Protein 6V82 (pdb70)

Sequence (635 aa):
SKLTQVFKQTKLCIGYLTAGDGGTSYTIEAAKALIQGGVDILELGFPFSDPVADNPEIQVSHDRALAENLTSETLLEIVEGIRAFNQEVPLILYSYYNPLLQRDLDYLRRLKDAGINGVCVIDLPAPLSHGEKSPFFEDLLAVGLDPILLISAGTTPERMSLIQEYARGFLYYIPCVGIKEEFRKVREHFDLPIVDRRDICDKKEAAHVLNYSDGFIVKTAFVHQTTMDSSVETLTALAQTVIPGFKHKHPFGGAFLPEELLAPIQNLKAEWEILKTQQSFLSELDCCILKNYAGRQTPLTEVKNFARAIDGPRVFLKREDLLHTGAHLNNALGQCLLAKYLGKTRVVAETGAGQHGVATATACAYLGLDCVVYMGAKDVERQKPNVEKMRFLGAEVVSVTKGSCGLKDAVNQALQDWATTHSFTHYCLGSALGPLPYPDIVRFFQSVISAEVKEQIHAVAGRDPDILIACIGGGSNAIGFFHHFIPNPKVQLIGVEGGGLGISSGKHAARFATGRPGVFHGFYSYLLQDDDGQVLQTHSISAGLDYPSVGPDHAEMHESGRAFYTLATDEEALRAFFLLTRNEGIIPALESSHALAHLVSIAPSLPKEQIVIVNLSGRGDKDLPQIIRRNRGIYE

Foldseek 3Di:
DLLVVLLVDFAAEEEEDECQQVHLVLLLLLLVLLVLLRHQAYEYEDQDQCPVVDDVLVNVSSVRRVVSPDDLVSSLVNLLSNCVPPQRRAYEYEYAVVSVVPPDLVSLLSCVVSRHAAYEHPPDAFDQALPDHDVVLVSCVVNRHAYEEEDEPPRDVSSLNRVLVRGDSAYEYAYPPVCLVVLVVVCVSNVHFYAHADAFQAQVVSVVRSVRHRYYYHHRNSSVVCVVPVPSNVSSVSSNGNHYD/DDDPDAFFAFQDDPLCPVLQVVCQVLVVVQLPDVVLVVVLVVCQVPPFPPPFAKAFQVLLLVVLQFATEIERQCCSTVVFFLLLQLLLQVSSLVVLQAQEEEEEDALQSQLLSNLQNCLVVVGAYEYEAFQVSCVVRVVSVVNSVVSVHHYHQDPPDPRHSVRSVVVRVVVCSVRVSRYHYRDDALAAHPPSVVSLLSSLLVSCVVVVVNCCVVPVDDAQEEFEEFQQCRNQSSNCPVVLVPLSYAREYAAFQAPHVVVVATQQQVVPFDWDADNGTIARFCADPVRHGDFYHGLAPSNRHRHYHSVVRVCVVVVSHHYYYDYNVLLLLLQLSCCVRPVFRAASRLSTRSSVCSVCRNVDDNNGYYYYYRRGGHPVVVVVSVVVVDDHHD

Organism: Chlamydia trachomatis serovar D (strain ATCC VR-885 / DSM 19411 / UW-3/Cx) (NCBI:txid272561)

InterPro domains:
  IPR002028 Tryptophan synthase, alpha chain [PF00290] (10-235)
  IPR002028 Tryptophan synthase, alpha chain [PTHR43406] (9-245)
  IPR002028 Tryptophan synthase, alpha chain [TIGR00262] (10-236)
  IPR002028 Tryptophan synthase, alpha chain [cd04724] (13-248)
  IPR011060 Ribulose-phosphate binding barrel [SSF51366] (1-234)
  IPR013785 Aldolase-type TIM barrel [G3DSA:3.20.20.70] (2-251)
  IPR018204 Tryptophan synthase, alpha chain, active site [PS00167] (43-56)

Structure (mmCIF, N/CA/C/O backbone):
data_6V82
#
_entry.id   6V82
#
_cell.length_a   114.923
_cell.length_b   133.901
_cell.length_c   128.428
_cell.angle_alpha   90.00
_cell.angle_beta   90.00
_cell.angle_gamma   90.00
#
_symmetry.space_group_name_H-M   'C 2 2 21'
#
loop_
_entity.id
_entity.type
_entity.pdbx_description
1 polymer 'Tryptophan synthase alpha chain'
2 polymer 'Tryptophan synthase beta chain'
3 branched beta-D-fructofuranose-(2-1)-alpha-D-glucopyranose
4 non-polymer 'SULFATE ION'
5 water water
#
loop_
_atom_site.group_PDB
_atom_site.id
_atom_site.type_symbol
_atom_site.label_atom_id
_atom_site.label_alt_id
_atom_site.label_comp_id
_atom_site.label_asym_id
_atom_site.label_entity_id
_atom_site.label_seq_id
_atom_site.pdbx_PDB_ins_code
_atom_site.Cartn_x
_atom_site.Cartn_y
_atom_site.Cartn_z
_atom_site.occupancy
_atom_site.B_iso_or_equiv
_atom_site.auth_seq_id
_atom_site.auth_comp_id
_atom_site.auth_asym_id
_atom_site.auth_atom_id
_atom_site.pdbx_PDB_model_num
ATOM 1 N N . SER A 1 2 ? 9.810 24.105 73.426 1.00 87.83 2 SER A N 1
ATOM 2 C CA . SER A 1 2 ? 9.006 24.692 74.497 1.00 96.56 2 SER A CA 1
ATOM 3 C C . SER A 1 2 ? 8.788 26.177 74.238 1.00 90.37 2 SER A C 1
ATOM 4 O O . SER A 1 2 ? 7.734 26.725 74.564 1.00 100.12 2 SER A O 1
ATOM 7 N N . LYS A 1 3 ? 9.803 26.828 73.675 1.00 73.26 3 LYS A N 1
ATOM 8 C CA . LYS A 1 3 ? 9.690 28.203 73.206 1.00 60.55 3 LYS A CA 1
ATOM 9 C C . LYS A 1 3 ? 9.500 28.268 71.704 1.00 59.13 3 LYS A C 1
ATOM 10 O O . LYS A 1 3 ? 8.768 29.131 71.207 1.00 56.14 3 LYS A O 1
ATOM 16 N N . LEU A 1 4 ? 10.149 27.359 70.973 1.00 56.84 4 LEU A N 1
ATOM 17 C CA . LEU A 1 4 ? 9.825 27.171 69.566 1.00 51.19 4 LEU A CA 1
ATOM 18 C C . LEU A 1 4 ? 8.419 26.618 69.399 1.00 56.37 4 LEU A C 1
ATOM 19 O O . LEU A 1 4 ? 7.659 27.089 68.546 1.00 57.72 4 LEU A O 1
ATOM 24 N N . THR A 1 5 ? 8.055 25.617 70.204 1.00 61.68 5 THR A N 1
ATOM 25 C CA . THR A 1 5 ? 6.717 25.045 70.097 1.00 68.05 5 THR A CA 1
ATOM 26 C C . THR A 1 5 ? 5.649 26.098 70.369 1.00 65.88 5 THR A C 1
ATOM 27 O O . THR A 1 5 ? 4.597 26.106 69.719 1.00 65.52 5 THR A O 1
ATOM 31 N N . GLN A 1 6 ? 5.910 27.008 71.312 1.00 64.79 6 GLN A N 1
ATOM 32 C CA . GLN A 1 6 ? 4.967 28.091 71.573 1.00 67.42 6 GLN A CA 1
ATOM 33 C C . GLN A 1 6 ? 4.782 28.965 70.339 1.00 62.31 6 GLN A C 1
ATOM 34 O O . GLN A 1 6 ? 3.651 29.262 69.942 1.00 67.57 6 GLN A O 1
ATOM 40 N N . VAL A 1 7 ? 5.885 29.370 69.701 1.00 53.32 7 VAL A N 1
ATOM 41 C CA . VAL A 1 7 ? 5.780 30.362 68.636 1.00 42.07 7 VAL A CA 1
ATOM 42 C C . VAL A 1 7 ? 5.041 29.802 67.427 1.00 44.91 7 VAL A C 1
ATOM 43 O O . VAL A 1 7 ? 4.405 30.557 66.681 1.00 50.63 7 VAL A O 1
ATOM 47 N N . PHE A 1 8 ? 5.087 28.486 67.215 1.00 45.85 8 PHE A N 1
ATOM 48 C CA . PHE A 1 8 ? 4.393 27.895 66.077 1.00 45.71 8 PHE A CA 1
ATOM 49 C C . PHE A 1 8 ? 2.914 27.658 66.344 1.00 52.45 8 PHE A C 1
ATOM 50 O O . PHE A 1 8 ? 2.212 27.170 65.454 1.00 57.95 8 PHE A O 1
ATOM 58 N N . LYS A 1 9 ? 2.421 27.990 67.539 1.00 56.59 9 LYS A N 1
ATOM 59 C CA . LYS A 1 9 ? 0.975 28.063 67.740 1.00 63.47 9 LYS A CA 1
ATOM 60 C C . LYS A 1 9 ? 0.368 29.174 66.885 1.00 70.26 9 LYS A C 1
ATOM 61 O O . LYS A 1 9 ? -0.747 29.031 66.371 1.00 57.77 9 LYS A O 1
ATOM 67 N N . GLN A 1 10 ? 1.082 30.291 66.734 1.00 69.83 10 GLN A N 1
ATOM 68 C CA . GLN A 1 10 ? 0.792 31.197 65.637 1.00 75.92 10 GLN A CA 1
ATOM 69 C C . GLN A 1 10 ? 1.225 30.543 64.343 1.00 75.64 10 GLN A C 1
ATOM 70 O O . GLN A 1 10 ? 2.137 29.716 64.312 1.00 79.80 10 GLN A O 1
ATOM 76 N N . THR A 1 11 ? 0.581 30.931 63.261 1.00 74.27 11 THR A N 1
ATOM 77 C CA . THR A 1 11 ? 0.852 30.285 61.994 1.00 72.51 11 THR A CA 1
ATOM 78 C C . THR A 1 11 ? 1.645 31.213 61.082 1.00 69.23 11 THR A C 1
ATOM 79 O O . THR A 1 11 ? 1.638 32.437 61.242 1.00 67.57 11 THR A O 1
ATOM 83 N N . LYS A 1 12 ? 2.363 30.596 60.141 1.00 65.68 12 LYS A N 1
ATOM 84 C CA . LYS A 1 12 ? 3.064 31.297 59.065 1.00 67.43 12 LYS A CA 1
ATOM 85 C C . LYS A 1 12 ? 4.064 32.314 59.630 1.00 62.44 12 LYS A C 1
ATOM 86 O O . LYS A 1 12 ? 3.856 33.530 59.615 1.00 64.36 12 LYS A O 1
ATOM 92 N N . LEU A 1 13 ? 5.173 31.766 60.113 1.00 54.91 13 LEU A N 1
ATOM 93 C CA . LEU A 1 13 ? 6.235 32.525 60.754 1.00 48.72 13 LEU A CA 1
ATOM 94 C C . LEU A 1 13 ? 7.325 32.900 59.751 1.00 48.18 13 LEU A C 1
ATOM 95 O O . LEU A 1 13 ? 7.530 32.234 58.735 1.00 55.50 13 LEU A O 1
ATOM 100 N N . CYS A 1 14 ? 8.035 33.979 60.048 1.00 40.35 14 CYS A N 1
ATOM 101 C CA . CYS A 1 14 ? 9.171 34.398 59.241 1.00 38.05 14 CYS A CA 1
ATOM 102 C C . CYS A 1 14 ? 10.448 34.178 60.034 1.00 37.45 14 CYS A C 1
ATOM 103 O O . CYS A 1 14 ? 10.601 34.735 61.126 1.00 42.41 14 CYS A O 1
ATOM 106 N N . ILE A 1 15 ? 11.364 33.386 59.481 1.00 36.64 15 ILE A N 1
ATOM 107 C CA . ILE A 1 15 ? 12.693 33.185 60.057 1.00 33.02 15 ILE A CA 1
ATOM 108 C C . ILE A 1 15 ? 13.674 34.103 59.340 1.00 33.68 15 ILE A C 1
ATOM 109 O O . ILE A 1 15 ? 13.702 34.154 58.101 1.00 37.73 15 ILE A O 1
ATOM 114 N N . GLY A 1 16 ? 14.471 34.835 60.114 1.00 31.22 16 GLY A N 1
ATOM 115 C CA . GLY A 1 16 ? 15.462 35.731 59.553 1.00 31.09 16 GLY A CA 1
ATOM 116 C C . GLY A 1 16 ? 16.872 35.333 59.936 1.00 31.75 16 GLY A C 1
ATOM 117 O O . GLY A 1 16 ? 17.158 35.106 61.118 1.00 27.95 16 GLY A O 1
ATOM 118 N N . TYR A 1 17 ? 17.756 35.232 58.944 1.00 33.51 17 TYR A N 1
ATOM 119 C CA . TYR A 1 17 ? 19.142 34.848 59.173 1.00 30.34 17 TYR A CA 1
ATOM 120 C C . TYR A 1 17 ? 20.028 36.071 59.359 1.00 27.71 17 TYR A C 1
ATOM 121 O O . TYR A 1 17 ? 19.911 37.052 58.620 1.00 32.32 17 TYR A O 1
ATOM 130 N N . LEU A 1 18 ? 20.934 35.984 60.330 1.00 21.08 18 LEU A N 1
ATOM 131 C CA . LEU A 1 18 ? 22.040 36.921 60.482 1.00 30.11 18 LEU A CA 1
ATOM 132 C C . LEU A 1 18 ? 23.301 36.156 60.856 1.00 32.55 18 LEU A C 1
ATOM 133 O O . LEU A 1 18 ? 23.250 35.176 61.607 1.00 33.97 18 LEU A O 1
ATOM 138 N N . THR A 1 19 ? 24.442 36.634 60.368 1.00 30.84 19 THR A N 1
ATOM 139 C CA . THR A 1 19 ? 25.733 36.089 60.775 1.00 26.96 19 THR A CA 1
ATOM 140 C C . THR A 1 19 ? 26.187 36.777 62.060 1.00 27.80 19 THR A C 1
ATOM 141 O O . THR A 1 19 ? 26.474 37.979 62.062 1.00 25.17 19 THR A O 1
ATOM 145 N N . ALA A 1 20 ? 26.262 36.013 63.149 1.00 18.02 20 ALA A N 1
ATOM 146 C CA . ALA A 1 20 ? 26.810 36.539 64.391 1.00 29.80 20 ALA A CA 1
ATOM 147 C C . ALA A 1 20 ? 28.201 37.119 64.162 1.00 29.94 20 ALA A C 1
ATOM 148 O O . ALA A 1 20 ? 29.082 36.451 63.614 1.00 36.18 20 ALA A O 1
ATOM 150 N N . GLY A 1 21 ? 28.398 38.367 64.583 1.00 30.23 21 GLY A N 1
ATOM 151 C CA . GLY A 1 21 ? 29.703 38.984 64.541 1.00 30.90 21 GLY A CA 1
ATOM 152 C C . GLY A 1 21 ? 30.043 39.693 63.246 1.00 31.55 21 GLY A C 1
ATOM 153 O O . GLY A 1 21 ? 31.082 40.365 63.181 1.00 26.97 21 GLY A O 1
ATOM 154 N N . ASP A 1 22 ? 29.220 39.557 62.212 1.00 33.41 22 ASP A N 1
ATOM 155 C CA . ASP A 1 22 ? 29.416 40.330 60.991 1.00 38.44 22 ASP A CA 1
ATOM 156 C C . ASP A 1 22 ? 29.145 41.795 61.315 1.00 41.77 22 ASP A C 1
ATOM 157 O O . ASP A 1 22 ? 28.026 42.160 61.686 1.00 42.85 22 ASP A O 1
ATOM 162 N N . GLY A 1 23 ? 30.168 42.636 61.213 1.00 38.33 23 GLY A N 1
ATOM 163 C CA . GLY A 1 23 ? 30.054 43.999 61.686 1.00 35.77 23 GLY A CA 1
ATOM 164 C C . GLY A 1 23 ? 30.376 44.206 63.157 1.00 36.39 23 GLY A C 1
ATOM 165 O O . GLY A 1 23 ? 30.357 45.357 63.621 1.00 36.78 23 GLY A O 1
ATOM 166 N N . GLY A 1 24 ? 30.666 43.141 63.905 1.00 32.48 24 GLY A N 1
ATOM 167 C CA . GLY A 1 24 ? 30.999 43.251 65.311 1.00 35.13 24 GLY A CA 1
ATOM 168 C C . GLY A 1 24 ? 29.841 42.870 66.223 1.00 36.54 24 GLY A C 1
ATOM 169 O O . GLY A 1 24 ? 28.700 42.673 65.796 1.00 38.98 24 GLY A O 1
ATOM 170 N N . THR A 1 25 ? 30.162 42.783 67.520 1.00 40.52 25 THR A N 1
ATOM 171 C CA . THR A 1 25 ? 29.180 42.382 68.531 1.00 35.28 25 THR A CA 1
ATOM 172 C C . THR A 1 25 ? 28.012 43.362 68.600 1.00 27.36 25 THR A C 1
ATOM 173 O O . THR A 1 25 ? 26.849 42.966 68.487 1.00 34.96 25 THR A O 1
ATOM 177 N N . SER A 1 26 ? 28.306 44.649 68.806 1.00 28.27 26 SER A N 1
ATOM 178 C CA . SER A 1 26 ? 27.250 45.654 68.907 1.00 31.55 26 SER A CA 1
ATOM 179 C C . SER A 1 26 ? 26.357 45.642 67.678 1.00 34.53 26 SER A C 1
ATOM 180 O O . SER A 1 26 ? 25.125 45.634 67.791 1.00 32.96 26 SER A O 1
ATOM 183 N N . TYR A 1 27 ? 26.965 45.648 66.489 1.00 35.22 27 TYR A N 1
ATOM 184 C CA . TYR A 1 27 ? 26.174 45.709 65.270 1.00 34.91 27 TYR A CA 1
ATOM 185 C C . TYR A 1 27 ? 25.253 44.503 65.158 1.00 34.03 27 TYR A C 1
ATOM 186 O O . TYR A 1 27 ? 24.079 44.642 64.786 1.00 38.14 27 TYR A O 1
ATOM 195 N N . THR A 1 28 ? 25.767 43.310 65.473 1.00 28.23 28 THR A N 1
ATOM 196 C CA . THR A 1 28 ? 24.932 42.118 65.375 1.00 31.84 28 THR A CA 1
ATOM 197 C C . THR A 1 28 ? 23.711 42.251 66.270 1.00 30.23 28 THR A C 1
ATOM 198 O O . THR A 1 28 ? 22.601 41.866 65.884 1.00 26.11 28 THR A O 1
ATOM 202 N N . ILE A 1 29 ? 23.900 42.811 67.468 1.00 32.05 29 ILE A N 1
ATOM 203 C CA . ILE A 1 29 ? 22.788 42.996 68.388 1.00 32.47 29 ILE A CA 1
ATOM 204 C C . ILE A 1 29 ? 21.817 44.023 67.835 1.00 30.02 29 ILE A C 1
ATOM 205 O O . ILE A 1 29 ? 20.597 43.835 67.892 1.00 32.29 29 ILE A O 1
ATOM 210 N N . GLU A 1 30 ? 22.345 45.122 67.286 1.00 32.26 30 GLU A N 1
ATOM 211 C CA . GLU A 1 30 ? 21.491 46.131 66.662 1.00 38.88 30 GLU A CA 1
ATOM 212 C C . GLU A 1 30 ? 20.700 45.546 65.500 1.00 33.97 30 GLU A C 1
ATOM 213 O O . GLU A 1 30 ? 19.497 45.790 65.383 1.00 37.92 30 GLU A O 1
ATOM 219 N N . ALA A 1 31 ? 21.356 44.762 64.632 1.00 27.47 31 ALA A N 1
ATOM 220 C CA . ALA A 1 31 ? 20.644 44.203 63.486 1.00 34.32 31 ALA A CA 1
ATOM 221 C C . ALA A 1 31 ? 19.525 43.270 63.945 1.00 40.20 31 ALA A C 1
ATOM 222 O O . ALA A 1 31 ? 18.404 43.323 63.416 1.00 36.74 31 ALA A O 1
ATOM 224 N N . ALA A 1 32 ? 19.799 42.446 64.965 1.00 36.52 32 ALA A N 1
ATOM 225 C CA . ALA A 1 32 ? 18.778 41.555 65.504 1.00 27.27 32 ALA A CA 1
ATOM 226 C C . ALA A 1 32 ? 17.583 42.336 66.042 1.00 29.06 32 ALA A C 1
ATOM 227 O O . ALA A 1 32 ? 16.430 41.974 65.772 1.00 31.36 32 ALA A O 1
ATOM 229 N N . LYS A 1 33 ? 17.831 43.416 66.797 1.00 25.51 33 LYS A N 1
ATOM 230 C CA . LYS A 1 33 ? 16.726 44.270 67.227 1.00 36.30 33 LYS A CA 1
ATOM 231 C C . LYS A 1 33 ? 15.923 44.764 66.032 1.00 41.47 33 LYS A C 1
ATOM 232 O O . LYS A 1 33 ? 14.688 44.759 66.057 1.00 41.66 33 LYS A O 1
ATOM 238 N N . ALA A 1 34 ? 16.617 45.195 64.974 1.00 43.77 34 ALA A N 1
ATOM 239 C CA . ALA A 1 34 ? 15.942 45.766 63.814 1.00 40.81 34 ALA A CA 1
ATOM 240 C C . ALA A 1 34 ? 15.045 44.738 63.137 1.00 37.26 34 ALA A C 1
ATOM 241 O O . ALA A 1 34 ? 13.949 45.075 62.662 1.00 40.84 34 ALA A O 1
ATOM 243 N N . LEU A 1 35 ? 15.485 43.476 63.093 1.00 29.85 35 LEU A N 1
ATOM 244 C CA . LEU A 1 35 ? 14.677 42.443 62.447 1.00 39.64 35 LEU A CA 1
ATOM 245 C C . LEU A 1 35 ? 13.457 42.103 63.289 1.00 39.79 35 LEU A C 1
ATOM 246 O O . LEU A 1 35 ? 12.366 41.866 62.755 1.00 41.47 35 LEU A O 1
ATOM 251 N N . ILE A 1 36 ? 13.630 42.069 64.609 1.00 34.53 36 ILE A N 1
ATOM 252 C CA . ILE A 1 36 ? 12.512 41.795 65.500 1.00 31.81 36 ILE A CA 1
ATOM 253 C C . ILE A 1 36 ? 11.466 42.893 65.376 1.00 32.43 36 ILE A C 1
ATOM 254 O O . ILE A 1 36 ? 10.274 42.616 65.202 1.00 35.80 36 ILE A O 1
ATOM 259 N N . GLN A 1 37 ? 11.900 44.157 65.414 1.00 31.59 37 GLN A N 1
ATOM 260 C CA . GLN A 1 37 ? 10.958 45.259 65.234 1.00 40.26 37 GLN A CA 1
ATOM 261 C C . GLN A 1 37 ? 10.322 45.228 63.857 1.00 43.16 37 GLN A C 1
ATOM 262 O O . GLN A 1 37 ? 9.208 45.734 63.678 1.00 42.27 37 GLN A O 1
ATOM 268 N N . GLY A 1 38 ? 11.015 44.653 62.874 1.00 40.79 38 GLY A N 1
ATOM 269 C CA . GLY A 1 38 ? 10.483 44.518 61.537 1.00 40.19 38 GLY A CA 1
ATOM 270 C C . GLY A 1 38 ? 9.522 43.374 61.339 1.00 41.75 38 GLY A C 1
ATOM 271 O O . GLY A 1 38 ? 8.998 43.212 60.232 1.00 44.25 38 GLY A O 1
ATOM 272 N N . GLY A 1 39 ? 9.285 42.565 62.377 1.00 41.21 39 GLY A N 1
ATOM 273 C CA . GLY A 1 39 ? 8.290 41.510 62.343 1.00 35.76 39 GLY A CA 1
ATOM 274 C C . GLY A 1 39 ? 8.825 40.098 62.271 1.00 41.92 39 GLY A C 1
ATOM 275 O O . GLY A 1 39 ? 8.019 39.163 62.229 1.00 40.34 39 GLY A O 1
ATOM 276 N N . VAL A 1 40 ? 10.150 39.903 62.254 1.00 38.04 40 VAL A N 1
ATOM 277 C CA . VAL A 1 40 ? 10.713 38.558 62.174 1.00 38.62 40 VAL A CA 1
ATOM 278 C C . VAL A 1 40 ? 10.355 37.785 63.437 1.00 38.47 40 VAL A C 1
ATOM 279 O O . VAL A 1 40 ? 10.485 38.299 64.553 1.00 38.95 40 VAL A O 1
ATOM 283 N N . ASP A 1 41 ? 9.891 36.543 63.272 1.00 39.09 41 ASP A N 1
ATOM 284 C CA . ASP A 1 41 ? 9.389 35.771 64.408 1.00 29.88 41 ASP A CA 1
ATOM 285 C C . ASP A 1 41 ? 10.443 34.876 65.038 1.00 35.03 41 ASP A C 1
ATOM 286 O O . ASP A 1 41 ? 10.340 34.534 66.224 1.00 34.75 41 ASP A O 1
ATOM 291 N N . ILE A 1 42 ? 11.446 34.479 64.272 1.00 29.28 42 ILE A N 1
ATOM 292 C CA . ILE A 1 42 ? 12.484 33.580 64.740 1.00 24.63 42 ILE A CA 1
ATOM 293 C C . ILE A 1 42 ? 13.795 34.066 64.156 1.00 28.88 42 ILE A C 1
ATOM 294 O O . ILE A 1 42 ? 13.901 34.246 62.940 1.00 36.42 42 ILE A O 1
ATOM 299 N N . LEU A 1 43 ? 14.786 34.2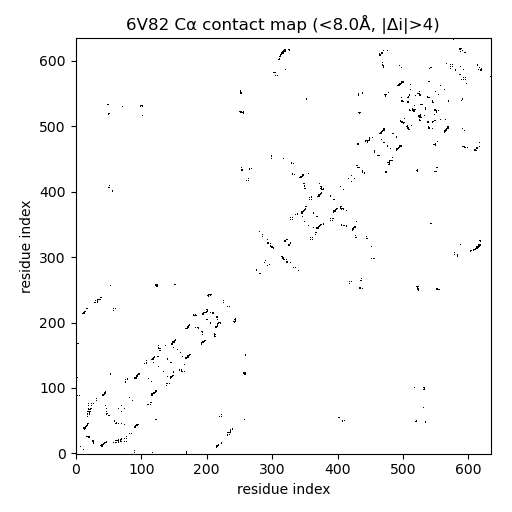85 65.004 1.00 21.41 43 LEU A N 1
ATOM 300 C CA . LEU A 1 43 ? 16.116 34.639 64.532 1.00 27.70 43 LEU A CA 1
ATOM 301 C C . LEU A 1 43 ? 16.941 33.378 64.319 1.00 26.81 43 LEU A C 1
ATOM 302 O O . LEU A 1 43 ? 16.998 32.513 65.196 1.00 19.88 43 LEU A O 1
ATOM 307 N N . GLU A 1 44 ? 17.562 33.266 63.147 1.00 33.98 44 GLU A N 1
ATOM 308 C CA . GLU A 1 44 ? 18.529 32.210 62.884 1.00 26.43 44 GLU A CA 1
ATOM 309 C C . GLU A 1 44 ? 19.891 32.868 62.882 1.00 24.58 44 GLU A C 1
ATOM 310 O O . GLU A 1 44 ? 20.226 33.612 61.954 1.00 30.57 44 GLU A O 1
ATOM 316 N N . LEU A 1 45 ? 20.662 32.596 63.926 1.00 23.94 45 LEU A N 1
ATOM 317 C CA . LEU A 1 45 ? 21.927 33.262 64.181 1.00 24.08 45 LEU A CA 1
ATOM 318 C C . LEU A 1 45 ? 23.069 32.352 63.726 1.00 28.90 45 LEU A C 1
ATOM 319 O O . LEU A 1 45 ? 23.243 31.243 64.252 1.00 27.60 45 LEU A O 1
ATOM 324 N N . GLY A 1 46 ? 23.828 32.805 62.728 1.00 28.61 46 GLY A N 1
ATOM 325 C CA . GLY A 1 46 ? 24.894 31.987 62.185 1.00 26.14 46 GLY A CA 1
ATOM 326 C C . GLY A 1 46 ? 26.178 32.077 62.986 1.00 25.80 46 GLY A C 1
ATOM 327 O O . GLY A 1 46 ? 26.706 33.178 63.198 1.00 24.44 46 GLY A O 1
ATOM 328 N N . PHE A 1 47 ? 26.652 30.935 63.477 1.00 19.60 47 PHE A N 1
ATOM 329 C CA . PHE A 1 47 ? 28.018 30.797 63.971 1.00 22.60 47 PHE A CA 1
ATOM 330 C C . PHE A 1 47 ? 28.928 30.755 62.744 1.00 28.60 47 PHE A C 1
ATOM 331 O O . PHE A 1 47 ? 28.883 29.775 61.980 1.00 27.53 47 PHE A O 1
ATOM 339 N N . PRO A 1 48 ? 29.704 31.800 62.474 1.00 26.01 48 PRO A N 1
ATOM 340 C CA . PRO A 1 48 ? 30.498 31.816 61.245 1.00 24.86 48 PRO A CA 1
ATOM 341 C C . PRO A 1 48 ? 31.601 30.774 61.300 1.00 31.14 48 PRO A C 1
ATOM 342 O O . PRO A 1 48 ? 32.270 30.601 62.323 1.00 29.14 48 PRO A O 1
ATOM 346 N N . PHE A 1 49 ? 31.779 30.072 60.185 1.00 26.92 49 PHE A N 1
ATOM 347 C CA . PHE A 1 49 ? 32.774 29.021 60.080 1.00 26.22 49 PHE A CA 1
ATOM 348 C C . PHE A 1 49 ? 33.748 29.386 58.972 1.00 31.67 49 PHE A C 1
ATOM 349 O O . PHE A 1 49 ? 33.376 30.027 57.986 1.00 34.72 49 PHE A O 1
ATOM 357 N N . SER A 1 50 ? 35.007 28.989 59.146 1.00 28.24 50 SER A N 1
ATOM 358 C CA . SER A 1 50 ? 36.015 29.352 58.167 1.00 28.97 50 SER A CA 1
ATOM 359 C C . SER A 1 50 ? 35.800 28.661 56.823 1.00 36.38 50 SER A C 1
ATOM 360 O O . SER A 1 50 ? 36.360 29.109 55.814 1.00 33.57 50 SER A O 1
ATOM 363 N N . ASP A 1 51 ? 35.027 27.575 56.780 1.00 33.57 51 ASP A N 1
ATOM 364 C CA . ASP A 1 51 ? 34.903 26.764 55.567 1.00 36.25 51 ASP A CA 1
ATOM 365 C C . ASP A 1 51 ? 33.464 26.313 55.374 1.00 33.74 51 ASP A C 1
ATOM 366 O O . ASP A 1 51 ? 33.172 25.115 55.310 1.00 34.84 51 ASP A O 1
ATOM 371 N N . PRO A 1 52 ? 32.535 27.269 55.218 1.00 34.13 52 PRO A N 1
ATOM 372 C CA . PRO A 1 52 ? 31.107 26.916 55.114 1.00 35.87 52 PRO A CA 1
ATOM 373 C C . PRO A 1 52 ? 30.716 26.476 53.705 1.00 35.40 52 PRO A C 1
ATOM 374 O O . PRO A 1 52 ? 29.977 27.157 52.991 1.00 36.92 52 PRO A O 1
ATOM 378 N N . VAL A 1 53 ? 31.191 25.288 53.306 1.00 30.29 53 VAL A N 1
ATOM 379 C CA . VAL A 1 53 ? 30.989 24.794 51.945 1.00 36.76 53 VAL A CA 1
ATOM 380 C C . VAL A 1 53 ? 29.521 24.576 51.601 1.00 40.42 53 VAL A C 1
ATOM 381 O O . VAL A 1 53 ? 29.183 24.460 50.420 1.00 43.10 53 VAL A O 1
ATOM 385 N N . ALA A 1 54 ? 28.633 24.505 52.593 1.00 37.64 54 ALA A N 1
ATOM 386 C CA . ALA A 1 54 ? 27.215 24.271 52.333 1.00 39.64 54 ALA A CA 1
ATOM 387 C C . ALA A 1 54 ? 26.399 25.552 52.232 1.00 42.87 54 ALA A C 1
ATOM 388 O O . ALA A 1 54 ? 25.172 25.476 52.145 1.00 45.59 54 ALA A O 1
ATOM 390 N N . ASP A 1 55 ? 27.036 26.717 52.260 1.00 38.65 55 ASP A N 1
ATOM 391 C CA . ASP A 1 55 ? 26.336 27.984 52.160 1.00 33.29 55 ASP A CA 1
ATOM 392 C C . ASP A 1 55 ? 26.695 28.688 50.857 1.00 38.81 55 ASP A C 1
ATOM 393 O O . ASP A 1 55 ? 27.752 28.446 50.270 1.00 52.55 55 ASP A O 1
ATOM 398 N N . ASN A 1 56 ? 25.791 29.540 50.388 1.00 39.42 56 ASN A N 1
ATOM 399 C CA . ASN A 1 56 ? 26.029 30.225 49.132 1.00 49.32 56 ASN A CA 1
ATOM 400 C C . ASN A 1 56 ? 27.087 31.315 49.331 1.00 43.83 56 ASN A C 1
ATOM 401 O O . ASN A 1 56 ? 27.377 31.712 50.462 1.00 34.22 56 ASN A O 1
ATOM 406 N N . PRO A 1 57 ? 27.711 31.782 48.244 1.00 48.98 57 PRO A N 1
ATOM 407 C CA . PRO A 1 57 ? 28.865 32.692 48.393 1.00 48.76 57 PRO A CA 1
ATOM 408 C C . PRO A 1 57 ? 28.596 33.934 49.238 1.00 49.09 57 PRO A C 1
ATOM 409 O O . PRO A 1 57 ? 29.489 34.389 49.966 1.00 45.87 57 PRO A O 1
ATOM 413 N N . GLU A 1 58 ? 27.394 34.505 49.145 1.00 50.90 58 GLU A N 1
ATOM 414 C CA . GLU A 1 58 ? 27.046 35.669 49.949 1.00 51.00 58 GLU A CA 1
ATOM 415 C C . GLU A 1 58 ? 27.281 35.395 51.422 1.00 47.28 58 GLU A C 1
ATOM 416 O O . GLU A 1 58 ? 27.860 36.215 52.142 1.00 45.90 58 GLU A O 1
ATOM 422 N N . ILE A 1 59 ? 26.828 34.232 51.885 1.00 45.44 59 ILE A N 1
ATOM 423 C CA . ILE A 1 59 ? 26.970 33.880 53.287 1.00 43.09 59 ILE A CA 1
ATOM 424 C C . ILE A 1 59 ? 28.409 33.493 53.598 1.00 42.34 59 ILE A C 1
ATOM 425 O O . ILE A 1 59 ? 28.900 33.733 54.711 1.00 41.22 59 ILE A O 1
ATOM 430 N N . GLN A 1 60 ? 29.112 32.904 52.625 1.00 37.48 60 GLN A N 1
ATOM 431 C CA . GLN A 1 60 ? 30.528 32.604 52.807 1.00 40.75 60 GLN A CA 1
ATOM 432 C C . GLN A 1 60 ? 31.312 33.877 53.120 1.00 39.19 60 GLN A C 1
ATOM 433 O O . GLN A 1 60 ? 32.041 33.936 54.116 1.00 35.66 60 GLN A O 1
ATOM 439 N N . VAL A 1 61 ? 31.134 34.924 52.301 1.00 36.74 61 VAL A N 1
ATOM 440 C CA . VAL A 1 61 ? 31.830 36.193 52.525 1.00 35.65 61 VAL A CA 1
ATOM 441 C C . VAL A 1 61 ? 31.392 36.847 53.838 1.00 40.35 61 VAL A C 1
ATOM 442 O O . VAL A 1 61 ? 32.199 37.501 54.517 1.00 40.93 61 VAL A O 1
ATOM 446 N N . SER A 1 62 ? 30.121 36.680 54.219 1.00 31.44 62 SER A N 1
ATOM 447 C CA . SER A 1 62 ? 29.655 37.153 55.519 1.00 35.14 62 SER A CA 1
ATOM 448 C C . SER A 1 62 ? 30.414 36.476 56.659 1.00 34.18 62 SER A C 1
ATOM 449 O O . SER A 1 62 ? 30.880 37.135 57.596 1.00 27.95 62 SER A O 1
ATOM 452 N N . HIS A 1 63 ? 30.536 35.152 56.600 1.00 31.96 63 HIS A N 1
ATOM 453 C CA . HIS A 1 63 ? 31.330 34.441 57.597 1.00 32.17 63 HIS A CA 1
ATOM 454 C C . HIS A 1 63 ? 32.772 34.955 57.632 1.00 32.49 63 HIS A C 1
ATOM 455 O O . HIS A 1 63 ? 33.338 35.162 58.714 1.00 31.57 63 HIS A O 1
ATOM 462 N N . ASP A 1 64 ? 33.380 35.179 56.459 1.00 28.80 64 ASP A N 1
ATOM 463 C CA . ASP A 1 64 ? 34.733 35.733 56.419 1.00 33.67 64 ASP A CA 1
ATOM 464 C C . ASP A 1 64 ? 34.807 37.051 57.186 1.00 38.35 64 ASP A C 1
ATOM 465 O O . ASP A 1 64 ? 35.736 37.266 57.973 1.00 35.81 64 ASP A O 1
ATOM 470 N N . ARG A 1 65 ? 33.823 37.944 56.976 1.00 37.68 65 ARG A N 1
ATOM 471 C CA . ARG A 1 65 ? 33.842 39.241 57.652 1.00 37.21 65 ARG A CA 1
ATOM 472 C C . ARG A 1 65 ? 33.735 39.079 59.166 1.00 37.57 65 ARG A C 1
ATOM 473 O O . ARG A 1 65 ? 34.460 39.732 59.922 1.00 29.12 65 ARG A O 1
ATOM 481 N N . ALA A 1 66 ? 32.837 38.207 59.622 1.00 30.68 66 ALA A N 1
ATOM 482 C CA . ALA A 1 66 ? 32.616 38.048 61.051 1.00 30.40 66 ALA A CA 1
ATOM 483 C C . ALA A 1 66 ? 33.873 37.532 61.749 1.00 32.27 66 ALA A C 1
ATOM 484 O O . ALA A 1 66 ? 34.221 38.000 62.841 1.00 35.53 66 ALA A O 1
ATOM 486 N N . LEU A 1 67 ? 34.585 36.590 61.121 1.00 31.48 67 LEU A N 1
ATOM 487 C CA . LEU A 1 67 ? 35.790 36.032 61.730 1.00 32.76 67 LEU A CA 1
ATOM 488 C C . LEU A 1 67 ? 36.974 36.993 61.657 1.00 33.73 67 LEU A C 1
ATOM 489 O O . LEU A 1 67 ? 37.828 36.990 62.549 1.00 37.06 67 LEU A O 1
ATOM 494 N N . ALA A 1 68 ? 37.051 37.820 60.615 1.00 32.72 68 ALA A N 1
ATOM 495 C CA . ALA A 1 68 ? 38.069 38.858 60.593 1.00 32.99 68 ALA A CA 1
ATOM 496 C C . ALA A 1 68 ? 37.785 39.955 61.609 1.00 40.59 68 ALA A C 1
ATOM 497 O O . ALA A 1 68 ? 38.705 40.686 61.984 1.00 41.49 68 ALA A O 1
ATOM 499 N N . GLU A 1 69 ? 36.540 40.090 62.059 1.00 37.90 69 GLU A N 1
ATOM 500 C CA . GLU A 1 69 ? 36.201 40.976 63.160 1.00 45.52 69 GLU A CA 1
ATOM 501 C C . GLU A 1 69 ? 36.169 40.239 64.493 1.00 45.30 69 GLU A C 1
ATOM 502 O O . GLU A 1 69 ? 35.554 40.723 65.454 1.00 40.05 69 GLU A O 1
ATOM 508 N N . ASN A 1 70 ? 36.790 39.056 64.547 1.00 41.87 70 ASN A N 1
ATOM 509 C CA . ASN A 1 70 ? 37.130 38.382 65.796 1.00 36.35 70 ASN A CA 1
ATOM 510 C C . ASN A 1 70 ? 35.898 37.853 66.522 1.00 33.27 70 ASN A C 1
ATOM 511 O O . ASN A 1 70 ? 35.820 37.931 67.746 1.00 34.04 70 ASN A O 1
ATOM 516 N N . LEU A 1 71 ? 34.928 37.316 65.788 1.00 32.76 71 LEU A N 1
ATOM 517 C CA . LEU A 1 71 ? 33.892 36.549 66.465 1.00 32.11 71 LEU A CA 1
ATOM 518 C C . LEU A 1 71 ? 34.518 35.290 67.063 1.00 32.23 71 LEU A C 1
ATOM 519 O O . LEU A 1 71 ? 35.264 34.567 66.391 1.00 36.29 71 LEU A O 1
ATOM 524 N N . THR A 1 72 ? 34.224 35.040 68.332 1.00 29.81 72 THR A N 1
ATOM 525 C CA . THR A 1 72 ? 34.700 33.876 69.055 1.00 26.14 72 THR A CA 1
ATOM 526 C C . THR A 1 72 ? 33.513 33.184 69.694 1.00 28.46 72 THR A C 1
ATOM 527 O O . THR A 1 72 ? 32.400 33.719 69.723 1.00 28.62 72 THR A O 1
ATOM 531 N N . SER A 1 73 ? 33.755 31.981 70.226 1.00 30.32 73 SER A N 1
ATOM 532 C CA . SER A 1 73 ? 32.682 31.297 70.938 1.00 32.28 73 SER A CA 1
ATOM 533 C C . SER A 1 73 ? 32.225 32.089 72.161 1.00 31.73 73 SER A C 1
ATOM 534 O O . SER A 1 73 ? 31.098 31.895 72.627 1.00 35.94 73 SER A O 1
ATOM 537 N N . GLU A 1 74 ? 33.063 32.997 72.667 1.00 27.72 74 GLU A N 1
ATOM 538 C CA . GLU A 1 74 ? 32.725 33.848 73.800 1.00 35.20 74 GLU A CA 1
ATOM 539 C C . GLU A 1 74 ? 31.922 35.085 73.398 1.00 35.30 74 GLU A C 1
ATOM 540 O O . GLU A 1 74 ? 30.950 35.426 74.084 1.00 33.22 74 GLU A O 1
ATOM 546 N N . THR A 1 75 ? 32.297 35.789 72.313 1.00 29.62 75 THR A N 1
ATOM 547 C CA . THR A 1 75 ? 31.509 36.964 71.947 1.00 29.74 75 THR A CA 1
ATOM 548 C C . THR A 1 75 ? 30.165 36.574 71.352 1.00 27.10 75 THR A C 1
ATOM 549 O O . THR A 1 75 ? 29.238 37.389 71.357 1.00 28.38 75 THR A O 1
ATOM 553 N N . LEU A 1 76 ? 30.044 35.347 70.843 1.00 29.03 76 LEU A N 1
ATOM 554 C CA . LEU A 1 76 ? 28.737 34.836 70.443 1.00 27.96 76 LEU A CA 1
ATOM 555 C C . LEU A 1 76 ? 27.780 34.804 71.634 1.00 30.04 76 LEU A C 1
ATOM 556 O O . LEU A 1 76 ? 26.609 35.182 71.507 1.00 27.77 76 LEU A O 1
ATOM 561 N N . LEU A 1 77 ? 28.275 34.390 72.809 1.00 29.31 77 LEU A N 1
ATOM 562 C CA . LEU A 1 77 ? 27.475 34.470 74.026 1.00 26.48 77 LEU A CA 1
ATOM 563 C C . LEU A 1 77 ? 27.102 35.910 74.347 1.00 27.60 77 LEU A C 1
ATOM 564 O O . LEU A 1 77 ? 25.958 36.183 74.730 1.00 31.18 77 LEU A O 1
ATOM 569 N N . GLU A 1 78 ? 28.052 36.846 74.210 1.00 30.20 78 GLU A N 1
ATOM 570 C CA . GLU A 1 78 ? 27.729 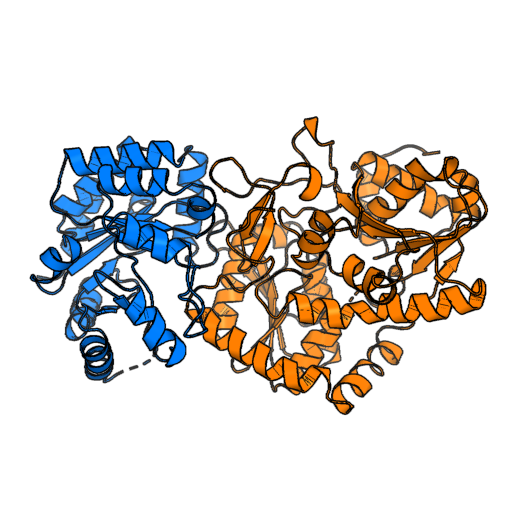38.263 74.392 1.00 33.63 78 GLU A CA 1
ATOM 571 C C . GLU A 1 78 ? 26.612 38.699 73.460 1.00 34.29 78 GLU A C 1
ATOM 572 O O . GLU A 1 78 ? 25.726 39.466 73.857 1.00 30.01 78 GLU A O 1
ATOM 578 N N . ILE A 1 79 ? 26.680 38.266 72.195 1.00 28.18 79 ILE A N 1
ATOM 579 C CA . ILE A 1 79 ? 25.678 38.655 71.211 1.00 27.92 79 ILE A CA 1
ATOM 580 C C . ILE A 1 79 ? 24.307 38.140 71.622 1.00 28.17 79 ILE A C 1
ATOM 581 O O . ILE A 1 79 ? 23.320 38.886 71.628 1.00 25.75 79 ILE A O 1
ATOM 586 N N . VAL A 1 80 ? 24.228 36.849 71.960 1.00 23.85 80 VAL A N 1
ATOM 587 C CA . VAL A 1 80 ? 22.953 36.267 72.362 1.00 23.34 80 VAL A CA 1
ATOM 588 C C . VAL A 1 80 ? 22.429 36.949 73.614 1.00 28.89 80 VAL A C 1
ATOM 589 O O . VAL A 1 80 ? 21.229 37.217 73.732 1.00 32.77 80 VAL A O 1
ATOM 593 N N . GLU A 1 81 ? 23.314 37.254 74.565 1.00 25.66 81 GLU A N 1
ATOM 594 C CA . GLU A 1 81 ? 22.862 37.959 75.761 1.00 33.16 81 GLU A CA 1
ATOM 595 C C . GLU A 1 81 ? 22.413 39.382 75.445 1.00 33.01 81 GLU A C 1
ATOM 596 O O . GLU A 1 81 ? 21.480 39.883 76.076 1.00 32.29 81 GLU A O 1
ATOM 602 N N . GLY A 1 82 ? 23.042 40.036 74.464 1.00 32.35 82 GLY A N 1
ATOM 603 C CA . GLY A 1 82 ? 22.592 41.360 74.066 1.00 27.20 82 GLY A CA 1
ATOM 604 C C . GLY A 1 82 ? 21.222 41.344 73.413 1.00 33.62 82 GLY A C 1
ATOM 605 O O . GLY A 1 82 ? 20.424 42.267 73.606 1.00 35.22 82 GLY A O 1
ATOM 606 N N . ILE A 1 83 ? 20.930 40.296 72.633 1.00 32.84 83 ILE A N 1
ATOM 607 C CA . ILE A 1 83 ? 19.596 40.132 72.055 1.00 31.22 83 ILE A CA 1
ATOM 608 C C . ILE A 1 83 ? 18.567 39.872 73.148 1.00 31.07 83 ILE A C 1
ATOM 609 O O . ILE A 1 83 ? 17.469 40.446 73.136 1.00 34.11 83 ILE A O 1
ATOM 614 N N . ARG A 1 84 ? 18.899 39.001 74.109 1.00 30.94 84 ARG A N 1
ATOM 615 C CA . ARG A 1 84 ? 17.943 38.673 75.167 1.00 33.71 84 ARG A CA 1
ATOM 616 C C . ARG A 1 84 ? 17.724 39.824 76.133 1.00 32.63 84 ARG A C 1
ATOM 617 O O . ARG A 1 84 ? 16.688 39.860 76.798 1.00 38.99 84 ARG A O 1
ATOM 625 N N . ALA A 1 85 ? 18.664 40.766 76.224 1.00 30.23 85 ALA A N 1
ATOM 626 C CA . ALA A 1 85 ? 18.423 41.989 76.978 1.00 31.59 85 ALA A CA 1
ATOM 627 C C . ALA A 1 85 ? 17.432 42.912 76.281 1.00 32.04 85 ALA A C 1
ATOM 628 O O . ALA A 1 85 ? 16.968 43.880 76.892 1.00 33.04 85 ALA A O 1
ATOM 630 N N . PHE A 1 86 ? 17.111 42.636 75.019 1.00 29.43 86 PHE A N 1
ATOM 631 C CA . PHE A 1 86 ? 16.097 43.368 74.280 1.00 35.60 86 PHE A CA 1
ATOM 632 C C . PHE A 1 86 ? 14.764 42.627 74.252 1.00 37.56 86 PHE A C 1
ATOM 633 O O . PHE A 1 86 ? 13.710 43.226 74.479 1.00 32.02 86 PHE A O 1
ATOM 641 N N . ASN A 1 87 ? 14.796 41.323 73.989 1.00 35.20 87 ASN A N 1
ATOM 642 C CA . ASN A 1 87 ? 13.579 40.556 73.769 1.00 36.11 87 ASN A CA 1
ATOM 643 C C . ASN A 1 87 ? 13.827 39.128 74.234 1.00 35.09 87 ASN A C 1
ATOM 644 O O . ASN A 1 87 ? 14.774 38.478 73.775 1.00 31.81 87 ASN A O 1
ATOM 649 N N . GLN A 1 88 ? 12.971 38.645 75.135 1.00 32.80 88 GLN A N 1
ATOM 650 C CA . GLN A 1 88 ? 13.102 37.307 75.698 1.00 38.71 88 GLN A CA 1
ATOM 651 C C . GLN A 1 88 ? 11.976 36.365 75.261 1.00 42.93 88 GLN A C 1
ATOM 652 O O . GLN A 1 88 ? 11.775 35.314 75.875 1.00 46.75 88 GLN A O 1
ATOM 658 N N . GLU A 1 89 ? 11.255 36.710 74.195 1.00 40.03 89 GLU A N 1
ATOM 659 C CA . GLU A 1 89 ? 10.182 35.895 73.627 1.00 40.63 89 GLU A CA 1
ATOM 660 C C . GLU A 1 89 ? 10.563 35.248 72.303 1.00 37.51 89 GLU A C 1
ATOM 661 O O . GLU A 1 89 ? 10.273 34.072 72.089 1.00 41.11 89 GLU A O 1
ATOM 667 N N . VAL A 1 90 ? 11.200 36.002 71.411 1.00 30.15 90 VAL A N 1
ATOM 668 C CA . VAL A 1 90 ? 11.600 35.559 70.079 1.00 30.43 90 VAL A CA 1
ATOM 669 C C . VAL A 1 90 ? 12.545 34.367 70.160 1.00 33.20 90 VAL A C 1
ATOM 670 O O . VAL A 1 90 ? 13.617 34.463 70.773 1.00 32.11 90 VAL A O 1
ATOM 674 N N . PRO A 1 91 ? 12.188 33.233 69.561 1.00 37.39 91 PRO A N 1
ATOM 675 C CA . PRO A 1 91 ? 13.102 32.082 69.533 1.00 31.36 91 PRO A CA 1
ATOM 676 C C . PRO A 1 91 ? 14.391 32.394 68.785 1.00 30.64 91 PRO A C 1
ATOM 677 O O . PRO A 1 91 ? 14.383 33.113 67.784 1.00 36.02 91 PRO A O 1
ATOM 681 N N . LEU A 1 92 ? 15.506 31.842 69.280 1.00 28.40 92 LEU A N 1
ATOM 682 C CA . LEU A 1 92 ? 16.819 31.966 68.643 1.00 28.90 92 LEU A CA 1
ATOM 683 C C . LEU A 1 92 ? 17.324 30.587 68.245 1.00 31.88 92 LEU A C 1
ATOM 684 O O . LEU A 1 92 ? 17.477 29.709 69.103 1.00 39.78 92 LEU A O 1
ATOM 689 N N . ILE A 1 93 ? 17.574 30.404 66.949 1.00 28.66 93 ILE A N 1
ATOM 690 C CA . ILE A 1 93 ? 18.195 29.202 66.400 1.00 24.23 93 ILE A CA 1
ATOM 691 C C . ILE A 1 93 ? 19.671 29.500 66.186 1.00 27.41 93 ILE A C 1
ATOM 692 O O . ILE A 1 93 ? 20.021 30.439 65.457 1.00 25.87 93 ILE A O 1
ATOM 697 N N . LEU A 1 94 ? 20.547 28.717 66.804 1.00 24.37 94 LEU A N 1
ATOM 698 C CA . LEU A 1 94 ? 21.952 28.782 66.426 1.00 21.78 94 LEU A CA 1
ATOM 699 C C . LEU A 1 94 ? 22.161 27.896 65.205 1.00 26.45 94 LEU A C 1
ATOM 700 O O . LEU A 1 94 ? 21.929 26.680 65.258 1.00 27.00 94 LEU A O 1
ATOM 705 N N . TYR A 1 95 ? 22.570 28.510 64.102 1.00 20.02 95 TYR A N 1
ATOM 706 C CA . TYR A 1 95 ? 22.933 27.796 62.892 1.00 24.34 95 TYR A CA 1
ATOM 707 C C . TYR A 1 95 ? 24.448 27.703 62.824 1.00 24.16 95 TYR A C 1
ATOM 708 O O . TYR A 1 95 ? 25.134 28.727 62.950 1.00 22.20 95 TYR A O 1
ATOM 717 N N . SER A 1 96 ? 24.968 26.486 62.628 1.00 16.93 96 SER A N 1
ATOM 718 C CA . SER A 1 96 ? 26.408 26.299 62.743 1.00 19.86 96 SER A CA 1
ATOM 719 C C . SER A 1 96 ? 26.878 25.082 61.969 1.00 23.63 96 SER A C 1
ATOM 720 O O . SER A 1 96 ? 26.123 24.137 61.710 1.00 26.80 96 SER A O 1
ATOM 723 N N . TYR A 1 97 ? 28.159 25.113 61.631 1.00 19.25 97 TYR A N 1
ATOM 724 C CA . TYR A 1 97 ? 28.858 23.909 61.225 1.00 20.87 97 TYR A CA 1
ATOM 725 C C . TYR A 1 97 ? 29.255 23.106 62.462 1.00 20.79 97 TYR A C 1
ATOM 726 O O . TYR A 1 97 ? 29.247 23.608 63.586 1.00 21.28 97 TYR A O 1
ATOM 735 N N . TYR A 1 98 ? 29.575 21.831 62.246 1.00 22.83 98 TYR A N 1
ATOM 736 C CA . TYR A 1 98 ? 29.742 20.937 63.380 1.00 23.06 98 TYR A CA 1
ATOM 737 C C . TYR A 1 98 ? 30.978 21.294 64.188 1.00 28.95 98 TYR A C 1
ATOM 738 O O . TYR A 1 98 ? 30.933 21.303 65.424 1.00 30.86 98 TYR A O 1
ATOM 747 N N . ASN A 1 99 ? 32.088 21.598 63.513 1.00 28.19 99 ASN A N 1
ATOM 748 C CA . ASN A 1 99 ? 33.374 21.661 64.207 1.00 29.17 99 ASN A CA 1
ATOM 749 C C . ASN A 1 99 ? 33.440 22.726 65.301 1.00 30.01 99 ASN A C 1
ATOM 750 O O . ASN A 1 99 ? 33.951 22.418 66.392 1.00 38.00 99 ASN A O 1
ATOM 755 N N . PRO A 1 100 ? 32.977 23.966 65.100 1.00 29.10 100 PRO A N 1
ATOM 756 C CA . PRO A 1 100 ? 33.021 24.926 66.217 1.00 28.12 100 PRO A CA 1
ATOM 757 C C . PRO A 1 100 ? 32.263 24.455 67.455 1.00 32.30 100 PRO A C 1
ATOM 758 O O . PRO A 1 100 ? 32.590 24.893 68.567 1.00 30.97 100 PRO A O 1
ATOM 762 N N . LEU A 1 101 ? 31.258 23.585 67.300 1.00 25.19 101 LEU A N 1
ATOM 763 C CA . LEU A 1 101 ? 30.582 23.035 68.468 1.00 26.15 101 LEU A CA 1
ATOM 764 C C . LEU A 1 101 ? 31.247 21.755 68.944 1.00 26.24 101 LEU A C 1
ATOM 765 O O . LEU A 1 101 ? 31.341 21.527 70.154 1.00 28.40 101 LEU A O 1
ATOM 770 N N . LEU A 1 102 ? 31.761 20.939 68.020 1.00 29.52 102 LEU A N 1
ATOM 771 C CA . LEU A 1 102 ? 32.522 19.755 68.417 1.00 23.67 102 LEU A CA 1
ATOM 772 C C . LEU A 1 102 ? 33.747 20.119 69.252 1.00 29.73 102 LEU A C 1
ATOM 773 O O . LEU A 1 102 ? 34.153 19.349 70.128 1.00 26.27 102 LEU A O 1
ATOM 778 N N . GLN A 1 103 ? 34.352 21.281 68.995 1.00 23.83 103 GLN A N 1
ATOM 779 C CA . GLN A 1 103 ? 35.535 21.703 69.731 1.00 30.38 103 GLN A CA 1
ATOM 780 C C . GLN A 1 103 ? 35.199 22.324 71.081 1.00 33.15 103 GLN A C 1
ATOM 781 O O . GLN A 1 103 ? 36.114 22.558 71.877 1.00 34.87 103 GLN A O 1
ATOM 787 N N . ARG A 1 104 ? 33.926 22.622 71.343 1.00 26.11 104 ARG A N 1
ATOM 788 C CA . ARG A 1 104 ? 33.482 23.054 72.660 1.00 27.58 104 ARG A CA 1
ATOM 789 C C . ARG A 1 104 ? 33.084 21.818 73.469 1.00 31.44 104 ARG A C 1
ATOM 790 O O . ARG A 1 104 ? 33.289 20.680 73.045 1.00 40.94 104 ARG A O 1
ATOM 798 N N . ASP A 1 105 ? 32.499 22.013 74.638 1.00 33.71 105 ASP A N 1
ATOM 799 C CA . ASP A 1 105 ? 32.117 20.887 75.474 1.00 35.21 105 ASP A CA 1
ATOM 800 C C . ASP A 1 105 ? 30.651 21.007 75.873 1.00 37.68 105 ASP A C 1
ATOM 801 O O . ASP A 1 105 ? 29.938 21.932 75.461 1.00 32.86 105 ASP A O 1
ATOM 806 N N . LEU A 1 106 ? 30.211 20.057 76.705 1.00 37.62 106 LEU A N 1
ATOM 807 C CA . LEU A 1 106 ? 28.824 20.057 77.153 1.00 37.85 106 LEU A CA 1
ATOM 808 C C . LEU A 1 106 ? 28.496 21.336 77.908 1.00 37.49 106 LEU A C 1
ATOM 809 O O . LEU A 1 106 ? 27.384 21.875 77.789 1.00 36.90 106 LEU A O 1
ATOM 814 N N . ASP A 1 107 ? 29.463 21.856 78.668 1.00 38.45 107 ASP A N 1
ATOM 815 C CA . ASP A 1 107 ? 29.201 23.053 79.458 1.00 42.39 107 ASP A CA 1
ATOM 816 C C . ASP A 1 107 ? 28.925 24.252 78.565 1.00 36.64 107 ASP A C 1
ATOM 817 O O . ASP A 1 107 ? 28.117 25.119 78.910 1.00 37.03 107 ASP A O 1
ATOM 822 N N . TYR A 1 108 ? 29.585 24.324 77.410 1.00 36.93 108 TYR A N 1
ATOM 823 C CA . TYR A 1 108 ? 29.316 25.433 76.507 1.00 27.97 108 TYR A CA 1
ATOM 824 C C . TYR A 1 108 ? 27.890 25.369 75.982 1.00 28.81 108 TYR A C 1
ATOM 825 O O . TYR A 1 108 ? 27.243 26.405 75.794 1.00 24.18 108 TYR A O 1
ATOM 834 N N . LEU A 1 109 ? 27.375 24.158 75.753 1.00 34.44 109 LEU A N 1
ATOM 835 C CA . LEU A 1 109 ? 25.982 24.029 75.333 1.00 34.74 109 LEU A CA 1
ATOM 836 C C . LEU A 1 109 ? 25.036 24.580 76.393 1.00 35.98 109 LEU A C 1
ATOM 837 O O . LEU A 1 109 ? 24.086 25.305 76.071 1.00 36.81 109 LEU A O 1
ATOM 842 N N . ARG A 1 110 ? 25.285 24.247 77.664 1.00 31.08 110 ARG A N 1
ATOM 843 C CA . ARG A 1 110 ? 24.508 24.822 78.755 1.00 28.53 110 ARG A CA 1
ATOM 844 C C . ARG A 1 110 ? 24.624 26.338 78.778 1.00 32.59 110 ARG A C 1
ATOM 845 O O . ARG A 1 110 ? 23.623 27.036 78.983 1.00 34.07 110 ARG A O 1
ATOM 853 N N . ARG A 1 111 ? 25.831 26.870 78.562 1.00 31.87 111 ARG A N 1
ATOM 854 C CA . ARG A 1 111 ? 25.986 28.321 78.536 1.00 32.35 111 ARG A CA 1
ATOM 855 C C . ARG A 1 111 ? 25.199 28.942 77.386 1.00 27.92 111 ARG A C 1
ATOM 856 O O . ARG A 1 111 ? 24.652 30.042 77.532 1.00 29.37 111 ARG A O 1
ATOM 864 N N . LEU A 1 112 ? 25.102 28.249 76.250 1.00 26.89 112 LEU A N 1
ATOM 865 C CA . LEU A 1 112 ? 24.286 28.753 75.145 1.00 27.45 112 LEU A CA 1
ATOM 866 C C . LEU A 1 112 ? 22.813 28.817 75.538 1.00 32.34 112 LEU A C 1
ATOM 867 O O . LEU A 1 112 ? 22.142 29.838 75.334 1.00 31.78 112 LEU A O 1
ATOM 872 N N . LYS A 1 113 ? 22.293 27.715 76.087 1.00 29.96 113 LYS A N 1
ATOM 873 C CA . LYS A 1 113 ? 20.908 27.672 76.535 1.00 30.83 113 LYS A CA 1
ATOM 874 C C . LYS A 1 113 ? 20.628 28.784 77.533 1.00 37.53 113 LYS A C 1
ATOM 875 O O . LYS A 1 113 ? 19.625 29.500 77.422 1.00 38.53 113 LYS A O 1
ATOM 881 N N . ASP A 1 114 ? 21.521 28.953 78.512 1.00 37.39 114 ASP A N 1
ATOM 882 C CA . ASP A 1 114 ? 21.345 30.003 79.511 1.00 32.03 114 ASP A CA 1
ATOM 883 C C . ASP A 1 114 ? 21.406 31.389 78.891 1.00 35.15 114 ASP A C 1
ATOM 884 O O . ASP A 1 114 ? 20.740 32.306 79.375 1.00 34.71 114 ASP A O 1
ATOM 889 N N . ALA A 1 115 ? 22.172 31.565 77.809 1.00 35.01 115 ALA A N 1
ATOM 890 C CA . ALA A 1 115 ? 22.277 32.896 77.222 1.00 30.54 115 ALA A CA 1
ATOM 891 C C . ALA A 1 115 ? 21.007 33.282 76.468 1.00 35.79 115 ALA A C 1
ATOM 892 O O . ALA A 1 115 ? 20.711 34.477 76.325 1.00 33.90 115 ALA A O 1
ATOM 894 N N . GLY A 1 116 ? 20.240 32.296 75.998 1.00 28.82 116 GLY A N 1
ATOM 895 C CA . GLY A 1 116 ? 19.060 32.592 75.218 1.00 29.51 116 GLY A CA 1
ATOM 896 C C . GLY A 1 116 ? 18.830 31.711 74.001 1.00 32.07 116 GLY A C 1
ATOM 897 O O . GLY A 1 116 ? 17.777 31.834 73.368 1.00 34.64 116 GLY A O 1
ATOM 898 N N . ILE A 1 117 ? 19.774 30.829 73.644 1.00 26.54 117 ILE A N 1
ATOM 899 C CA . ILE A 1 117 ? 19.581 29.978 72.466 1.00 26.13 117 ILE A CA 1
ATOM 900 C C . ILE A 1 117 ? 18.521 28.924 72.769 1.00 28.35 117 ILE A C 1
ATOM 901 O O . ILE A 1 117 ? 18.479 28.365 73.872 1.00 29.51 117 ILE A O 1
ATOM 906 N N . ASN A 1 118 ? 17.654 28.645 71.791 1.00 28.81 118 ASN A N 1
ATOM 907 C CA . ASN A 1 118 ? 16.589 27.663 71.954 1.00 22.88 118 ASN A CA 1
ATOM 908 C C . ASN A 1 118 ? 16.725 26.453 71.055 1.00 28.08 118 ASN A C 1
ATOM 909 O O . ASN A 1 118 ? 16.269 25.369 71.422 1.00 25.42 118 ASN A O 1
ATOM 914 N N . GLY A 1 119 ? 17.307 26.608 69.881 1.00 33.28 119 GLY A N 1
ATOM 915 C CA . GLY A 1 119 ? 17.497 25.489 68.985 1.00 31.17 119 GLY A CA 1
ATOM 916 C C . GLY A 1 119 ? 18.867 25.574 68.367 1.00 28.09 119 GLY A C 1
ATOM 917 O O . GLY A 1 119 ? 19.464 26.651 68.272 1.00 31.09 119 GLY A O 1
ATOM 918 N N . VAL A 1 120 ? 19.368 24.419 67.949 1.00 23.37 120 VAL A N 1
ATOM 919 C CA . VAL A 1 120 ? 20.656 24.324 67.281 1.00 24.04 120 VAL A CA 1
ATOM 920 C C . VAL A 1 120 ? 20.457 23.554 65.989 1.00 23.25 120 VAL A C 1
ATOM 921 O O . VAL A 1 120 ? 19.890 22.455 65.990 1.00 30.46 120 VAL A O 1
ATOM 925 N N . CYS A 1 121 ? 20.882 24.150 64.888 1.00 19.30 121 CYS A N 1
ATOM 926 C CA . CYS A 1 121 ? 20.839 23.525 63.571 1.00 25.90 121 CYS A CA 1
ATOM 927 C C . CYS A 1 121 ? 22.276 23.307 63.103 1.00 24.76 121 CYS A C 1
ATOM 928 O O . CYS A 1 121 ? 23.031 24.272 62.918 1.00 19.07 121 CYS A O 1
ATOM 931 N N . VAL A 1 122 ? 22.673 22.049 62.956 1.00 23.07 122 VAL A N 1
ATOM 932 C CA . VAL A 1 122 ? 24.028 21.722 62.535 1.00 28.41 122 VAL A CA 1
ATOM 933 C C . VAL A 1 122 ? 23.942 21.183 61.112 1.00 28.81 122 VAL A C 1
ATOM 934 O O . VAL A 1 122 ? 23.455 20.062 60.887 1.00 27.78 122 VAL A O 1
ATOM 938 N N . ILE A 1 123 ? 24.429 21.988 60.155 1.00 28.37 123 ILE A N 1
ATOM 939 C CA . ILE A 1 123 ? 24.114 21.766 58.741 1.00 29.19 123 ILE A CA 1
ATOM 940 C C . ILE A 1 123 ? 24.879 20.574 58.175 1.00 29.48 123 ILE A C 1
ATOM 941 O O . ILE A 1 123 ? 24.413 19.932 57.225 1.00 30.26 123 ILE A O 1
ATOM 946 N N . ASP A 1 124 ? 26.039 20.235 58.748 1.00 29.19 124 ASP A N 1
ATOM 947 C CA . ASP A 1 124 ? 26.851 19.124 58.258 1.00 31.43 124 ASP A CA 1
ATOM 948 C C . ASP A 1 124 ? 26.930 17.968 59.251 1.00 29.31 124 ASP A C 1
ATOM 949 O O . ASP A 1 124 ? 27.851 17.148 59.161 1.00 26.37 124 ASP A O 1
ATOM 954 N N . LEU A 1 125 ? 25.985 17.873 60.192 1.00 29.63 125 LEU A N 1
ATOM 955 C CA . LEU A 1 125 ? 25.883 16.717 61.085 1.00 33.33 125 LEU A CA 1
ATOM 956 C C . LEU A 1 125 ? 24.550 16.026 60.848 1.00 33.91 125 LEU A C 1
ATOM 957 O O . LEU A 1 125 ? 23.545 16.367 61.487 1.00 41.49 125 LEU A O 1
ATOM 962 N N . PRO A 1 126 ? 24.487 15.057 59.941 1.00 32.73 126 PRO A N 1
ATOM 963 C CA . PRO A 1 126 ? 23.224 14.341 59.724 1.00 31.54 126 PRO A CA 1
ATOM 964 C C . PRO A 1 126 ? 22.902 13.387 60.872 1.00 32.30 126 PRO A C 1
ATOM 965 O O . PRO A 1 126 ? 23.790 12.881 61.565 1.00 37.21 126 PRO A O 1
ATOM 969 N N . ALA A 1 127 ? 21.606 13.154 61.071 1.00 33.76 127 ALA A N 1
ATOM 970 C CA . ALA A 1 127 ? 21.159 12.153 62.028 1.00 36.19 127 ALA A CA 1
ATOM 971 C C . ALA A 1 127 ? 21.770 10.803 61.674 1.00 39.27 127 ALA A C 1
ATOM 972 O O . ALA A 1 127 ? 21.991 10.510 60.498 1.00 41.96 127 ALA A O 1
ATOM 974 N N . PRO A 1 128 ? 22.069 9.969 62.663 1.00 42.97 128 PRO A N 1
ATOM 975 C CA . PRO A 1 128 ? 22.787 8.725 62.369 1.00 50.22 128 PRO A CA 1
ATOM 976 C C . PRO A 1 128 ? 21.976 7.820 61.455 1.00 66.73 128 PRO A C 1
ATOM 977 O O . PRO A 1 128 ? 20.742 7.841 61.450 1.00 68.12 128 PRO A O 1
ATOM 981 N N . LEU A 1 129 ? 22.693 7.025 60.660 1.00 75.45 129 LEU A N 1
ATOM 982 C CA . LEU A 1 129 ? 22.021 6.209 59.658 1.00 85.04 129 LEU A CA 1
ATOM 983 C C . LEU A 1 129 ? 21.462 4.919 60.253 1.00 88.80 129 LEU A C 1
ATOM 984 O O . LEU A 1 129 ? 20.317 4.554 59.964 1.00 93.37 129 LEU A O 1
ATOM 989 N N . SER A 1 130 ? 22.232 4.220 61.085 1.00 90.54 130 SER A N 1
ATOM 990 C CA . SER A 1 130 ? 21.735 2.985 61.682 1.00 95.32 130 SER A CA 1
ATOM 991 C C . SER A 1 130 ? 20.697 3.286 62.751 1.00 98.54 130 SER A C 1
ATOM 992 O O . SER A 1 130 ? 20.837 4.237 63.523 1.00 89.33 130 SER A O 1
ATOM 995 N N . HIS A 1 131 ? 19.656 2.453 62.806 1.00 115.86 131 HIS A N 1
ATOM 996 C CA . HIS A 1 131 ? 18.617 2.649 63.812 1.00 127.52 131 HIS A CA 1
ATOM 997 C C . HIS A 1 131 ? 19.183 2.577 65.223 1.00 124.24 131 HIS A C 1
ATOM 998 O O . HIS A 1 131 ? 18.639 3.198 66.143 1.00 123.79 131 HIS A O 1
ATOM 1005 N N . GLY A 1 132 ? 20.269 1.832 65.414 1.00 122.29 132 GLY A N 1
ATOM 1006 C CA . GLY A 1 132 ? 20.887 1.722 66.718 1.00 115.63 132 GLY A CA 1
ATOM 1007 C C . GLY A 1 132 ? 21.822 2.869 67.035 1.00 103.67 132 GLY A C 1
ATOM 1008 O O . GLY A 1 132 ? 21.681 3.515 68.078 1.00 98.34 132 GLY A O 1
ATOM 1009 N N . GLU A 1 133 ? 22.767 3.132 66.132 1.00 99.92 133 GLU A N 1
ATOM 1010 C CA . GLU A 1 133 ? 23.813 4.124 66.361 1.00 96.96 133 GLU A CA 1
ATOM 1011 C C . GLU A 1 133 ? 23.239 5.448 66.858 1.00 92.18 133 GLU A C 1
ATOM 1012 O O . GLU A 1 133 ? 22.289 5.984 66.282 1.00 95.18 133 GLU A O 1
ATOM 1018 N N . LYS A 1 134 ? 23.816 5.964 67.940 1.00 85.47 134 LYS A N 1
ATOM 1019 C CA . LYS A 1 134 ? 23.384 7.216 68.544 1.00 75.98 134 LYS A CA 1
ATOM 1020 C C . LYS A 1 134 ? 24.302 8.360 68.116 1.00 73.24 134 LYS A C 1
ATOM 1021 O O . LYS A 1 134 ? 25.384 8.155 67.559 1.00 75.12 134 LYS A O 1
ATOM 1027 N N . SER A 1 135 ? 23.840 9.585 68.366 1.00 68.28 135 SER A N 1
ATOM 1028 C CA . SER A 1 135 ? 24.605 10.781 68.029 1.00 57.84 135 SER A CA 1
ATOM 1029 C C . SER A 1 135 ? 25.039 11.460 69.309 1.00 48.00 135 SER A C 1
ATOM 1030 O O . SER A 1 135 ? 24.185 11.993 70.033 1.00 48.83 135 SER A O 1
ATOM 1033 N N . PRO A 1 136 ? 26.325 11.460 69.643 1.00 49.42 136 PRO A N 1
ATOM 1034 C CA . PRO A 1 136 ? 26.735 12.105 70.896 1.00 49.58 136 PRO A CA 1
ATOM 1035 C C . PRO A 1 136 ? 26.258 13.535 70.984 1.00 42.69 136 PRO A C 1
ATOM 1036 O O . PRO A 1 136 ? 25.752 13.944 72.039 1.00 39.60 136 PRO A O 1
ATOM 1040 N N . PHE A 1 137 ? 26.335 14.289 69.884 1.00 36.95 137 PHE A N 1
ATOM 1041 C CA . PHE A 1 137 ? 26.015 15.708 69.970 1.00 31.15 137 PHE A CA 1
ATOM 1042 C C . PHE A 1 137 ? 24.511 15.947 70.086 1.00 33.99 137 PHE A C 1
ATOM 1043 O O . PHE A 1 137 ? 24.080 16.829 70.840 1.00 35.80 137 PHE A O 1
ATOM 1051 N N . PHE A 1 138 ? 23.691 15.193 69.348 1.00 32.29 138 PHE A N 1
ATOM 1052 C CA . PHE A 1 138 ? 22.248 15.391 69.476 1.00 37.96 138 PHE A CA 1
ATOM 1053 C C . PHE A 1 138 ? 21.776 14.976 70.861 1.00 39.88 138 PHE A C 1
ATOM 1054 O O . PHE A 1 138 ? 20.878 15.602 71.437 1.00 35.21 138 PHE A O 1
ATOM 1062 N N . GLU A 1 139 ? 22.372 13.918 71.408 1.00 45.56 139 GLU A N 1
ATOM 1063 C CA . GLU A 1 139 ? 22.098 13.557 72.791 1.00 48.05 139 GLU A CA 1
ATOM 1064 C C . GLU A 1 139 ? 22.452 14.713 73.717 1.00 45.64 139 GLU A C 1
ATOM 1065 O O . GLU A 1 139 ? 21.656 15.099 74.580 1.00 45.27 139 GLU A O 1
ATOM 1071 N N . ASP A 1 140 ? 23.629 15.312 73.508 1.00 48.64 140 ASP A N 1
ATOM 1072 C CA . ASP A 1 140 ? 24.073 16.433 74.333 1.00 47.89 140 ASP A CA 1
ATOM 1073 C C . ASP A 1 140 ? 23.098 17.605 74.262 1.00 42.49 140 ASP A C 1
ATOM 1074 O O . ASP A 1 140 ? 22.844 18.266 75.278 1.00 43.55 140 ASP A O 1
ATOM 1079 N N . LEU A 1 141 ? 22.547 17.884 73.072 1.00 36.47 141 LEU A N 1
ATOM 1080 C CA . LEU A 1 141 ? 21.554 18.950 72.932 1.00 33.91 141 LEU A CA 1
ATOM 1081 C C . LEU A 1 141 ? 20.318 18.651 73.765 1.00 38.25 141 LEU A C 1
ATOM 1082 O O . LEU A 1 141 ? 19.833 19.511 74.515 1.00 34.94 141 LEU A O 1
ATOM 1087 N N . LEU A 1 142 ? 19.791 17.431 73.636 1.00 34.12 142 LEU A N 1
ATOM 1088 C CA . LEU A 1 142 ? 18.605 17.051 74.392 1.00 34.03 142 LEU A CA 1
ATOM 1089 C C . LEU A 1 142 ? 18.866 17.119 75.884 1.00 37.47 142 LEU A C 1
ATOM 1090 O O . LEU A 1 142 ? 17.998 17.540 76.653 1.00 38.54 142 LEU A O 1
ATOM 1095 N N . ALA A 1 143 ? 20.071 16.725 76.308 1.00 40.58 143 ALA A N 1
ATOM 1096 C CA . ALA A 1 143 ? 20.383 16.668 77.732 1.00 41.51 143 ALA A CA 1
ATOM 1097 C C . ALA A 1 143 ? 20.327 18.046 78.378 1.00 42.35 143 ALA A C 1
ATOM 1098 O O . ALA A 1 143 ? 20.006 18.156 79.566 1.00 45.26 143 ALA A O 1
ATOM 1100 N N . VAL A 1 144 ? 20.622 19.105 77.619 1.00 40.00 144 VAL A N 1
ATOM 1101 C CA . VAL A 1 144 ? 20.621 20.451 78.173 1.00 41.99 144 VAL A CA 1
ATOM 1102 C C . VAL A 1 144 ? 19.374 21.241 77.804 1.00 39.43 144 VAL A C 1
ATOM 1103 O O . VAL A 1 144 ? 19.254 22.403 78.208 1.00 39.74 144 VAL A O 1
ATOM 1107 N N . GLY A 1 145 ? 18.439 20.654 77.057 1.00 38.42 145 GLY A N 1
ATOM 1108 C CA . GLY A 1 145 ? 17.191 21.324 76.738 1.00 36.18 145 GLY A CA 1
ATOM 1109 C C . GLY A 1 145 ? 17.191 22.169 75.480 1.00 41.45 145 GLY A C 1
ATOM 1110 O O . GLY A 1 145 ? 16.274 22.984 75.301 1.00 45.38 145 GLY A O 1
ATOM 1111 N N . LEU A 1 146 ? 18.185 22.019 74.612 1.00 34.91 146 LEU A N 1
ATOM 1112 C CA . LEU A 1 146 ? 18.175 22.684 73.323 1.00 29.86 146 LEU A CA 1
ATOM 1113 C C . LEU A 1 146 ? 17.468 21.799 72.308 1.00 35.96 146 LEU A C 1
ATOM 1114 O O . LEU A 1 146 ? 17.561 20.569 72.361 1.00 41.24 146 LEU A O 1
ATOM 1119 N N . ASP A 1 147 ? 16.748 22.434 71.383 1.00 34.37 147 ASP A N 1
ATOM 1120 C CA . ASP A 1 147 ? 16.040 21.704 70.338 1.00 36.93 147 ASP A CA 1
ATOM 1121 C C . ASP A 1 147 ? 16.962 21.464 69.151 1.00 34.97 147 ASP A C 1
ATOM 1122 O O . ASP A 1 147 ? 17.412 22.437 68.528 1.00 34.62 147 ASP A O 1
ATOM 1127 N N . PRO A 1 148 ? 17.259 20.214 68.797 1.00 32.23 148 PRO A N 1
ATOM 1128 C CA . PRO A 1 148 ? 18.001 19.953 67.555 1.00 30.62 148 PRO A CA 1
ATOM 1129 C C . PRO A 1 148 ? 17.099 20.174 66.346 1.00 32.27 148 PRO A C 1
ATOM 1130 O O . PRO A 1 148 ? 16.048 19.540 66.212 1.00 32.80 148 PRO A O 1
ATOM 1134 N N . ILE A 1 149 ? 17.512 21.085 65.467 1.00 32.79 149 ILE A N 1
ATOM 1135 C CA . ILE A 1 149 ? 16.736 21.469 64.292 1.00 30.77 149 ILE A CA 1
ATOM 1136 C C . ILE A 1 149 ? 17.314 20.727 63.095 1.00 35.42 149 ILE A C 1
ATOM 1137 O O . ILE A 1 149 ? 18.410 21.050 62.622 1.00 37.62 149 ILE A O 1
ATOM 1142 N N . LEU A 1 150 ? 16.582 19.741 62.590 1.00 34.43 150 LEU A N 1
ATOM 1143 C CA . LEU A 1 150 ? 17.108 18.846 61.570 1.00 34.04 150 LEU A CA 1
ATOM 1144 C C . LEU A 1 150 ? 16.505 19.187 60.213 1.00 36.11 150 LEU A C 1
ATOM 1145 O O . LEU A 1 150 ? 15.522 19.920 60.121 1.00 32.86 150 LEU A O 1
ATOM 1150 N N . LEU A 1 151 ? 17.125 18.660 59.153 1.00 37.56 151 LEU A N 1
ATOM 1151 C CA . LEU A 1 151 ? 16.727 18.920 57.771 1.00 35.67 151 LEU A CA 1
ATOM 1152 C C . LEU A 1 151 ? 16.411 17.605 57.065 1.00 37.78 151 LEU A C 1
ATOM 1153 O O . LEU A 1 151 ? 17.202 16.658 57.127 1.00 39.29 151 LEU A O 1
ATOM 1158 N N . ILE A 1 152 ? 15.260 17.543 56.392 1.00 39.53 152 ILE A N 1
ATOM 1159 C CA . ILE A 1 152 ? 14.877 16.343 55.665 1.00 45.81 152 ILE A CA 1
ATOM 1160 C C . ILE A 1 152 ? 14.579 16.704 54.221 1.00 48.89 152 ILE A C 1
ATOM 1161 O O . ILE A 1 152 ? 14.238 17.840 53.888 1.00 46.90 152 ILE A O 1
ATOM 1166 N N . SER A 1 153 ? 14.724 15.705 53.367 1.00 55.37 153 SER A N 1
ATOM 1167 C CA . SER A 1 153 ? 14.498 15.806 51.939 1.00 61.34 153 SER A CA 1
ATOM 1168 C C . SER A 1 153 ? 13.450 14.772 51.542 1.00 69.00 153 SER A C 1
ATOM 1169 O O . SER A 1 153 ? 13.073 13.902 52.336 1.00 66.95 153 SER A O 1
ATOM 1172 N N . ALA A 1 154 ? 12.961 14.873 50.301 1.00 74.37 154 ALA A N 1
ATOM 1173 C CA . ALA A 1 154 ? 12.020 13.871 49.814 1.00 74.99 154 ALA A CA 1
ATOM 1174 C C . ALA A 1 154 ? 12.643 12.481 49.839 1.00 84.99 154 ALA A C 1
ATOM 1175 O O . ALA A 1 154 ? 12.004 11.506 50.254 1.00 84.81 154 ALA A O 1
ATOM 1177 N N . GLY A 1 155 ? 13.899 12.375 49.421 1.00 89.64 155 GLY A N 1
ATOM 1178 C CA . GLY A 1 155 ? 14.587 11.107 49.410 1.00 95.95 155 GLY A CA 1
ATOM 1179 C C . GLY A 1 155 ? 15.127 10.647 50.742 1.00 91.92 155 GLY A C 1
ATOM 1180 O O . GLY A 1 155 ? 15.983 9.759 50.767 1.00 97.07 155 GLY A O 1
ATOM 1181 N N . THR A 1 156 ? 14.669 11.222 51.852 1.00 85.18 156 THR A N 1
ATOM 1182 C CA . THR A 1 156 ? 15.110 10.752 53.156 1.00 78.57 156 THR A CA 1
ATOM 1183 C C . THR A 1 156 ? 14.767 9.274 53.320 1.00 89.62 156 THR A C 1
ATOM 1184 O O . THR A 1 156 ? 13.603 8.869 53.188 1.00 86.30 156 THR A O 1
ATOM 1188 N N . THR A 1 157 ? 15.796 8.466 53.564 1.00 102.31 157 THR A N 1
ATOM 1189 C CA . THR A 1 157 ? 15.583 7.038 53.726 1.00 110.80 157 THR A CA 1
ATOM 1190 C C . THR A 1 157 ? 14.758 6.787 54.989 1.00 108.93 157 THR A C 1
ATOM 1191 O O . THR A 1 157 ? 14.878 7.532 55.972 1.00 106.24 157 THR A O 1
ATOM 1195 N N . PRO A 1 158 ? 13.883 5.780 54.979 1.00 104.22 158 PRO A N 1
ATOM 1196 C CA . PRO A 1 158 ? 13.133 5.449 56.202 1.00 95.52 158 PRO A CA 1
ATOM 1197 C C . PRO A 1 158 ? 14.018 5.267 57.428 1.00 94.72 158 PRO A C 1
ATOM 1198 O O . PRO A 1 158 ? 13.575 5.560 58.545 1.00 85.62 158 PRO A O 1
ATOM 1202 N N . GLU A 1 159 ? 15.263 4.805 57.242 1.00 103.27 159 GLU A N 1
ATOM 1203 C CA . GLU A 1 159 ? 16.215 4.672 58.346 1.00 109.62 159 GLU A CA 1
ATOM 1204 C C . GLU A 1 159 ? 16.473 6.011 59.031 1.00 105.02 159 GLU A C 1
ATOM 1205 O O . GLU A 1 159 ? 16.640 6.073 60.258 1.00 98.78 159 GLU A O 1
ATOM 1211 N N . ARG A 1 160 ? 16.554 7.088 58.247 1.00 103.91 160 ARG A N 1
ATOM 1212 C CA . ARG A 1 160 ? 16.645 8.422 58.827 1.00 96.70 160 ARG A CA 1
ATOM 1213 C C . ARG A 1 160 ? 15.353 8.774 59.544 1.00 90.96 160 ARG A C 1
ATOM 1214 O O . ARG A 1 160 ? 15.364 9.104 60.735 1.00 88.71 160 ARG A O 1
ATOM 1222 N N . MET A 1 161 ? 14.229 8.702 58.813 1.00 86.19 161 MET A N 1
ATOM 1223 C CA . MET A 1 161 ? 12.900 9.023 59.328 1.00 79.09 161 MET A CA 1
ATOM 1224 C C . MET A 1 161 ? 12.715 8.587 60.771 1.00 75.19 161 MET A C 1
ATOM 1225 O O . MET A 1 161 ? 12.212 9.348 61.604 1.00 74.04 161 MET A O 1
ATOM 1230 N N . SER A 1 162 ? 13.128 7.356 61.079 1.00 75.52 162 SER A N 1
ATOM 1231 C CA . SER A 1 162 ? 13.127 6.878 62.455 1.00 74.11 162 SER A CA 1
ATOM 1232 C C . SER A 1 162 ? 14.060 7.709 63.321 1.00 78.19 162 SER A C 1
ATOM 1233 O O . SER A 1 162 ? 13.632 8.330 64.299 1.00 77.08 162 SER A O 1
ATOM 1236 N N . LEU A 1 163 ? 15.353 7.723 62.982 1.00 87.84 163 LEU A N 1
ATOM 1237 C CA . LEU A 1 163 ? 16.305 8.418 63.840 1.00 89.56 163 LEU A CA 1
ATOM 1238 C C . LEU A 1 163 ? 16.155 9.929 63.749 1.00 83.42 163 LEU A C 1
ATOM 1239 O O . LEU A 1 163 ? 16.402 10.626 64.740 1.00 86.10 163 LEU A O 1
ATOM 1244 N N . ILE A 1 164 ? 15.746 10.458 62.591 1.00 72.10 164 ILE A N 1
ATOM 1245 C CA . ILE A 1 164 ? 15.446 11.886 62.526 1.00 61.40 164 ILE A CA 1
ATOM 1246 C C . ILE A 1 164 ? 14.321 12.229 63.489 1.00 64.42 164 ILE A C 1
ATOM 1247 O O . ILE A 1 164 ? 14.386 13.231 64.208 1.00 67.26 164 ILE A O 1
ATOM 1252 N N . GLN A 1 165 ? 13.282 11.391 63.536 1.00 67.07 165 GLN A N 1
ATOM 1253 C CA . GLN A 1 165 ? 12.199 11.591 64.495 1.00 65.47 165 GLN A CA 1
ATOM 1254 C C . GLN A 1 165 ? 12.685 11.460 65.932 1.00 71.36 165 GLN A C 1
ATOM 1255 O O . GLN A 1 165 ? 12.150 12.117 66.834 1.00 72.83 165 GLN A O 1
ATOM 1261 N N . GLU A 1 166 ? 13.696 10.620 66.162 1.00 75.62 166 GLU A N 1
ATOM 1262 C CA . GLU A 1 166 ? 14.268 10.468 67.495 1.00 76.03 166 GLU A CA 1
ATOM 1263 C C . GLU A 1 166 ? 14.759 11.803 68.048 1.00 64.80 166 GLU A C 1
ATOM 1264 O O . GLU A 1 166 ? 14.417 12.185 69.173 1.00 64.96 166 GLU A O 1
ATOM 1270 N N . TYR A 1 167 ? 15.550 12.538 67.262 1.00 56.15 167 TYR A N 1
ATOM 1271 C CA . TYR A 1 167 ? 16.239 13.721 67.763 1.00 48.82 167 TYR A CA 1
ATOM 1272 C C . TYR A 1 167 ? 15.565 15.046 67.414 1.00 49.82 167 TYR A C 1
ATOM 1273 O O . TYR A 1 167 ? 15.881 16.061 68.047 1.00 55.45 167 TYR A O 1
ATOM 1282 N N . ALA A 1 168 ? 14.652 15.076 66.449 1.00 45.30 168 ALA A N 1
ATOM 1283 C CA . ALA A 1 168 ? 14.066 16.343 66.029 1.00 42.05 168 ALA A CA 1
ATOM 1284 C C . ALA A 1 168 ? 13.168 16.920 67.115 1.00 43.59 168 ALA A C 1
ATOM 1285 O O . ALA A 1 168 ? 12.374 16.207 67.732 1.00 47.58 168 ALA A O 1
ATOM 1287 N N . ARG A 1 169 ? 13.312 18.222 67.351 1.00 42.51 169 ARG A N 1
ATOM 1288 C CA . ARG A 1 169 ? 12.457 18.976 68.260 1.00 42.72 169 ARG A CA 1
ATOM 1289 C C . ARG A 1 169 ? 12.193 20.344 67.648 1.00 41.5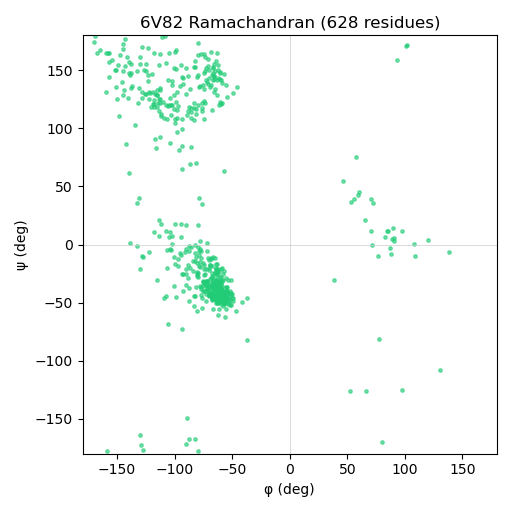0 169 ARG A C 1
ATOM 1290 O O . ARG A 1 169 ? 12.924 20.803 66.768 1.00 42.45 169 ARG A O 1
ATOM 1298 N N . GLY A 1 170 ? 11.149 21.005 68.135 1.00 41.98 170 GLY A N 1
ATOM 1299 C CA . GLY A 1 170 ? 10.825 22.336 67.656 1.00 41.53 170 GLY A CA 1
ATOM 1300 C C . GLY A 1 170 ? 10.128 22.370 66.306 1.00 40.06 170 GLY A C 1
ATOM 1301 O O . GLY A 1 170 ? 8.902 22.516 66.237 1.00 34.33 170 GLY A O 1
ATOM 1302 N N . PHE A 1 171 ? 10.906 22.265 65.227 1.00 37.49 171 PHE A N 1
ATOM 1303 C CA . PHE A 1 171 ? 10.362 22.188 63.878 1.00 34.90 171 PHE A CA 1
ATOM 1304 C C . PHE A 1 171 ? 11.418 21.548 62.991 1.00 34.19 171 PHE A C 1
ATOM 1305 O O . PHE A 1 171 ? 12.591 21.451 63.362 1.00 31.58 171 PHE A O 1
ATOM 1313 N N . LEU A 1 172 ? 10.982 21.108 61.815 1.00 34.96 172 LEU A N 1
ATOM 1314 C CA . LEU A 1 172 ? 11.843 20.472 60.826 1.00 35.87 172 LEU A CA 1
ATOM 1315 C C . LEU A 1 172 ? 11.959 21.361 59.604 1.00 43.55 172 LEU A C 1
ATOM 1316 O O . LEU A 1 172 ? 10.951 21.862 59.093 1.00 53.16 172 LEU A O 1
ATOM 1321 N N . TYR A 1 173 ? 13.181 21.549 59.137 1.00 36.61 173 TYR A N 1
ATOM 1322 C CA . TYR A 1 173 ? 13.382 22.135 57.830 1.00 36.54 173 TYR A CA 1
ATOM 1323 C C . TYR A 1 173 ? 13.195 21.070 56.759 1.00 45.41 173 TYR A C 1
ATOM 1324 O O . TYR A 1 173 ? 13.559 19.905 56.939 1.00 45.14 173 TYR A O 1
ATOM 1333 N N . TYR A 1 174 ? 12.628 21.488 55.634 1.00 46.27 174 TYR A N 1
ATOM 1334 C CA . TYR A 1 174 ? 12.345 20.608 54.513 1.00 46.63 174 TYR A CA 1
ATOM 1335 C C . TYR A 1 174 ? 12.926 21.225 53.252 1.00 49.21 174 TYR A C 1
ATOM 1336 O O . TYR A 1 174 ? 12.716 22.413 52.993 1.00 49.37 174 TYR A O 1
ATOM 1345 N N . ILE A 1 175 ? 13.669 20.431 52.484 1.00 59.87 175 ILE A N 1
ATOM 1346 C CA . ILE A 1 175 ? 14.251 20.890 51.221 1.00 70.76 175 ILE A CA 1
ATOM 1347 C C . ILE A 1 175 ? 13.580 20.151 50.073 1.00 83.95 175 ILE A C 1
ATOM 1348 O O . ILE A 1 175 ? 14.030 19.058 49.706 1.00 85.05 175 ILE A O 1
ATOM 1353 N N . PRO A 1 176 ? 12.524 20.690 49.480 1.00 99.39 176 PRO A N 1
ATOM 1354 C CA . PRO A 1 176 ? 11.789 19.949 48.448 1.00 108.76 176 PRO A CA 1
ATOM 1355 C C . PRO A 1 176 ? 12.487 19.999 47.092 1.00 106.69 176 PRO A C 1
ATOM 1356 O O . PRO A 1 176 ? 13.486 20.694 46.898 1.00 108.60 176 PRO A O 1
ATOM 1360 N N . CYS A 1 177 ? 11.930 19.226 46.156 1.00 101.92 177 CYS A N 1
ATOM 1361 C CA . CYS A 1 177 ? 12.409 19.108 44.774 1.00 99.91 177 CYS A CA 1
ATOM 1362 C C . CYS A 1 177 ? 12.925 20.417 44.189 1.00 96.62 177 CYS A C 1
ATOM 1363 O O . CYS A 1 177 ? 12.243 21.050 43.383 1.00 98.28 177 CYS A O 1
ATOM 1366 N N . VAL A 1 185 ? 4.777 21.330 42.969 1.00 100.51 185 VAL A N 1
ATOM 1367 C CA . VAL A 1 185 ? 3.492 21.031 42.332 1.00 106.12 185 VAL A CA 1
ATOM 1368 C C . VAL A 1 185 ? 2.407 20.811 43.396 1.00 115.25 185 VAL A C 1
ATOM 1369 O O . VAL A 1 185 ? 1.970 21.761 44.056 1.00 114.58 185 VAL A O 1
ATOM 1373 N N . GLY A 1 186 ? 1.979 19.556 43.567 1.00 123.49 186 GLY A N 1
ATOM 1374 C CA . GLY A 1 186 ? 1.130 19.178 44.685 1.00 120.69 186 GLY A CA 1
ATOM 1375 C C . GLY A 1 186 ? 1.924 19.083 45.976 1.00 112.13 186 GLY A C 1
ATOM 1376 O O . GLY A 1 186 ? 1.652 18.240 46.837 1.00 114.07 186 GLY A O 1
ATOM 1377 N N . ILE A 1 187 ? 2.924 19.962 46.101 1.00 96.33 187 ILE A N 1
ATOM 1378 C CA . ILE A 1 187 ? 3.815 20.006 47.250 1.00 85.04 187 ILE A CA 1
ATOM 1379 C C . ILE A 1 187 ? 3.047 20.191 48.554 1.00 81.98 187 ILE A C 1
ATOM 1380 O O . ILE A 1 187 ? 3.549 19.836 49.624 1.00 69.59 187 ILE A O 1
ATOM 1385 N N . LYS A 1 188 ? 1.832 20.739 48.489 1.00 83.14 188 LYS A N 1
ATOM 1386 C CA . LYS A 1 188 ? 1.014 20.903 49.687 1.00 81.28 188 LYS A CA 1
ATOM 1387 C C . LYS A 1 188 ? 0.773 19.559 50.371 1.00 89.87 188 LYS A C 1
ATOM 1388 O O . LYS A 1 188 ? 1.034 19.404 51.571 1.00 82.35 188 LYS A O 1
ATOM 1394 N N . GLU A 1 189 ? 0.280 18.571 49.614 1.00 101.69 189 GLU A N 1
ATOM 1395 C CA . GLU A 1 189 ? 0.122 17.222 50.152 1.00 104.58 189 GLU A CA 1
ATOM 1396 C C . GLU A 1 189 ? 1.467 16.650 50.579 1.00 96.13 189 GLU A C 1
ATOM 1397 O O . GLU A 1 189 ? 1.569 15.965 51.606 1.00 93.05 189 GLU A O 1
ATOM 1403 N N . GLU A 1 190 ? 2.508 16.929 49.793 1.00 90.94 190 GLU A N 1
ATOM 1404 C CA . GLU A 1 190 ? 3.860 16.491 50.116 1.00 87.35 190 GLU A CA 1
ATOM 1405 C C . GLU A 1 190 ? 4.270 16.912 51.531 1.00 84.23 190 GLU A C 1
ATOM 1406 O O . GLU A 1 190 ? 4.829 16.111 52.292 1.00 81.40 190 GLU A O 1
ATOM 1412 N N . PHE A 1 191 ? 3.977 18.160 51.910 1.00 80.36 191 PHE A N 1
ATOM 1413 C CA . PHE A 1 191 ? 4.307 18.636 53.251 1.00 71.54 191 PHE A CA 1
ATOM 1414 C C . PHE A 1 191 ? 3.408 18.017 54.314 1.00 77.44 191 PHE A C 1
ATOM 1415 O O . PHE A 1 191 ? 3.848 17.813 55.453 1.00 72.40 191 PHE A O 1
ATOM 1423 N N . ARG A 1 192 ? 2.148 17.728 53.972 1.00 85.85 192 ARG A N 1
ATOM 1424 C CA . ARG A 1 192 ? 1.216 17.201 54.965 1.00 87.56 192 ARG A CA 1
ATOM 1425 C C . ARG A 1 192 ? 1.631 15.815 55.436 1.00 82.42 192 ARG A C 1
ATOM 1426 O O . ARG A 1 192 ? 1.570 15.519 56.636 1.00 79.31 192 ARG A O 1
ATOM 1434 N N . LYS A 1 193 ? 2.048 14.949 54.509 1.00 81.98 193 LYS A N 1
ATOM 1435 C CA . LYS A 1 193 ? 2.498 13.621 54.908 1.00 82.01 193 LYS A CA 1
ATOM 1436 C C . LYS A 1 193 ? 3.706 13.713 55.833 1.00 81.17 193 LYS A C 1
ATOM 1437 O O . LYS A 1 193 ? 3.776 13.004 56.845 1.00 81.60 193 LYS A O 1
ATOM 1443 N N . VAL A 1 194 ? 4.649 14.608 55.520 1.00 75.69 194 VAL A N 1
ATOM 1444 C CA . VAL A 1 194 ? 5.790 14.837 56.406 1.00 67.10 194 VAL A CA 1
ATOM 1445 C C . VAL A 1 194 ? 5.318 15.372 57.750 1.00 69.30 194 VAL A C 1
ATOM 1446 O O . VAL A 1 194 ? 5.692 14.854 58.809 1.00 66.74 194 VAL A O 1
ATOM 1450 N N . ARG A 1 195 ? 4.477 16.413 57.722 1.00 73.91 195 ARG A N 1
ATOM 1451 C CA . ARG A 1 195 ? 4.004 17.035 58.958 1.00 69.66 195 ARG A CA 1
ATOM 1452 C C . ARG A 1 195 ? 3.275 16.032 59.842 1.00 74.25 195 ARG A C 1
ATOM 1453 O O . ARG A 1 195 ? 3.488 16.001 61.059 1.00 72.05 195 ARG A O 1
ATOM 1461 N N . GLU A 1 196 ? 2.420 15.193 59.250 1.00 83.36 196 GLU A N 1
ATOM 1462 C CA . GLU A 1 196 ? 1.693 14.210 60.046 1.00 91.03 196 GLU A CA 1
ATOM 1463 C C . GLU A 1 196 ? 2.605 13.090 60.541 1.00 88.68 196 GLU A C 1
ATOM 1464 O O . GLU A 1 196 ? 2.375 12.550 61.629 1.00 88.26 196 GLU A O 1
ATOM 1470 N N . HIS A 1 197 ? 3.642 12.735 59.775 1.00 84.82 197 HIS A N 1
ATOM 1471 C CA . HIS A 1 197 ? 4.584 11.713 60.231 1.00 80.83 197 HIS A CA 1
ATOM 1472 C C . HIS A 1 197 ? 5.328 12.164 61.489 1.00 74.11 197 HIS A C 1
ATOM 1473 O O . HIS A 1 197 ? 5.489 11.382 62.434 1.00 74.91 197 HIS A O 1
ATOM 1480 N N . PHE A 1 198 ? 5.781 13.420 61.526 1.00 66.03 198 PHE A N 1
ATOM 1481 C CA . PHE A 1 198 ? 6.599 13.894 62.635 1.00 63.00 198 PHE A CA 1
ATOM 1482 C C . PHE A 1 198 ? 5.824 14.640 63.710 1.00 66.96 198 PHE A C 1
ATOM 1483 O O . PHE A 1 198 ? 6.339 14.777 64.826 1.00 69.08 198 PHE A O 1
ATOM 1491 N N . ASP A 1 199 ? 4.614 15.115 63.412 1.00 62.39 199 ASP A N 1
ATOM 1492 C CA . ASP A 1 199 ? 3.861 15.994 64.313 1.00 64.72 199 ASP A CA 1
ATOM 1493 C C . ASP A 1 199 ? 4.758 17.107 64.866 1.00 62.52 199 ASP A C 1
ATOM 1494 O O . ASP A 1 199 ? 4.923 17.285 66.077 1.00 61.51 199 ASP A O 1
ATOM 1499 N N . LEU A 1 200 ? 5.378 17.831 63.944 1.00 57.74 200 LEU A N 1
ATOM 1500 C CA . LEU A 1 200 ? 6.169 19.026 64.178 1.00 50.18 200 LEU A CA 1
ATOM 1501 C C . LEU A 1 200 ? 5.892 19.956 63.008 1.00 51.19 200 LEU A C 1
ATOM 1502 O O . LEU A 1 200 ? 5.530 19.487 61.922 1.00 54.56 200 LEU A O 1
ATOM 1507 N N . PRO A 1 201 ? 6.035 21.268 63.194 1.00 48.09 201 PRO A N 1
ATOM 1508 C CA . PRO A 1 201 ? 5.924 22.171 62.041 1.00 47.35 201 PRO A CA 1
ATOM 1509 C C . PRO A 1 201 ? 7.031 21.885 61.033 1.00 47.31 201 PRO A C 1
ATOM 1510 O O . PRO A 1 201 ? 8.169 21.579 61.401 1.00 39.60 201 PRO A O 1
ATOM 1514 N N . ILE A 1 202 ? 6.680 21.958 59.750 1.00 38.21 202 ILE A N 1
ATOM 1515 C CA . ILE A 1 202 ? 7.614 21.712 58.658 1.00 37.99 202 ILE A CA 1
ATOM 1516 C C . ILE A 1 202 ? 7.795 23.024 57.913 1.00 45.47 202 ILE A C 1
ATOM 1517 O O . ILE A 1 202 ? 6.817 23.608 57.426 1.00 46.03 202 ILE A O 1
ATOM 1522 N N . VAL A 1 203 ? 9.036 23.492 57.826 1.00 38.85 203 VAL A N 1
ATOM 1523 C CA . VAL A 1 203 ? 9.344 24.777 57.213 1.00 37.84 203 VAL A CA 1
ATOM 1524 C C . VAL A 1 203 ? 10.148 24.541 55.943 1.00 44.81 203 VAL A C 1
ATOM 1525 O O . VAL A 1 203 ? 11.189 23.872 55.975 1.00 43.61 203 VAL A O 1
ATOM 1529 N N . ASP A 1 204 ? 9.657 25.093 54.830 1.00 46.61 204 ASP A N 1
ATOM 1530 C CA . ASP A 1 204 ? 10.400 25.114 53.576 1.00 45.31 204 ASP A CA 1
ATOM 1531 C C . ASP A 1 204 ? 11.697 25.903 53.744 1.00 47.59 204 ASP A C 1
ATOM 1532 O O . ASP A 1 204 ? 11.679 27.100 54.064 1.00 45.87 204 ASP A O 1
ATOM 1537 N N . ARG A 1 205 ? 12.819 25.228 53.507 1.00 45.65 205 ARG A N 1
ATOM 1538 C CA . ARG A 1 205 ? 14.158 25.768 53.708 1.00 45.94 205 ARG A CA 1
ATOM 1539 C C . ARG A 1 205 ? 14.602 26.713 52.591 1.00 50.31 205 ARG A C 1
ATOM 1540 O O . ARG A 1 205 ? 15.676 27.313 52.696 1.00 45.75 205 ARG A O 1
ATOM 1548 N N . ARG A 1 206 ? 13.810 26.891 51.535 1.00 56.19 206 ARG A N 1
ATOM 1549 C CA . ARG A 1 206 ? 14.285 27.675 50.403 1.00 49.67 206 ARG A CA 1
ATOM 1550 C C . ARG A 1 206 ? 14.387 29.158 50.754 1.00 49.81 206 ARG A C 1
ATOM 1551 O O . ARG A 1 206 ? 13.648 29.684 51.591 1.00 52.76 206 ARG A O 1
ATOM 1559 N N . ASP A 1 207 ? 15.331 29.828 50.106 1.00 51.31 207 ASP A N 1
ATOM 1560 C CA . ASP A 1 207 ? 15.625 31.221 50.412 1.00 49.93 207 ASP A CA 1
ATOM 1561 C C . ASP A 1 207 ? 14.553 32.118 49.815 1.00 50.05 207 ASP A C 1
ATOM 1562 O O . ASP A 1 207 ? 14.378 32.163 48.595 1.0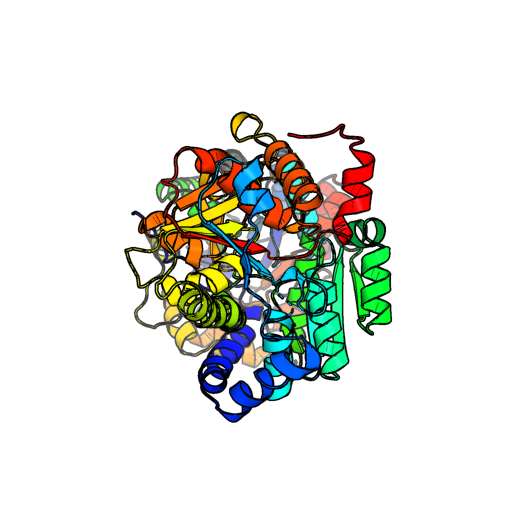0 58.42 207 ASP A O 1
ATOM 1567 N N . ILE A 1 208 ? 13.831 32.824 50.669 1.00 49.76 208 ILE A N 1
ATOM 1568 C CA . ILE A 1 208 ? 12.800 33.758 50.239 1.00 51.69 208 ILE A CA 1
ATOM 1569 C C . ILE A 1 208 ? 13.355 35.165 50.346 1.00 53.60 208 ILE A C 1
ATOM 1570 O O . ILE A 1 208 ? 14.022 35.509 51.333 1.00 57.12 208 ILE A O 1
ATOM 1575 N N . CYS A 1 209 ? 13.081 35.982 49.334 1.00 53.61 209 CYS A N 1
ATOM 1576 C CA . CYS A 1 209 ? 13.561 37.354 49.333 1.00 60.37 209 CYS A CA 1
ATOM 1577 C C . CYS A 1 209 ? 12.537 38.364 48.831 1.00 65.47 209 CYS A C 1
ATOM 1578 O O . CYS A 1 209 ? 12.858 39.557 48.768 1.00 65.01 209 CYS A O 1
ATOM 1581 N N . ASP A 1 210 ? 11.326 37.939 48.477 1.00 66.12 210 ASP A N 1
ATOM 1582 C CA . ASP A 1 210 ? 10.263 38.865 48.112 1.00 64.95 210 ASP A CA 1
ATOM 1583 C C . ASP A 1 210 ? 8.950 38.368 48.702 1.00 59.03 210 ASP A C 1
ATOM 1584 O O . ASP A 1 210 ? 8.787 37.181 49.010 1.00 49.70 210 ASP A O 1
ATOM 1589 N N . LYS A 1 211 ? 8.015 39.310 48.862 1.00 59.69 211 LYS A N 1
ATOM 1590 C CA . LYS A 1 211 ? 6.741 39.006 49.507 1.00 62.87 211 LYS A CA 1
ATOM 1591 C C . LYS A 1 211 ? 5.951 37.969 48.719 1.00 63.50 211 LYS A C 1
ATOM 1592 O O . LYS A 1 211 ? 5.340 37.066 49.305 1.00 58.26 211 LYS A O 1
ATOM 1598 N N . LYS A 1 212 ? 5.965 38.077 47.386 1.00 65.53 212 LYS A N 1
ATOM 1599 C CA . LYS A 1 212 ? 5.188 37.170 46.546 1.00 68.33 212 LYS A CA 1
ATOM 1600 C C . LYS A 1 212 ? 5.560 35.711 46.796 1.00 63.84 212 LYS A C 1
ATOM 1601 O O . LYS A 1 212 ? 4.679 34.853 46.927 1.00 62.31 212 LYS A O 1
ATOM 1607 N N . GLU A 1 213 ? 6.864 35.402 46.866 1.00 58.74 213 GLU A N 1
ATOM 1608 C CA . GLU A 1 213 ? 7.233 34.007 47.075 1.00 53.95 213 GLU A CA 1
ATOM 1609 C C . GLU A 1 213 ? 6.990 33.566 48.509 1.00 56.96 213 GLU A C 1
ATOM 1610 O O . GLU A 1 213 ? 6.648 32.401 48.737 1.00 63.90 213 GLU A O 1
ATOM 1616 N N . ALA A 1 214 ? 7.151 34.466 49.481 1.00 56.32 214 ALA A N 1
ATOM 1617 C CA . ALA A 1 214 ? 6.882 34.098 50.869 1.00 52.41 214 ALA A CA 1
ATOM 1618 C C . ALA A 1 214 ? 5.422 33.711 51.048 1.00 53.60 214 ALA A C 1
ATOM 1619 O O . ALA A 1 214 ? 5.108 32.693 51.672 1.00 55.19 214 ALA A O 1
ATOM 1621 N N . ALA A 1 215 ? 4.511 34.515 50.497 1.00 53.92 215 ALA A N 1
ATOM 1622 C CA . ALA A 1 215 ? 3.099 34.151 50.536 1.00 58.94 215 ALA A CA 1
ATOM 1623 C C . ALA A 1 215 ? 2.859 32.822 49.833 1.00 59.69 215 ALA A C 1
ATOM 1624 O O . ALA A 1 215 ? 2.059 32.000 50.296 1.00 62.82 215 ALA A O 1
ATOM 1626 N N . HIS A 1 216 ? 3.561 32.587 48.722 1.00 56.18 216 HIS A N 1
ATOM 1627 C CA . HIS A 1 216 ? 3.432 31.322 48.008 1.00 61.12 216 HIS A CA 1
ATOM 1628 C C . HIS A 1 216 ? 3.876 30.150 48.878 1.00 60.03 216 HIS A C 1
ATOM 1629 O O . HIS A 1 216 ? 3.184 29.126 48.965 1.00 56.84 216 HIS A O 1
ATOM 1636 N N . VAL A 1 217 ? 5.034 30.289 49.532 1.00 55.90 217 VAL A N 1
ATOM 1637 C CA . VAL A 1 217 ? 5.574 29.216 50.363 1.00 53.68 217 VAL A CA 1
ATOM 1638 C C . VAL A 1 217 ? 4.633 28.896 51.521 1.00 55.54 217 VAL A C 1
ATOM 1639 O O . VAL A 1 217 ? 4.425 27.726 51.864 1.00 53.83 217 VAL A O 1
ATOM 1643 N N . LEU A 1 218 ? 4.029 29.925 52.127 1.00 56.61 218 LEU A N 1
ATOM 1644 C CA . LEU A 1 218 ? 3.186 29.737 53.306 1.00 51.97 218 LEU A CA 1
ATOM 1645 C C . LEU A 1 218 ? 1.881 28.991 53.015 1.00 58.27 218 LEU A C 1
ATOM 1646 O O . LEU A 1 218 ? 1.206 28.582 53.966 1.00 50.90 218 LEU A O 1
ATOM 1651 N N . ASN A 1 219 ? 1.513 28.804 51.740 1.00 60.39 219 ASN A N 1
ATOM 1652 C CA . ASN A 1 219 ? 0.355 27.973 51.406 1.00 66.95 219 ASN A CA 1
ATOM 1653 C C . ASN A 1 219 ? 0.494 26.554 51.945 1.00 63.10 219 ASN A C 1
ATOM 1654 O O . ASN A 1 219 ? -0.513 25.904 52.248 1.00 63.83 219 ASN A O 1
ATOM 1659 N N . TYR A 1 220 ? 1.724 26.049 52.041 1.00 60.21 220 TYR A N 1
ATOM 1660 C CA . TYR A 1 220 ? 1.991 24.661 52.407 1.00 56.86 220 TYR A CA 1
ATOM 1661 C C . TYR A 1 220 ? 3.014 24.515 53.520 1.00 50.74 220 TYR A C 1
ATOM 1662 O O . TYR A 1 220 ? 3.045 23.465 54.174 1.00 52.41 220 TYR A O 1
ATOM 1671 N N . SER A 1 221 ? 3.850 25.517 53.751 1.00 47.01 221 SER A N 1
ATOM 1672 C CA . SER A 1 221 ? 4.872 25.497 54.778 1.00 44.42 221 SER A CA 1
ATOM 1673 C C . SER A 1 221 ? 4.378 26.255 56.002 1.00 46.45 221 SER A C 1
ATOM 1674 O O . SER A 1 221 ? 3.565 27.175 55.890 1.00 48.68 221 SER A O 1
ATOM 1677 N N . ASP A 1 222 ? 4.868 25.852 57.179 1.00 42.56 222 ASP A N 1
ATOM 1678 C CA . ASP A 1 222 ? 4.528 26.549 58.414 1.00 44.27 222 ASP A CA 1
ATOM 1679 C C . ASP A 1 222 ? 5.329 27.830 58.608 1.00 46.24 222 ASP A C 1
ATOM 1680 O O . ASP A 1 222 ? 5.029 28.605 59.519 1.00 45.26 222 ASP A O 1
ATOM 1685 N N . GLY A 1 223 ? 6.331 28.071 57.776 1.00 46.14 223 GLY A N 1
ATOM 1686 C CA . GLY A 1 223 ? 7.041 29.334 57.796 1.00 42.66 223 GLY A CA 1
ATOM 1687 C C . GLY A 1 223 ? 7.941 29.413 56.587 1.00 47.57 223 GLY A C 1
ATOM 1688 O O . GLY A 1 223 ? 8.076 28.452 55.826 1.00 58.61 223 GLY A O 1
ATOM 1689 N N . PHE A 1 224 ? 8.557 30.576 56.416 1.00 44.50 224 PHE A N 1
ATOM 1690 C CA . PHE A 1 224 ? 9.569 30.764 55.386 1.00 44.27 224 PHE A CA 1
ATOM 1691 C C . PHE A 1 224 ? 10.800 31.398 56.015 1.00 45.21 224 PHE A C 1
ATOM 1692 O O . PHE A 1 224 ? 10.713 32.060 57.054 1.00 49.10 224 PHE A O 1
ATOM 1700 N N . ILE A 1 225 ? 11.952 31.187 55.390 1.00 41.61 225 ILE A N 1
ATOM 1701 C CA . ILE A 1 225 ? 13.208 31.724 55.890 1.00 37.82 225 ILE A CA 1
ATOM 1702 C C . ILE A 1 225 ? 13.754 32.723 54.878 1.00 41.25 225 ILE A C 1
ATOM 1703 O O . ILE A 1 225 ? 13.766 32.460 53.669 1.00 45.98 225 ILE A O 1
ATOM 1708 N N . VAL A 1 226 ? 14.164 33.883 55.377 1.00 41.29 226 VAL A N 1
ATOM 1709 C CA . VAL A 1 226 ? 14.902 34.880 54.613 1.00 38.40 226 VAL A CA 1
ATOM 1710 C C . VAL A 1 226 ? 16.372 34.670 54.960 1.00 42.25 226 VAL A C 1
ATOM 1711 O O . VAL A 1 226 ? 16.855 35.156 55.989 1.00 45.76 226 VAL A O 1
ATOM 1715 N N . LYS A 1 227 ? 17.089 33.937 54.112 1.00 40.02 227 LYS A N 1
ATOM 1716 C CA . LYS A 1 227 ? 18.472 33.568 54.401 1.00 43.50 227 LYS A CA 1
ATOM 1717 C C . LYS A 1 227 ? 19.473 34.622 53.938 1.00 45.36 227 LYS A C 1
ATOM 1718 O O . LYS A 1 227 ? 20.364 35.008 54.700 1.00 49.74 227 LYS A O 1
ATOM 1724 N N . THR A 1 228 ? 19.349 35.082 52.693 1.00 41.63 228 THR A N 1
ATOM 1725 C CA . THR A 1 228 ? 20.316 35.987 52.077 1.00 38.99 228 THR A CA 1
ATOM 1726 C C . THR A 1 228 ? 19.966 37.469 52.245 1.00 37.57 228 THR A C 1
ATOM 1727 O O . THR A 1 228 ? 20.859 38.286 52.505 1.00 37.22 228 THR A O 1
ATOM 1731 N N . ALA A 1 229 ? 18.682 37.835 52.131 1.00 39.50 229 ALA A N 1
ATOM 1732 C CA . ALA A 1 229 ? 18.331 39.233 51.871 1.00 39.94 229 ALA A CA 1
ATOM 1733 C C . ALA A 1 229 ? 18.860 40.169 52.954 1.00 42.96 229 ALA A C 1
ATOM 1734 O O . ALA A 1 229 ? 19.430 41.221 52.641 1.00 42.06 229 ALA A O 1
ATOM 1736 N N . PHE A 1 230 ? 18.695 39.795 54.231 1.00 43.42 230 PHE A N 1
ATOM 1737 C CA . PHE A 1 230 ? 19.137 40.645 55.335 1.00 38.05 230 PHE A CA 1
ATOM 1738 C C . PHE A 1 230 ? 20.651 40.831 55.318 1.00 38.26 230 PHE A C 1
ATOM 1739 O O . PHE A 1 230 ? 21.150 41.958 55.424 1.00 40.90 230 PHE A O 1
ATOM 1747 N N . VAL A 1 231 ? 21.399 39.731 55.190 1.00 36.95 231 VAL A N 1
ATOM 1748 C CA . VAL A 1 231 ? 22.857 39.820 55.123 1.00 45.34 231 VAL A CA 1
ATOM 1749 C C . VAL A 1 231 ? 23.276 40.712 53.961 1.00 46.80 231 VAL A C 1
ATOM 1750 O O . VAL A 1 231 ? 24.111 41.615 54.107 1.00 45.56 231 VAL A O 1
ATOM 1754 N N . HIS A 1 232 ? 22.687 40.480 52.793 1.00 48.08 232 HIS A N 1
ATOM 1755 C CA . HIS A 1 232 ? 23.036 41.275 51.623 1.00 50.89 232 HIS A CA 1
ATOM 1756 C C . HIS A 1 232 ? 22.747 42.753 51.857 1.00 50.04 232 HIS A C 1
ATOM 1757 O O . HIS A 1 232 ? 23.514 43.621 51.425 1.00 51.33 232 HIS A O 1
ATOM 1764 N N . GLN A 1 233 ? 21.654 43.056 52.559 1.00 49.86 233 GLN A N 1
ATOM 1765 C CA . GLN A 1 233 ? 21.308 44.447 52.821 1.00 48.16 233 GLN A CA 1
ATOM 1766 C C . GLN A 1 233 ? 22.345 45.129 53.712 1.00 47.79 233 GLN A C 1
ATOM 1767 O O . GLN A 1 233 ? 22.629 46.318 53.523 1.00 50.38 233 GLN A O 1
ATOM 1773 N N . THR A 1 234 ? 22.945 44.403 54.663 1.00 42.84 234 THR A N 1
ATOM 1774 C CA . THR A 1 234 ? 23.965 45.041 55.486 1.00 44.85 234 THR A CA 1
ATOM 1775 C C . THR A 1 234 ? 25.171 45.453 54.652 1.00 51.73 234 THR A C 1
ATOM 1776 O O . THR A 1 234 ? 25.923 46.339 55.064 1.00 58.20 234 THR A O 1
ATOM 1780 N N . THR A 1 235 ? 25.356 44.862 53.476 1.00 53.32 235 THR A N 1
ATOM 1781 C CA . THR A 1 235 ? 26.435 45.276 52.589 1.00 59.76 235 THR A CA 1
ATOM 1782 C C . THR A 1 235 ? 26.050 46.432 51.671 1.00 67.05 235 THR A C 1
ATOM 1783 O O . THR A 1 235 ? 26.944 47.102 51.138 1.00 68.65 235 THR A O 1
ATOM 1787 N N . MET A 1 236 ? 24.753 46.671 51.455 1.00 67.82 236 MET A N 1
ATOM 1788 C CA . MET A 1 236 ? 24.318 47.817 50.657 1.00 66.82 236 MET A CA 1
ATOM 1789 C C . MET A 1 236 ? 24.338 49.095 51.489 1.00 63.54 236 MET A C 1
ATOM 1790 O O . MET A 1 236 ? 24.992 50.083 51.134 1.00 60.95 236 MET A O 1
ATOM 1795 N N . ASP A 1 237 ? 23.608 49.083 52.598 1.00 61.22 237 ASP A N 1
ATOM 1796 C CA . ASP A 1 237 ? 23.540 50.203 53.529 1.00 65.23 237 ASP A CA 1
ATOM 1797 C C . ASP A 1 237 ? 23.346 49.562 54.891 1.00 63.64 237 ASP A C 1
ATOM 1798 O O . ASP A 1 237 ? 22.289 48.977 55.147 1.00 62.32 237 ASP A O 1
ATOM 1803 N N . SER A 1 238 ? 24.366 49.647 55.745 1.00 59.92 238 SER A N 1
ATOM 1804 C CA . SER A 1 238 ? 24.367 48.892 56.990 1.00 53.88 238 SER A CA 1
ATOM 1805 C C . SER A 1 238 ? 23.508 49.522 58.079 1.00 55.55 238 SER A C 1
ATOM 1806 O O . SER A 1 238 ? 23.350 48.909 59.143 1.00 50.67 238 SER A O 1
ATOM 1809 N N . SER A 1 239 ? 22.955 50.717 57.850 1.00 58.20 239 SER A N 1
ATOM 1810 C CA . SER A 1 239 ? 22.096 51.342 58.851 1.00 57.64 239 SER A CA 1
ATOM 1811 C C . SER A 1 239 ? 20.894 50.444 59.116 1.00 54.59 239 SER A C 1
ATOM 1812 O O . SER A 1 239 ? 20.149 50.104 58.190 1.00 51.26 239 SER A O 1
ATOM 1815 N N . VAL A 1 240 ? 20.715 50.043 60.379 1.00 52.66 240 VAL A N 1
ATOM 1816 C CA . VAL A 1 240 ? 19.822 48.925 60.675 1.00 51.26 240 VAL A CA 1
ATOM 1817 C C . VAL A 1 240 ? 18.355 49.264 60.441 1.00 55.30 240 VAL A C 1
ATOM 1818 O O . VAL A 1 240 ? 17.527 48.353 60.314 1.00 55.32 240 VAL A O 1
ATOM 1822 N N . GLU A 1 241 ? 18.010 50.550 60.367 1.00 58.69 241 GLU A N 1
ATOM 1823 C CA . GLU A 1 241 ? 16.656 50.942 59.987 1.00 59.27 241 GLU A CA 1
ATOM 1824 C C . GLU A 1 241 ? 16.228 50.269 58.690 1.00 54.89 241 GLU A C 1
ATOM 1825 O O . GLU A 1 241 ? 15.078 49.837 58.556 1.00 52.43 241 GLU A O 1
ATOM 1831 N N . THR A 1 242 ? 17.145 50.160 57.723 1.00 55.84 242 THR A N 1
ATOM 1832 C CA . THR A 1 242 ? 16.804 49.540 56.448 1.00 54.03 242 THR A CA 1
ATOM 1833 C C . THR A 1 242 ? 16.560 48.043 56.583 1.00 51.69 242 THR A C 1
ATOM 1834 O O . THR A 1 242 ? 15.951 47.449 55.687 1.00 51.52 242 THR A O 1
ATOM 1838 N N . LEU A 1 243 ? 17.017 47.419 57.675 1.00 50.80 243 LEU A N 1
ATOM 1839 C CA . LEU A 1 243 ? 16.689 46.016 57.924 1.00 43.79 243 LEU A CA 1
ATOM 1840 C C . LEU A 1 243 ? 15.254 45.864 58.417 1.00 44.18 243 LEU A C 1
ATOM 1841 O O . LEU A 1 243 ? 14.513 44.991 57.944 1.00 40.84 243 LEU A O 1
ATOM 1846 N N . THR A 1 244 ? 14.853 46.699 59.378 1.00 38.60 244 THR A N 1
ATOM 1847 C CA . THR A 1 244 ? 13.452 46.758 59.767 1.00 45.87 244 THR A CA 1
ATOM 1848 C C . THR A 1 244 ? 12.563 46.937 58.540 1.00 50.01 244 THR A C 1
ATOM 1849 O O . THR A 1 244 ? 11.630 46.157 58.314 1.00 51.70 244 THR A O 1
ATOM 1853 N N . ALA A 1 245 ? 12.878 47.942 57.713 1.00 48.92 245 ALA A N 1
ATOM 1854 C CA . ALA A 1 245 ? 12.088 48.225 56.517 1.00 48.38 245 ALA A CA 1
ATOM 1855 C C . ALA A 1 245 ? 12.051 47.033 55.571 1.00 44.87 245 ALA A C 1
ATOM 1856 O O . ALA A 1 245 ? 10.989 46.689 55.039 1.00 50.63 245 ALA A O 1
ATOM 1858 N N . LEU A 1 246 ? 13.198 46.390 55.348 1.00 42.69 246 LEU A N 1
ATOM 1859 C CA . LEU A 1 246 ? 13.243 45.251 54.435 1.00 52.11 246 LEU A CA 1
ATOM 1860 C C . LEU A 1 246 ? 12.367 44.107 54.934 1.00 56.21 246 LEU A C 1
ATOM 1861 O O . LEU A 1 246 ? 11.643 43.483 54.147 1.00 60.82 246 LEU A O 1
ATOM 1866 N N . ALA A 1 247 ? 12.427 43.815 56.238 1.00 49.69 247 ALA A N 1
ATOM 1867 C CA . ALA A 1 247 ? 11.552 42.808 56.827 1.00 43.15 247 ALA A CA 1
ATOM 1868 C C . ALA A 1 247 ? 10.090 43.122 56.544 1.00 50.56 247 ALA A C 1
ATOM 1869 O O . ALA A 1 247 ? 9.312 42.241 56.157 1.00 51.76 247 ALA A O 1
ATOM 1871 N N . GLN A 1 248 ? 9.703 44.385 56.731 1.00 51.45 248 GLN A N 1
ATOM 1872 C CA . GLN A 1 248 ? 8.299 44.757 56.623 1.00 53.85 248 GLN A CA 1
ATOM 1873 C C . GLN A 1 248 ? 7.774 44.564 55.209 1.00 54.54 248 GLN A C 1
ATOM 1874 O O . GLN A 1 248 ? 6.599 44.225 55.033 1.00 52.80 248 GLN A O 1
ATOM 1880 N N . THR A 1 249 ? 8.624 44.760 54.192 1.00 59.16 249 THR A N 1
ATOM 1881 C CA . THR A 1 249 ? 8.197 44.571 52.807 1.00 56.68 249 THR A CA 1
ATOM 1882 C C . THR A 1 249 ? 8.193 43.104 52.384 1.00 58.70 249 THR A C 1
ATOM 1883 O O . THR A 1 249 ? 7.459 42.751 51.454 1.00 59.66 249 THR A O 1
ATOM 1887 N N . VAL A 1 250 ? 8.975 42.247 53.046 1.00 55.78 250 VAL A N 1
ATOM 1888 C CA . VAL A 1 250 ? 9.088 40.836 52.663 1.00 54.50 250 VAL A CA 1
ATOM 1889 C C . VAL A 1 250 ? 8.021 39.979 53.334 1.00 56.19 250 VAL A C 1
ATOM 1890 O O . VAL A 1 250 ? 7.489 39.048 52.723 1.00 61.40 250 VAL A O 1
ATOM 1894 N N . ILE A 1 251 ? 7.691 40.274 54.586 1.00 52.87 251 ILE A N 1
ATOM 1895 C CA . ILE A 1 251 ? 6.700 39.509 55.338 1.00 54.18 251 ILE A CA 1
ATOM 1896 C C . ILE A 1 251 ? 5.291 39.873 54.869 1.00 57.70 251 ILE A C 1
ATOM 1897 O O . ILE A 1 251 ? 4.901 41.050 54.933 1.00 58.23 251 ILE A O 1
ATOM 1902 N N . PRO A 1 252 ? 4.498 38.904 54.402 1.00 55.05 252 PRO A N 1
ATOM 1903 C CA . PRO A 1 252 ? 3.171 39.212 53.851 1.00 61.31 252 PRO A CA 1
ATOM 1904 C C . PRO A 1 252 ? 2.220 39.823 54.873 1.00 66.41 252 PRO A C 1
ATOM 1905 O O . PRO A 1 252 ? 2.439 39.772 56.085 1.00 65.65 252 PRO A O 1
ATOM 1909 N N . GLY A 1 253 ? 1.139 40.409 54.359 1.00 74.55 253 GLY A N 1
ATOM 1910 C CA . GLY A 1 253 ? 0.093 40.975 55.199 1.00 79.84 253 GLY A CA 1
ATOM 1911 C C . GLY A 1 253 ? 0.417 42.329 55.805 1.00 82.59 253 GLY A C 1
ATOM 1912 O O . GLY A 1 253 ? -0.484 43.121 56.091 1.00 89.70 253 GLY A O 1
ATOM 1913 N N . PHE B 2 2 ? 42.478 6.736 73.429 1.00 94.59 2 PHE B N 1
ATOM 1914 C CA . PHE B 2 2 ? 42.162 8.079 72.946 1.00 94.37 2 PHE B CA 1
ATOM 1915 C C . PHE B 2 2 ? 40.665 8.389 73.074 1.00 97.74 2 PHE B C 1
ATOM 1916 O O . PHE B 2 2 ? 39.808 7.514 72.917 1.00 97.57 2 PHE B O 1
ATOM 1924 N N . LYS B 2 3 ? 40.372 9.659 73.345 1.00 98.99 3 LYS B N 1
ATOM 1925 C CA . LYS B 2 3 ? 39.020 10.153 73.602 1.00 95.79 3 LYS B CA 1
ATOM 1926 C C . LYS B 2 3 ? 38.483 10.794 72.318 1.00 86.11 3 LYS B C 1
ATOM 1927 O O . LYS B 2 3 ? 38.896 11.894 71.938 1.00 88.45 3 LYS B O 1
ATOM 1933 N N . HIS B 2 4 ? 37.575 10.092 71.633 1.00 75.83 4 HIS B N 1
ATOM 1934 C CA . HIS B 2 4 ? 36.998 10.584 70.381 1.00 63.41 4 HIS B CA 1
ATOM 1935 C C . HIS B 2 4 ? 35.501 10.313 70.342 1.00 55.72 4 HIS B C 1
ATOM 1936 O O . HIS B 2 4 ? 35.062 9.205 70.662 1.00 54.15 4 HIS B O 1
ATOM 1943 N N . LYS B 2 5 ? 34.721 11.322 69.933 1.00 51.27 5 LYS B N 1
ATOM 1944 C CA . LYS B 2 5 ? 33.285 11.122 69.768 1.00 54.20 5 LYS B CA 1
ATOM 1945 C C . LYS B 2 5 ? 32.963 10.389 68.476 1.00 48.09 5 LYS B C 1
ATOM 1946 O O . LYS B 2 5 ? 31.873 9.816 68.351 1.00 50.40 5 LYS B O 1
ATOM 1952 N N . HIS B 2 6 ? 33.886 10.383 67.524 1.00 38.53 6 HIS B N 1
ATOM 1953 C CA . HIS B 2 6 ? 33.665 9.743 66.245 1.00 35.70 6 HIS B CA 1
ATOM 1954 C C . HIS B 2 6 ? 34.919 8.985 65.848 1.00 31.78 6 HIS B C 1
ATOM 1955 O O . HIS B 2 6 ? 36.033 9.373 66.222 1.00 34.11 6 HIS B O 1
ATOM 1962 N N . PRO B 2 7 ? 34.763 7.876 65.136 1.00 32.19 7 PRO B N 1
ATOM 1963 C CA . PRO B 2 7 ? 35.906 7.309 64.423 1.00 33.64 7 PRO B CA 1
ATOM 1964 C C . PRO B 2 7 ? 36.396 8.295 63.381 1.00 30.86 7 PRO B C 1
ATOM 1965 O O . PRO B 2 7 ? 35.644 9.145 62.899 1.00 29.23 7 PRO B O 1
ATOM 1969 N N . PHE B 2 8 ? 37.676 8.188 63.042 1.00 28.45 8 PHE B N 1
ATOM 1970 C CA . PHE B 2 8 ? 38.188 8.998 61.951 1.00 30.61 8 PHE B CA 1
ATOM 1971 C C . PHE B 2 8 ? 37.439 8.653 60.669 1.00 27.87 8 PHE B C 1
ATOM 1972 O O . PHE B 2 8 ? 36.976 7.525 60.479 1.00 25.30 8 PHE B O 1
ATOM 1980 N N . GLY B 2 9 ? 37.294 9.640 59.801 1.00 26.08 9 GLY B N 1
ATOM 1981 C CA . GLY B 2 9 ? 36.573 9.459 58.554 1.00 18.85 9 GLY B CA 1
ATOM 1982 C C . GLY B 2 9 ? 35.134 9.944 58.663 1.00 26.62 9 GLY B C 1
ATOM 1983 O O . GLY B 2 9 ? 34.885 11.096 59.015 1.00 28.14 9 GLY B O 1
ATOM 1984 N N . GLY B 2 10 ? 34.185 9.057 58.345 1.00 24.69 10 GLY B N 1
ATOM 1985 C CA . GLY B 2 10 ? 32.776 9.391 58.356 1.00 20.87 10 GLY B CA 1
ATOM 1986 C C . GLY B 2 10 ? 32.314 10.148 57.116 1.00 25.34 10 GLY B C 1
ATOM 1987 O O . GLY B 2 10 ? 33.029 10.306 56.110 1.00 24.45 10 GLY B O 1
ATOM 1988 N N . ALA B 2 11 ? 31.072 10.639 57.208 1.00 26.49 11 ALA B N 1
ATOM 1989 C CA . ALA B 2 11 ? 30.441 11.437 56.153 1.00 27.33 11 ALA B CA 1
ATOM 1990 C C . ALA B 2 11 ? 29.607 12.531 56.824 1.00 28.83 11 ALA B C 1
ATOM 1991 O O . ALA B 2 11 ? 28.405 12.363 57.048 1.00 26.82 11 ALA B O 1
ATOM 1993 N N . PHE B 2 12 ? 30.251 13.658 57.137 1.00 29.34 12 PHE B N 1
ATOM 1994 C CA . PHE B 2 12 ? 29.572 14.780 57.790 1.00 28.48 12 PHE B CA 1
ATOM 1995 C C . PHE B 2 12 ? 29.095 15.726 56.692 1.00 32.29 12 PHE B C 1
ATOM 1996 O O . PHE B 2 12 ? 29.753 16.713 56.347 1.00 27.74 12 PHE B O 1
ATOM 2004 N N . LEU B 2 13 ? 27.923 15.424 56.147 1.00 31.91 13 LEU B N 1
ATOM 2005 C CA . LEU B 2 13 ? 27.458 16.039 54.919 1.00 31.86 13 LEU B CA 1
ATOM 2006 C C . LEU B 2 13 ? 26.119 16.719 55.125 1.00 29.44 13 LEU B C 1
ATOM 2007 O O . LEU B 2 13 ? 25.281 16.231 55.888 1.00 32.07 13 LEU B O 1
ATOM 2012 N N . PRO B 2 14 ? 25.880 17.828 54.431 1.00 30.36 14 PRO B N 1
ATOM 2013 C CA . PRO B 2 14 ? 24.516 18.371 54.354 1.00 35.08 14 PRO B CA 1
ATOM 2014 C C . PRO B 2 14 ? 23.591 17.395 53.636 1.00 37.06 14 PRO B C 1
ATOM 2015 O O . PRO B 2 14 ? 24.031 16.533 52.865 1.00 32.29 14 PRO B O 1
ATOM 2019 N N . GLU B 2 15 ? 22.286 17.546 53.899 1.00 37.37 15 GLU B N 1
ATOM 2020 C CA . GLU B 2 15 ? 21.290 16.604 53.382 1.00 48.89 15 GLU B CA 1
ATOM 2021 C C . GLU B 2 15 ? 21.418 16.363 51.874 1.00 44.87 15 GLU B C 1
ATOM 2022 O O . GLU B 2 15 ? 21.302 15.224 51.413 1.00 40.68 15 GLU B O 1
ATOM 2028 N N . GLU B 2 16 ? 21.652 17.420 51.091 1.00 40.04 16 GLU B N 1
ATOM 2029 C CA . GLU B 2 16 ? 21.626 17.320 49.634 1.00 42.09 16 GLU B CA 1
ATOM 2030 C C . GLU B 2 16 ? 22.733 16.431 49.076 1.00 43.20 16 GLU B C 1
ATOM 2031 O O . GLU B 2 16 ? 22.687 16.082 47.891 1.00 45.72 16 GLU B O 1
ATOM 2037 N N . LEU B 2 17 ? 23.717 16.052 49.884 1.00 37.18 17 LEU B N 1
ATOM 2038 C CA . LEU B 2 17 ? 24.768 15.156 49.429 1.00 35.44 17 LEU B CA 1
ATOM 2039 C C . LEU B 2 17 ? 24.608 13.738 49.953 1.00 32.12 17 LEU B C 1
ATOM 2040 O O . LEU B 2 17 ? 25.391 12.861 49.569 1.00 27.42 17 LEU B O 1
ATOM 2045 N N . LEU B 2 18 ? 23.612 13.482 50.804 1.00 32.34 18 LEU B N 1
ATOM 2046 C CA . LEU B 2 18 ? 23.479 12.156 51.398 1.00 33.74 18 LEU B CA 1
ATOM 2047 C C . LEU B 2 18 ? 23.117 11.112 50.349 1.00 33.06 18 LEU B C 1
ATOM 2048 O O . LEU B 2 18 ? 23.731 10.044 50.293 1.00 38.21 18 LEU B O 1
ATOM 2053 N N . ALA B 2 19 ? 22.128 11.400 49.508 1.00 34.60 19 ALA B N 1
ATOM 2054 C CA . ALA B 2 19 ? 21.780 10.453 48.451 1.00 40.95 19 ALA B CA 1
ATOM 2055 C C . ALA B 2 19 ? 22.922 10.231 47.467 1.00 36.88 19 ALA B C 1
ATOM 2056 O O . ALA B 2 19 ? 23.241 9.061 47.193 1.00 41.28 19 ALA B O 1
ATOM 2058 N N . PRO B 2 20 ? 23.576 11.265 46.908 1.00 34.50 20 PRO B N 1
ATOM 2059 C CA . PRO B 2 20 ? 24.715 10.997 46.004 1.00 33.21 20 PRO B CA 1
ATOM 2060 C C . PRO B 2 20 ? 25.801 10.140 46.626 1.00 28.75 20 PRO B C 1
ATOM 2061 O O . PRO B 2 20 ? 26.358 9.257 45.958 1.00 27.64 20 PRO B O 1
ATOM 2065 N N . ILE B 2 21 ? 26.111 10.381 47.900 1.00 30.37 21 ILE B N 1
ATOM 2066 C CA . ILE B 2 21 ? 27.195 9.669 48.568 1.00 28.02 21 ILE B CA 1
ATOM 2067 C C . ILE B 2 21 ? 26.792 8.233 48.857 1.00 24.95 21 ILE B C 1
ATOM 2068 O O . ILE B 2 21 ? 27.581 7.306 48.666 1.00 26.62 21 ILE B O 1
ATOM 2073 N N . GLN B 2 22 ? 25.546 8.023 49.278 1.00 28.72 22 GLN B N 1
ATOM 2074 C CA . GLN B 2 22 ? 25.054 6.665 49.482 1.00 33.43 22 GLN B CA 1
ATOM 2075 C C . GLN B 2 22 ? 25.043 5.867 48.178 1.00 34.19 22 GLN B C 1
ATOM 2076 O O . GLN B 2 22 ? 25.447 4.699 48.168 1.00 35.54 22 GLN B O 1
ATOM 2082 N N . ASN B 2 23 ? 24.600 6.471 47.065 1.00 29.24 23 ASN B N 1
ATOM 2083 C CA . ASN B 2 23 ? 24.623 5.755 45.786 1.00 35.48 23 ASN B CA 1
ATOM 2084 C C . ASN B 2 23 ? 26.043 5.334 45.420 1.00 34.32 23 ASN B C 1
ATOM 2085 O O . ASN B 2 23 ? 26.293 4.164 45.099 1.00 31.61 23 ASN B O 1
ATOM 2090 N N . LEU B 2 24 ? 26.986 6.283 45.465 1.00 26.81 24 LEU B N 1
ATOM 2091 C CA . LEU B 2 24 ? 28.374 5.977 45.139 1.00 29.13 24 LEU B CA 1
ATOM 2092 C C . LEU B 2 24 ? 28.876 4.813 45.974 1.00 31.35 24 LEU B C 1
ATOM 2093 O O . LEU B 2 24 ? 29.400 3.830 45.438 1.00 30.12 24 LEU B O 1
ATOM 2098 N N . LYS B 2 25 ? 28.691 4.902 47.297 1.00 28.10 25 LYS B N 1
ATOM 2099 C CA . LYS B 2 25 ? 29.162 3.851 48.192 1.00 30.20 25 LYS B CA 1
ATOM 2100 C C . LYS B 2 25 ? 28.600 2.496 47.788 1.00 34.41 25 LYS B C 1
ATOM 2101 O O . LYS B 2 25 ? 29.345 1.514 47.669 1.00 28.37 25 LYS B O 1
ATOM 2107 N N . ALA B 2 26 ? 27.279 2.423 47.581 1.00 25.67 26 ALA B N 1
ATOM 2108 C CA . ALA B 2 26 ? 26.666 1.151 47.206 1.00 35.19 26 ALA B CA 1
ATOM 2109 C C . ALA B 2 26 ? 27.206 0.657 45.871 1.00 37.28 26 ALA B C 1
ATOM 2110 O O . ALA B 2 26 ? 27.520 -0.531 45.722 1.00 36.92 26 ALA B O 1
ATOM 2112 N N . GLU B 2 27 ? 27.348 1.566 44.899 1.00 27.91 27 GLU B N 1
ATOM 2113 C CA . GLU B 2 27 ? 27.862 1.196 43.584 1.00 31.51 27 GLU B CA 1
ATOM 2114 C C . GLU B 2 27 ? 29.308 0.735 43.666 1.00 32.30 27 GLU B C 1
ATOM 2115 O O . GLU B 2 27 ? 29.708 -0.215 42.978 1.00 27.40 27 GLU B O 1
ATOM 2121 N N . TRP B 2 28 ? 30.104 1.402 44.507 1.00 32.22 28 TRP B N 1
ATOM 2122 C CA . TRP B 2 28 ? 31.529 1.101 44.603 1.00 28.83 28 TRP B CA 1
ATOM 2123 C C . TRP B 2 28 ? 31.772 -0.278 45.196 1.00 30.50 28 TRP B C 1
ATOM 2124 O O . TRP B 2 28 ? 32.706 -0.980 44.789 1.00 32.44 28 TRP B O 1
ATOM 2135 N N . GLU B 2 29 ? 30.954 -0.679 46.168 1.00 33.50 29 GLU B N 1
ATOM 2136 C CA . GLU B 2 29 ? 31.150 -1.982 46.786 1.00 40.59 29 GLU B CA 1
ATOM 2137 C C . GLU B 2 29 ? 31.048 -3.091 45.756 1.00 38.53 29 GLU B C 1
ATOM 2138 O O . GLU B 2 29 ? 31.762 -4.093 45.847 1.00 42.63 29 GLU B O 1
ATOM 2144 N N . ILE B 2 30 ? 30.190 -2.924 44.758 1.00 38.05 30 ILE B N 1
ATOM 2145 C CA . ILE B 2 30 ? 30.089 -3.932 43.714 1.00 38.64 30 ILE B CA 1
ATOM 2146 C C . ILE B 2 30 ? 31.279 -3.848 42.769 1.00 40.08 30 ILE B C 1
ATOM 2147 O O . ILE B 2 30 ? 31.841 -4.871 42.359 1.00 39.80 30 ILE B O 1
ATOM 2152 N N . LEU B 2 31 ? 31.700 -2.625 42.447 1.00 36.94 31 LEU B N 1
ATOM 2153 C CA . LEU B 2 31 ? 32.614 -2.403 41.336 1.00 33.37 31 LEU B CA 1
ATOM 2154 C C . LEU B 2 31 ? 34.042 -2.815 41.681 1.00 31.66 31 LEU B C 1
ATOM 2155 O O . LEU B 2 31 ? 34.774 -3.326 40.822 1.00 32.66 31 LEU B O 1
ATOM 2160 N N . LYS B 2 32 ? 34.456 -2.613 42.928 1.00 30.34 32 LYS B N 1
ATOM 2161 C CA . LYS B 2 32 ? 35.839 -2.875 43.303 1.00 31.87 32 LYS B CA 1
ATOM 2162 C C . LYS B 2 32 ? 36.202 -4.350 43.242 1.00 36.33 32 LYS B C 1
ATOM 2163 O O . LYS B 2 32 ? 37.389 -4.671 43.348 1.00 38.39 32 LYS B O 1
ATOM 2169 N N . THR B 2 33 ? 35.232 -5.253 43.088 1.00 29.43 33 THR B N 1
ATOM 2170 C CA . THR B 2 33 ? 35.552 -6.667 42.918 1.00 35.27 33 THR B CA 1
ATOM 2171 C C . THR B 2 33 ? 35.094 -7.207 41.575 1.00 38.48 33 THR B C 1
ATOM 2172 O O . THR B 2 33 ? 35.122 -8.427 41.363 1.00 37.28 33 THR B O 1
ATOM 2176 N N . GLN B 2 34 ? 34.681 -6.332 40.666 1.00 23.51 34 GLN B N 1
ATOM 2177 C CA . GLN B 2 34 ? 34.260 -6.740 39.337 1.00 28.33 34 GLN B CA 1
ATOM 2178 C C . GLN B 2 34 ? 35.501 -6.933 38.471 1.00 29.88 34 GLN B C 1
ATOM 2179 O O . GLN B 2 34 ? 36.250 -5.983 38.232 1.00 27.55 34 GLN B O 1
ATOM 2185 N N . GLN B 2 35 ? 35.726 -8.166 38.015 1.00 34.89 35 GLN B N 1
ATOM 2186 C CA . GLN B 2 35 ? 36.994 -8.488 37.362 1.00 38.20 35 GLN B CA 1
ATOM 2187 C C . GLN B 2 35 ? 37.175 -7.712 36.056 1.00 29.62 35 GLN B C 1
ATOM 2188 O O . GLN B 2 35 ? 38.282 -7.266 35.740 1.00 29.32 35 GLN B O 1
ATOM 2194 N N . SER B 2 36 ? 36.097 -7.510 35.305 1.00 24.75 36 SER B N 1
ATOM 2195 C CA . SER B 2 36 ? 36.206 -6.776 34.049 1.00 27.42 36 SER B CA 1
ATOM 2196 C C . SER B 2 36 ? 36.632 -5.334 34.287 1.00 27.73 36 SER B C 1
ATOM 2197 O O . SER B 2 36 ? 37.422 -4.776 33.518 1.00 36.73 36 SER B O 1
ATOM 2200 N N . PHE B 2 37 ? 36.130 -4.713 35.349 1.00 25.78 37 PHE B N 1
ATOM 2201 C CA . PHE B 2 37 ? 36.570 -3.361 35.672 1.00 23.85 37 PHE B CA 1
ATOM 2202 C C . PHE B 2 37 ? 38.032 -3.353 36.104 1.00 25.28 37 PHE B C 1
ATOM 2203 O O . PHE B 2 37 ? 38.822 -2.518 35.645 1.00 22.19 37 PHE B O 1
ATOM 2211 N N . LEU B 2 38 ? 38.413 -4.280 36.990 1.00 20.49 38 LEU B N 1
ATOM 2212 C CA . LEU B 2 38 ? 39.805 -4.346 37.431 1.00 23.18 38 LEU B CA 1
ATOM 2213 C C . LEU B 2 38 ? 40.742 -4.639 36.262 1.00 26.14 38 LEU B C 1
ATOM 2214 O O . LEU B 2 38 ? 41.802 -4.016 36.139 1.00 19.63 38 LEU B O 1
ATOM 2219 N N . SER B 2 39 ? 40.354 -5.563 35.373 1.00 25.71 39 SER B N 1
ATOM 2220 C CA . SER B 2 39 ? 41.188 -5.871 34.215 1.00 26.03 39 SER B CA 1
ATOM 2221 C C . SER B 2 39 ? 41.361 -4.664 33.304 1.00 28.95 39 SER B C 1
ATOM 2222 O O . SER B 2 39 ? 42.480 -4.359 32.875 1.00 31.07 39 SER B O 1
ATOM 2225 N N . GLU B 2 40 ? 40.264 -3.970 32.980 1.00 21.75 40 GLU B N 1
ATOM 2226 C CA . GLU B 2 40 ? 40.383 -2.834 32.074 1.00 18.27 40 GLU B CA 1
ATOM 2227 C C . GLU B 2 40 ? 41.230 -1.728 32.687 1.00 27.02 40 GLU B C 1
ATOM 2228 O O . GLU B 2 40 ? 42.041 -1.108 31.989 1.00 25.84 40 GLU B O 1
ATOM 2234 N N . LEU B 2 41 ? 41.069 -1.468 33.992 1.00 16.13 41 LEU B N 1
ATOM 2235 C CA . LEU B 2 41 ? 41.892 -0.443 34.632 1.00 20.50 41 LEU B CA 1
ATOM 2236 C C . LEU B 2 41 ? 43.366 -0.832 34.599 1.00 23.26 41 LEU B C 1
ATOM 2237 O O . LEU B 2 41 ? 44.248 0.019 34.407 1.00 22.28 41 LEU B O 1
ATOM 2242 N N . ASP B 2 42 ? 43.644 -2.119 34.800 1.00 24.31 42 ASP B N 1
ATOM 2243 C CA . ASP B 2 42 ? 44.998 -2.631 34.659 1.00 32.20 42 ASP B CA 1
ATOM 2244 C C . ASP B 2 42 ? 45.561 -2.338 33.270 1.00 26.71 42 ASP B C 1
ATOM 2245 O O . ASP B 2 42 ? 46.685 -1.843 33.132 1.00 30.35 42 ASP B O 1
ATOM 2250 N N A CYS B 2 43 ? 44.788 -2.639 32.228 0.50 22.92 43 CYS B N 1
ATOM 2251 N N B CYS B 2 43 ? 44.785 -2.649 32.230 0.50 22.95 43 CYS B N 1
ATOM 2252 C CA A CYS B 2 43 ? 45.284 -2.433 30.872 0.50 26.78 43 CYS B CA 1
ATOM 2253 C CA B CYS B 2 43 ? 45.248 -2.442 30.863 0.50 26.80 43 CYS B CA 1
ATOM 2254 C C A CYS B 2 43 ? 45.574 -0.963 30.606 0.50 26.25 43 CYS B C 1
ATOM 2255 C C B CYS B 2 43 ? 45.566 -0.974 30.607 0.50 26.26 43 CYS B C 1
ATOM 2256 O O A CYS B 2 43 ? 46.598 -0.623 29.999 0.50 26.41 43 CYS B O 1
ATOM 2257 O O B CYS B 2 43 ? 46.603 -0.646 30.016 0.50 26.40 43 CYS B O 1
ATOM 2262 N N . ILE B 2 44 ? 44.698 -0.075 31.070 1.00 20.98 44 ILE B N 1
ATOM 2263 C CA . ILE B 2 44 ? 44.904 1.346 30.841 1.00 18.72 44 ILE B CA 1
ATOM 2264 C C . ILE B 2 44 ? 46.150 1.836 31.572 1.00 21.44 44 ILE B C 1
ATOM 2265 O O . ILE B 2 44 ? 46.951 2.596 31.007 1.00 18.86 44 ILE B O 1
ATOM 2270 N N . LEU B 2 45 ? 46.352 1.394 32.827 1.00 19.17 45 LEU B N 1
ATOM 2271 C CA . LEU B 2 45 ? 47.521 1.832 33.584 1.00 13.54 45 LEU B CA 1
ATOM 2272 C C . LEU B 2 45 ? 48.812 1.366 32.932 1.00 24.83 45 LEU B C 1
ATOM 2273 O O . LEU B 2 45 ? 49.835 2.061 33.001 1.00 24.19 45 LEU B O 1
ATOM 2278 N N . LYS B 2 46 ? 48.790 0.202 32.288 1.00 20.49 46 LYS B N 1
ATOM 2279 C CA . LYS B 2 46 ? 49.980 -0.273 31.593 1.00 23.96 46 LYS B CA 1
ATOM 2280 C C . LYS B 2 46 ? 50.198 0.458 30.254 1.00 21.03 46 LYS B C 1
ATOM 2281 O O . LYS B 2 46 ? 51.268 1.031 30.016 1.00 19.58 46 LYS B O 1
ATOM 2287 N N . ASN B 2 47 ? 49.198 0.456 29.363 1.00 16.51 47 ASN B N 1
ATOM 2288 C CA . ASN B 2 47 ? 49.443 0.858 27.977 1.00 17.31 47 ASN B CA 1
ATOM 2289 C C . ASN B 2 47 ? 49.297 2.349 27.738 1.00 17.01 47 ASN B C 1
ATOM 2290 O O . ASN B 2 47 ? 49.792 2.848 26.719 1.00 19.74 47 ASN B O 1
ATOM 2295 N N . TYR B 2 48 ? 48.635 3.065 28.639 1.00 17.31 48 TYR B N 1
ATOM 2296 C CA . TYR B 2 48 ? 48.443 4.505 28.530 1.00 21.12 48 TYR B CA 1
ATOM 2297 C C . TYR B 2 48 ? 49.254 5.280 29.560 1.00 21.56 48 TYR B C 1
ATOM 2298 O O . TYR B 2 48 ? 49.914 6.259 29.206 1.00 19.86 48 TYR B O 1
ATOM 2307 N N . ALA B 2 49 ? 49.248 4.858 30.832 1.00 14.19 49 ALA B N 1
ATOM 2308 C CA . ALA B 2 49 ? 49.929 5.629 31.865 1.00 13.03 49 ALA B CA 1
ATOM 2309 C C . ALA B 2 49 ? 51.388 5.234 32.064 1.00 16.90 49 ALA B C 1
ATOM 2310 O O . ALA B 2 49 ? 52.158 6.040 32.588 1.00 17.70 49 ALA B O 1
ATOM 2312 N N . GLY B 2 50 ? 51.796 4.035 31.652 1.00 21.83 50 GLY B N 1
ATOM 2313 C CA . GLY B 2 50 ? 53.183 3.625 31.746 1.00 20.19 50 GLY B CA 1
ATOM 2314 C C . GLY B 2 50 ? 53.547 2.780 32.951 1.00 24.47 50 GLY B C 1
ATOM 2315 O O . GLY B 2 50 ? 54.743 2.603 33.220 1.00 27.92 50 GLY B O 1
ATOM 2316 N N . ARG B 2 51 ? 52.567 2.277 33.700 1.00 12.70 51 ARG B N 1
ATOM 2317 C CA . ARG B 2 51 ? 52.864 1.310 34.746 1.00 12.70 51 ARG B CA 1
ATOM 2318 C C . ARG B 2 51 ? 53.346 0.003 34.108 1.00 15.23 51 ARG B C 1
ATOM 2319 O O . ARG B 2 51 ? 52.877 -0.396 33.043 1.00 23.98 51 ARG B O 1
ATOM 2327 N N . GLN B 2 52 ? 54.273 -0.683 34.780 1.00 21.73 52 GLN B N 1
ATOM 2328 C CA . GLN B 2 52 ? 54.691 -0.291 36.121 1.00 22.64 52 GLN B CA 1
ATOM 2329 C C . GLN B 2 52 ? 55.906 0.631 36.102 1.00 22.43 52 GLN B C 1
ATOM 2330 O O . GLN B 2 52 ? 56.781 0.539 35.236 1.00 29.29 52 GLN B O 1
ATOM 2336 N N . THR B 2 53 ? 55.905 1.580 37.030 1.00 17.83 53 THR B N 1
ATOM 2337 C CA . THR B 2 53 ? 57.011 2.514 37.139 1.00 16.39 53 THR B CA 1
ATOM 2338 C C . THR B 2 53 ? 58.219 1.804 37.741 1.00 17.74 53 THR B C 1
ATOM 2339 O O . THR B 2 53 ? 58.067 0.864 38.525 1.00 23.61 53 THR B O 1
ATOM 2343 N N . PRO B 2 54 ? 59.426 2.208 37.376 1.00 16.24 54 PRO B N 1
ATOM 2344 C CA . PRO B 2 54 ? 60.612 1.511 37.878 1.00 20.87 54 PRO B CA 1
ATOM 2345 C C . PRO B 2 54 ? 60.891 1.847 39.335 1.00 24.26 54 PRO B C 1
ATOM 2346 O O . PRO B 2 54 ? 60.368 2.815 39.889 1.00 22.63 54 PRO B O 1
ATOM 2350 N N . LEU B 2 55 ? 61.737 1.009 39.946 1.00 24.27 55 LEU B N 1
ATOM 2351 C CA . LEU B 2 55 ? 62.341 1.253 41.258 1.00 19.78 55 LEU B CA 1
ATOM 2352 C C . LEU B 2 55 ? 63.834 1.483 41.034 1.00 20.94 55 LEU B C 1
ATOM 2353 O O . LEU B 2 55 ? 64.553 0.554 40.647 1.00 20.04 55 LEU B O 1
ATOM 2358 N N . THR B 2 56 ? 64.294 2.713 41.267 1.00 22.29 56 THR B N 1
ATOM 2359 C CA . THR B 2 56 ? 65.652 3.140 40.930 1.00 23.22 56 THR B CA 1
ATOM 2360 C C . THR B 2 56 ? 66.511 3.176 42.180 1.00 23.91 56 THR B C 1
ATOM 2361 O O . THR B 2 56 ? 66.228 3.954 43.096 1.00 24.13 56 THR B O 1
ATOM 2365 N N . GLU B 2 57 ? 67.583 2.389 42.202 1.00 18.86 57 GLU B N 1
ATOM 2366 C CA . GLU B 2 57 ? 68.575 2.569 43.258 1.00 17.84 57 GLU B CA 1
ATOM 2367 C C . GLU B 2 57 ? 69.379 3.835 42.966 1.00 23.36 57 GLU B C 1
ATOM 2368 O O . GLU B 2 57 ? 69.796 4.070 41.828 1.00 20.45 57 GLU B O 1
ATOM 2374 N N . VAL B 2 58 ? 69.570 4.675 43.980 1.00 17.90 58 VAL B N 1
ATOM 2375 C CA . VAL B 2 58 ? 70.263 5.933 43.744 1.00 19.44 58 VAL B CA 1
ATOM 2376 C C . VAL B 2 58 ? 71.563 5.969 44.536 1.00 22.69 58 VAL B C 1
ATOM 2377 O O . VAL B 2 58 ? 71.631 6.570 45.616 1.00 20.85 58 VAL B O 1
ATOM 2381 N N . LYS B 2 59 ? 72.618 5.352 43.977 1.00 26.66 59 LYS B N 1
ATOM 2382 C CA . LYS B 2 59 ? 73.852 5.132 44.738 1.00 29.82 59 LYS B CA 1
ATOM 2383 C C . LYS B 2 59 ? 74.638 6.422 44.940 1.00 25.88 59 LYS B C 1
ATOM 2384 O O . LYS B 2 59 ? 75.294 6.587 45.976 1.00 24.21 59 LYS B O 1
ATOM 2390 N N . ASN B 2 60 ? 74.602 7.343 43.967 1.00 18.90 60 ASN B N 1
ATOM 2391 C CA . ASN B 2 60 ? 75.307 8.611 44.150 1.00 22.48 60 ASN B CA 1
ATOM 2392 C C . ASN B 2 60 ? 74.656 9.439 45.249 1.00 25.45 60 ASN B C 1
ATOM 2393 O O . ASN B 2 60 ? 75.350 9.999 46.113 1.00 23.21 60 ASN B O 1
ATOM 2398 N N . PHE B 2 61 ? 73.324 9.546 45.210 1.00 16.12 61 PHE B N 1
ATOM 2399 C CA . PHE B 2 61 ? 72.594 10.264 46.246 1.00 21.95 61 PHE B CA 1
ATOM 2400 C C . PHE B 2 61 ? 72.897 9.675 47.615 1.00 25.71 61 PHE B C 1
ATOM 2401 O O . PHE B 2 61 ? 73.253 10.407 48.547 1.00 26.38 61 PHE B O 1
ATOM 2409 N N . ALA B 2 62 ? 72.776 8.343 47.740 1.00 20.14 62 ALA B N 1
ATOM 2410 C CA . ALA B 2 62 ? 73.075 7.659 48.994 1.00 22.37 62 ALA B CA 1
ATOM 2411 C C . ALA B 2 62 ? 74.478 8.011 49.483 1.00 28.96 62 ALA B C 1
ATOM 2412 O O . ALA B 2 62 ? 74.675 8.371 50.651 1.00 27.53 62 ALA B O 1
ATOM 2414 N N . ARG B 2 63 ? 75.463 7.950 48.586 1.00 17.36 63 ARG B N 1
ATOM 2415 C CA . ARG B 2 63 ? 76.828 8.288 48.973 1.00 19.95 63 ARG B CA 1
ATOM 2416 C C . ARG B 2 63 ? 76.932 9.733 49.446 1.00 21.78 63 ARG B C 1
ATOM 2417 O O . ARG B 2 63 ? 77.577 10.014 50.457 1.00 20.45 63 ARG B O 1
ATOM 2425 N N . ALA B 2 64 ? 76.297 10.662 48.728 1.00 24.18 64 ALA B N 1
ATOM 2426 C CA . ALA B 2 64 ? 76.399 12.080 49.048 1.00 20.42 64 ALA B CA 1
ATOM 2427 C C . ALA B 2 64 ? 75.739 12.442 50.370 1.00 21.07 64 ALA B C 1
ATOM 2428 O O . ALA B 2 64 ? 76.076 13.481 50.940 1.00 20.56 64 ALA B O 1
ATOM 2430 N N . ILE B 2 65 ? 74.769 11.660 50.840 1.00 20.49 65 ILE B N 1
ATOM 2431 C CA . ILE B 2 65 ? 74.124 11.943 52.117 1.00 22.54 65 ILE B CA 1
ATOM 2432 C C . ILE B 2 65 ? 74.600 10.998 53.209 1.00 21.23 65 ILE B C 1
ATOM 2433 O O . ILE B 2 65 ? 74.049 11.013 54.305 1.00 24.87 65 ILE B O 1
ATOM 2438 N N . ASP B 2 66 ? 75.597 10.154 52.919 1.00 25.91 66 ASP B N 1
ATOM 2439 C CA . ASP B 2 66 ? 76.146 9.192 53.879 1.00 27.68 66 ASP B CA 1
ATOM 2440 C C . ASP B 2 66 ? 75.066 8.214 54.355 1.00 29.56 66 ASP B C 1
ATOM 2441 O O . ASP B 2 66 ? 74.938 7.911 55.546 1.00 27.75 66 ASP B O 1
ATOM 2446 N N . GLY B 2 67 ? 74.283 7.713 53.403 1.00 23.86 67 GLY B N 1
ATOM 2447 C CA . GLY B 2 67 ? 73.139 6.896 53.716 1.00 19.91 67 GLY B CA 1
ATOM 2448 C C . GLY B 2 67 ? 73.350 5.441 53.369 1.00 18.67 67 GLY B C 1
ATOM 2449 O O . GLY B 2 67 ? 74.406 5.039 52.869 1.00 27.10 67 GLY B O 1
ATOM 2450 N N . PRO B 2 68 ? 72.332 4.617 53.634 1.00 21.94 68 PRO B N 1
ATOM 2451 C CA . PRO B 2 68 ? 72.444 3.184 53.341 1.00 24.22 68 PRO B CA 1
ATOM 2452 C C . PRO B 2 68 ? 71.981 2.893 51.925 1.00 25.08 68 PRO B C 1
ATOM 2453 O O . PRO B 2 68 ? 72.110 3.753 51.052 1.00 31.98 68 PRO B O 1
ATOM 2457 N N . ARG B 2 69 ? 71.425 1.712 51.682 1.00 23.25 69 ARG B N 1
ATOM 2458 C CA . ARG B 2 69 ? 70.898 1.395 50.359 1.00 24.77 69 ARG B CA 1
ATOM 2459 C C . ARG B 2 69 ? 69.588 2.139 50.144 1.00 23.32 69 ARG B C 1
ATOM 2460 O O . ARG B 2 69 ? 68.657 1.996 50.938 1.00 22.40 69 ARG B O 1
ATOM 2468 N N . VAL B 2 70 ? 69.511 2.942 49.085 1.00 19.06 70 VAL B N 1
ATOM 2469 C CA . VAL B 2 70 ? 68.392 3.855 48.892 1.00 21.09 70 VAL B CA 1
ATOM 2470 C C . V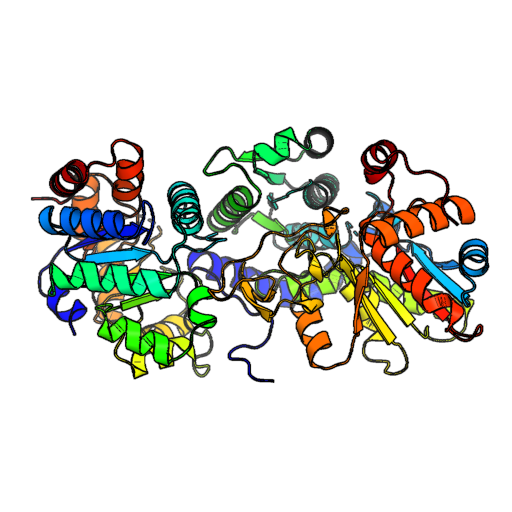AL B 2 70 ? 67.781 3.615 47.521 1.00 22.88 70 VAL B C 1
ATOM 2471 O O . VAL B 2 70 ? 68.496 3.612 46.511 1.00 25.61 70 VAL B O 1
ATOM 2475 N N . PHE B 2 71 ? 66.458 3.445 47.487 1.00 19.18 71 PHE B N 1
ATOM 2476 C CA . PHE B 2 71 ? 65.708 3.233 46.262 1.00 16.14 71 PHE B CA 1
ATOM 2477 C C . PHE B 2 71 ? 64.606 4.274 46.169 1.00 18.88 71 PHE B C 1
ATOM 2478 O O . PHE B 2 71 ? 64.091 4.751 47.185 1.00 22.76 71 PHE B O 1
ATOM 2486 N N . LEU B 2 72 ? 64.272 4.640 44.936 1.00 14.36 72 LEU B N 1
ATOM 2487 C CA . LEU B 2 72 ? 63.205 5.589 44.639 1.00 15.56 72 LEU B CA 1
ATOM 2488 C C . LEU B 2 72 ? 62.142 4.868 43.827 1.00 16.69 72 LEU B C 1
ATOM 2489 O O . LEU B 2 72 ? 62.459 4.275 42.793 1.00 18.07 72 LEU B O 1
ATOM 2494 N N . LYS B 2 73 ? 60.899 4.883 44.310 1.00 18.48 73 LYS B N 1
ATOM 2495 C CA . LYS B 2 73 ? 59.771 4.434 43.501 1.00 18.64 73 LYS B CA 1
ATOM 2496 C C . LYS B 2 73 ? 59.410 5.584 42.572 1.00 23.51 73 LYS B C 1
ATOM 2497 O O . LYS B 2 73 ? 59.101 6.686 43.045 1.00 25.63 73 LYS B O 1
ATOM 2503 N N . ARG B 2 74 ? 59.478 5.342 41.258 1.00 18.81 74 ARG B N 1
ATOM 2504 C CA . ARG B 2 74 ? 59.521 6.428 40.266 1.00 15.14 74 ARG B CA 1
ATOM 2505 C C . ARG B 2 74 ? 58.122 6.779 39.745 1.00 18.75 74 ARG B C 1
ATOM 2506 O O . ARG B 2 74 ? 57.808 6.639 38.563 1.00 20.60 74 ARG B O 1
ATOM 2514 N N . GLU B 2 75 ? 57.275 7.283 40.641 1.00 19.39 75 GLU B N 1
ATOM 2515 C CA . GLU B 2 75 ? 56.003 7.806 40.148 1.00 16.89 75 GLU B CA 1
ATOM 2516 C C . GLU B 2 75 ? 56.173 9.078 39.320 1.00 18.33 75 GLU B C 1
ATOM 2517 O O . GLU B 2 75 ? 55.220 9.479 38.643 1.00 20.43 75 GLU B O 1
ATOM 2523 N N . ASP B 2 76 ? 57.355 9.711 39.331 1.00 18.39 76 ASP B N 1
ATOM 2524 C CA . ASP B 2 76 ? 57.626 10.792 38.381 1.00 17.71 76 ASP B CA 1
ATOM 2525 C C . ASP B 2 76 ? 57.563 10.328 36.925 1.00 23.48 76 ASP B C 1
ATOM 2526 O O . ASP B 2 76 ? 57.345 11.163 36.038 1.00 24.16 76 ASP B O 1
ATOM 2531 N N . LEU B 2 77 ? 57.760 9.032 36.647 1.00 16.50 77 LEU B N 1
ATOM 2532 C CA . LEU B 2 77 ? 57.745 8.558 35.267 1.00 18.85 77 LEU B CA 1
ATOM 2533 C C . LEU B 2 77 ? 56.357 8.192 34.794 1.00 19.60 77 LEU B C 1
ATOM 2534 O O . LEU B 2 77 ? 56.204 7.803 33.627 1.00 21.79 77 LEU B O 1
ATOM 2539 N N . LEU B 2 78 ? 55.345 8.311 35.657 1.00 15.05 78 LEU B N 1
ATOM 2540 C CA . LEU B 2 78 ? 53.974 8.087 35.211 1.00 15.95 78 LEU B CA 1
ATOM 2541 C C . LEU B 2 78 ? 53.565 9.183 34.230 1.00 19.87 78 LEU B C 1
ATOM 2542 O O . LEU B 2 78 ? 54.092 10.300 34.261 1.00 22.56 78 LEU B O 1
ATOM 2547 N N . HIS B 2 79 ? 52.648 8.846 33.324 1.00 20.68 79 HIS B N 1
ATOM 2548 C CA . HIS B 2 79 ? 52.090 9.866 32.447 1.00 18.86 79 HIS B CA 1
ATOM 2549 C C . HIS B 2 79 ? 51.519 10.985 33.311 1.00 22.56 79 HIS B C 1
ATOM 2550 O O . HIS B 2 79 ? 50.899 10.720 34.350 1.00 17.25 79 HIS B O 1
ATOM 2557 N N . THR B 2 80 ? 51.767 12.238 32.896 1.00 13.00 80 THR B N 1
ATOM 2558 C CA . THR B 2 80 ? 51.494 13.503 33.580 1.00 19.20 80 THR B CA 1
ATOM 2559 C C . THR B 2 80 ? 52.503 13.780 34.696 1.00 19.05 80 THR B C 1
ATOM 2560 O O . THR B 2 80 ? 52.487 14.875 35.260 1.00 17.80 80 THR B O 1
ATOM 2564 N N . GLY B 2 81 ? 53.349 12.829 35.060 1.00 18.63 81 GLY B N 1
ATOM 2565 C CA . GLY B 2 81 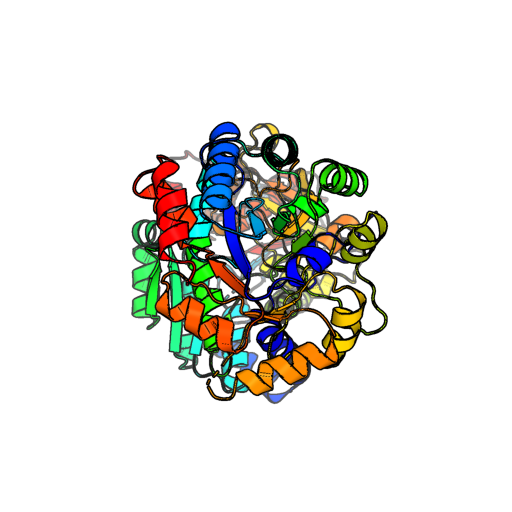? 54.460 13.123 35.935 1.00 18.69 81 GLY B CA 1
ATOM 2566 C C . GLY B 2 81 ? 54.153 13.074 37.408 1.00 19.05 81 GLY B C 1
ATOM 2567 O O . GLY B 2 81 ? 54.973 13.540 38.206 1.00 21.14 81 GLY B O 1
ATOM 2568 N N . ALA B 2 82 ? 52.998 12.543 37.802 1.00 19.31 82 ALA B N 1
ATOM 2569 C CA . ALA B 2 82 ? 52.748 12.341 39.217 1.00 21.25 82 ALA B CA 1
ATOM 2570 C C . ALA B 2 82 ? 51.746 11.215 39.394 1.00 22.96 82 ALA B C 1
ATOM 2571 O O . ALA B 2 82 ? 50.981 10.876 38.481 1.00 20.10 82 ALA B O 1
ATOM 2573 N N . HIS B 2 83 ? 51.770 10.643 40.596 1.00 17.85 83 HIS B N 1
ATOM 2574 C CA . HIS B 2 83 ? 50.886 9.554 41.004 1.00 19.41 83 HIS B CA 1
ATOM 2575 C C . HIS B 2 83 ? 49.391 9.871 40.886 1.00 13.36 83 HIS B C 1
ATOM 2576 O O . HIS B 2 83 ? 48.562 8.961 40.831 1.00 16.56 83 HIS B O 1
ATOM 2607 N N . LEU B 2 85 ? 47.469 10.531 38.630 1.00 17.22 85 LEU B N 1
ATOM 2608 C CA . LEU B 2 85 ? 46.757 9.920 37.505 1.00 17.67 85 LEU B CA 1
ATOM 2609 C C . LEU B 2 85 ? 46.223 8.500 37.816 1.00 20.25 85 LEU B C 1
ATOM 2610 O O . LEU B 2 85 ? 45.188 8.084 37.256 1.00 20.23 85 LEU B O 1
ATOM 2615 N N . ASN B 2 86 ? 46.918 7.756 38.687 1.00 17.80 86 ASN B N 1
ATOM 2616 C CA . ASN B 2 86 ? 46.385 6.478 39.149 1.00 18.32 86 ASN B CA 1
ATOM 2617 C C . ASN B 2 86 ? 44.944 6.643 39.607 1.00 24.32 86 ASN B C 1
ATOM 2618 O O . ASN B 2 86 ? 44.056 5.868 39.226 1.00 16.53 86 ASN B O 1
ATOM 2623 N N . ASN B 2 87 ? 44.704 7.661 40.446 1.00 22.29 87 ASN B N 1
ATOM 2624 C CA . ASN B 2 87 ? 43.383 7.900 41.020 1.00 21.52 87 ASN B CA 1
ATOM 2625 C C . ASN B 2 87 ? 42.442 8.551 40.013 1.00 18.97 87 ASN B C 1
ATOM 2626 O O . ASN B 2 87 ? 41.253 8.216 39.967 1.00 21.52 87 ASN B O 1
ATOM 2631 N N . ALA B 2 88 ? 42.951 9.479 39.196 1.00 20.18 88 ALA B N 1
ATOM 2632 C CA . ALA B 2 88 ? 42.107 10.093 38.174 1.00 21.71 88 ALA B CA 1
ATOM 2633 C C . ALA B 2 88 ? 41.586 9.048 37.199 1.00 17.98 88 ALA B C 1
ATOM 2634 O O . ALA B 2 88 ? 40.396 9.050 36.857 1.00 17.83 88 ALA B O 1
ATOM 2636 N N . LEU B 2 89 ? 42.451 8.133 36.754 1.00 13.96 89 LEU B N 1
ATOM 2637 C CA . LEU B 2 89 ? 41.989 7.114 35.813 1.00 17.10 89 LEU B CA 1
ATOM 2638 C C . LEU B 2 89 ? 41.032 6.147 36.497 1.00 19.76 89 LEU B C 1
ATOM 2639 O O . LEU B 2 89 ? 39.986 5.807 35.941 1.00 19.66 89 LEU B O 1
ATOM 2644 N N . GLY B 2 90 ? 41.341 5.726 37.722 1.00 20.11 90 GLY B N 1
ATOM 2645 C CA . GLY B 2 90 ? 40.416 4.853 38.430 1.00 15.56 90 GLY B CA 1
ATOM 2646 C C . GLY B 2 90 ? 39.033 5.466 38.590 1.00 15.09 90 GLY B C 1
ATOM 2647 O O . GLY B 2 90 ? 38.017 4.829 38.307 1.00 15.62 90 GLY B O 1
ATOM 2648 N N . GLN B 2 91 ? 38.972 6.714 39.049 1.00 18.18 91 GLN B N 1
ATOM 2649 C CA . GLN B 2 91 ? 37.665 7.302 39.334 1.00 22.09 91 GLN B CA 1
ATOM 2650 C C . GLN B 2 91 ? 36.918 7.635 38.054 1.00 26.41 91 GLN B C 1
ATOM 2651 O O . GLN B 2 91 ? 35.689 7.508 38.000 1.00 32.69 91 GLN B O 1
ATOM 2657 N N . CYS B 2 92 ? 37.634 8.055 37.006 1.00 19.26 92 CYS B N 1
ATOM 2658 C CA . CYS B 2 92 ? 36.947 8.363 35.760 1.00 19.79 92 CYS B CA 1
ATOM 2659 C C . CYS B 2 92 ? 36.513 7.091 35.037 1.00 26.31 92 CYS B C 1
ATOM 2660 O O . CYS B 2 92 ? 35.467 7.087 34.366 1.00 28.88 92 CYS B O 1
ATOM 2663 N N . LEU B 2 93 ? 37.292 6.005 35.166 1.00 18.48 93 LEU B N 1
ATOM 2664 C CA . LEU B 2 93 ? 36.813 4.712 34.688 1.00 18.95 93 LEU B CA 1
ATOM 2665 C C . LEU B 2 93 ? 35.605 4.251 35.499 1.00 24.98 93 LEU B C 1
ATOM 2666 O O . LEU B 2 93 ? 34.647 3.703 34.936 1.00 24.41 93 LEU B O 1
ATOM 2671 N N . LEU B 2 94 ? 35.630 4.481 36.822 1.00 22.97 94 LEU B N 1
ATOM 2672 C CA . LEU B 2 94 ? 34.468 4.186 37.657 1.00 23.25 94 LEU B CA 1
ATOM 2673 C C . LEU B 2 94 ? 33.248 4.958 37.167 1.00 24.96 94 LEU B C 1
ATOM 2674 O O . LEU B 2 94 ? 32.159 4.389 37.010 1.00 29.31 94 LEU B O 1
ATOM 2679 N N . ALA B 2 95 ? 33.419 6.260 36.906 1.00 22.14 95 ALA B N 1
ATOM 2680 C CA . ALA B 2 95 ? 32.333 7.061 36.348 1.00 23.00 95 ALA B CA 1
ATOM 2681 C C . ALA B 2 95 ? 31.762 6.404 35.105 1.00 31.44 95 ALA B C 1
ATOM 2682 O O . ALA B 2 95 ? 30.550 6.178 35.008 1.00 33.79 95 ALA B O 1
ATOM 2684 N N . LYS B 2 96 ? 32.639 6.067 34.149 1.00 28.72 96 LYS B N 1
ATOM 2685 C CA . LYS B 2 96 ? 32.187 5.467 32.900 1.00 27.92 96 LYS B CA 1
ATOM 2686 C C . LYS B 2 96 ? 31.392 4.188 33.157 1.00 30.31 96 LYS B C 1
ATOM 2687 O O . LYS B 2 96 ? 30.319 3.984 32.570 1.00 24.48 96 LYS B O 1
ATOM 2693 N N . TYR B 2 97 ? 31.887 3.330 34.057 1.00 25.81 97 TYR B N 1
ATOM 2694 C CA . TYR B 2 97 ? 31.199 2.071 34.334 1.00 24.62 97 TYR B CA 1
ATOM 2695 C C . TYR B 2 97 ? 29.855 2.297 35.012 1.00 29.21 97 TYR B C 1
ATOM 2696 O O . TYR B 2 97 ? 28.915 1.536 34.775 1.00 31.37 97 TYR B O 1
ATOM 2705 N N . LEU B 2 98 ? 29.745 3.307 35.888 1.00 25.00 98 LEU B N 1
ATOM 2706 C CA . LEU B 2 98 ? 28.453 3.579 36.513 1.00 25.18 98 LEU B CA 1
ATOM 2707 C C . LEU B 2 98 ? 27.502 4.323 35.588 1.00 27.56 98 LEU B C 1
ATOM 2708 O O . LEU B 2 98 ? 26.394 4.662 36.008 1.00 34.11 98 LEU B O 1
ATOM 2713 N N . GLY B 2 99 ? 27.902 4.587 34.349 1.00 27.82 99 GLY B N 1
ATOM 2714 C CA . GLY B 2 99 ? 27.038 5.248 33.397 1.00 27.51 99 GLY B CA 1
ATOM 2715 C C . GLY B 2 99 ? 27.103 6.758 33.403 1.00 28.69 99 GLY B C 1
ATOM 2716 O O . GLY B 2 99 ? 26.326 7.394 32.685 1.00 33.42 99 GLY B O 1
ATOM 2717 N N . LYS B 2 100 ? 27.992 7.360 34.185 1.00 27.38 100 LYS B N 1
ATOM 2718 C CA . LYS B 2 100 ? 28.147 8.805 34.130 1.00 31.61 100 LYS B CA 1
ATOM 2719 C C . LYS B 2 100 ? 28.794 9.224 32.805 1.00 32.63 100 LYS B C 1
ATOM 2720 O O . LYS B 2 100 ? 29.654 8.533 32.253 1.00 31.06 100 LYS B O 1
ATOM 2726 N N . THR B 2 101 ? 28.358 10.354 32.279 1.00 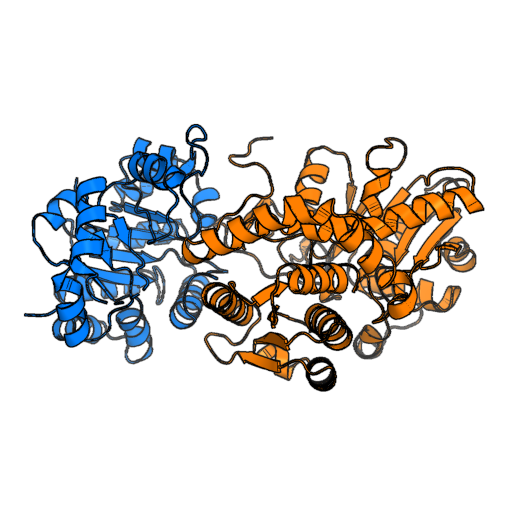24.40 101 THR B N 1
ATOM 2727 C CA . THR B 2 101 ? 28.949 10.897 31.075 1.00 22.81 101 THR B CA 1
ATOM 2728 C C . THR B 2 101 ? 29.810 12.106 31.375 1.00 27.53 101 THR B C 1
ATOM 2729 O O . THR B 2 101 ? 30.482 12.624 30.478 1.00 28.82 101 THR B O 1
ATOM 2733 N N . ARG B 2 102 ? 29.833 12.539 32.624 1.00 26.38 102 ARG B N 1
ATOM 2734 C CA . ARG B 2 102 ? 30.412 13.806 33.011 1.00 20.79 102 ARG B CA 1
ATOM 2735 C C . ARG B 2 102 ? 31.165 13.595 34.311 1.00 23.72 102 ARG B C 1
ATOM 2736 O O . ARG B 2 102 ? 30.782 12.762 35.137 1.00 25.51 102 ARG B O 1
ATOM 2744 N N . VAL B 2 103 ? 32.247 14.345 34.481 1.00 22.30 103 VAL B N 1
ATOM 2745 C CA . VAL B 2 103 ? 33.038 14.323 35.697 1.00 18.80 103 VAL B CA 1
ATOM 2746 C C . VAL B 2 103 ? 33.255 15.772 36.125 1.00 21.36 103 VAL B C 1
ATOM 2747 O O . VAL B 2 103 ? 33.545 16.636 35.289 1.00 24.03 103 VAL B O 1
ATOM 2751 N N . VAL B 2 104 ? 33.077 16.047 37.409 1.00 18.85 104 VAL B N 1
ATOM 2752 C CA . VAL B 2 104 ? 33.248 17.389 37.946 1.00 32.07 104 VAL B CA 1
ATOM 2753 C C . VAL B 2 104 ? 34.284 17.337 39.066 1.00 26.07 104 VAL B C 1
ATOM 2754 O O . VAL B 2 104 ? 34.337 16.374 39.841 1.00 24.69 104 VAL B O 1
ATOM 2758 N N . ALA B 2 105 ? 35.128 18.366 39.122 1.00 19.31 105 ALA B N 1
ATOM 2759 C CA . ALA B 2 105 ? 36.181 18.480 40.121 1.00 19.39 105 ALA B CA 1
ATOM 2760 C C . ALA B 2 105 ? 36.342 19.947 40.491 1.00 27.29 105 ALA B C 1
ATOM 2761 O O . ALA B 2 105 ? 35.736 20.839 39.882 1.00 31.58 105 ALA B O 1
ATOM 2763 N N . GLU B 2 106 ? 37.166 20.202 41.501 1.00 26.86 106 GLU B N 1
ATOM 2764 C CA . GLU B 2 106 ? 37.650 21.552 41.745 1.00 30.63 106 GLU B CA 1
ATOM 2765 C C . GLU B 2 106 ? 39.154 21.480 41.898 1.00 21.23 106 GLU B C 1
ATOM 2766 O O . GLU B 2 106 ? 39.717 20.414 42.134 1.00 22.87 106 GLU B O 1
ATOM 2772 N N . THR B 2 107 ? 39.812 22.620 41.745 1.00 21.45 107 THR B N 1
ATOM 2773 C CA . THR B 2 107 ? 41.263 22.589 41.781 1.00 24.94 107 THR B CA 1
ATOM 2774 C C . THR B 2 107 ? 41.774 23.922 42.294 1.00 27.81 107 THR B C 1
ATOM 2775 O O . THR B 2 107 ? 41.135 24.966 42.110 1.00 28.29 107 THR B O 1
ATOM 2779 N N . GLY B 2 108 ? 42.932 23.873 42.949 1.00 25.42 108 GLY B N 1
ATOM 2780 C CA . GLY B 2 108 ? 43.539 25.087 43.462 1.00 29.58 108 GLY B CA 1
ATOM 2781 C C . GLY B 2 108 ? 44.725 25.518 42.628 1.00 33.63 108 GLY B C 1
ATOM 2782 O O . GLY B 2 108 ? 44.668 26.546 41.948 1.00 36.80 108 GLY B O 1
ATOM 2783 N N . ALA B 2 109 ? 45.810 24.740 42.677 1.00 35.95 109 ALA B N 1
ATOM 2784 C CA . ALA B 2 109 ? 46.952 24.981 41.803 1.00 39.92 109 ALA B CA 1
ATOM 2785 C C . ALA B 2 109 ? 46.733 24.433 40.390 1.00 44.16 109 ALA B C 1
ATOM 2786 O O . ALA B 2 109 ? 47.349 24.928 39.440 1.00 39.38 109 ALA B O 1
ATOM 2788 N N . GLY B 2 110 ? 45.865 23.437 40.226 1.00 43.40 110 GLY B N 1
ATOM 2789 C CA . GLY B 2 110 ? 45.596 22.850 38.930 1.00 36.09 110 GLY B CA 1
ATOM 2790 C C . GLY B 2 110 ? 46.136 21.448 38.742 1.00 30.15 110 GLY B C 1
ATOM 2791 O O . GLY B 2 110 ? 45.794 20.820 37.736 1.00 38.29 110 GLY B O 1
ATOM 2792 N N . GLN B 2 111 ? 46.965 20.936 39.664 1.00 25.56 111 GLN B N 1
ATOM 2793 C CA . GLN B 2 111 ? 47.546 19.602 39.501 1.00 30.10 111 GLN B CA 1
ATOM 2794 C C . GLN B 2 111 ? 46.462 18.527 39.419 1.00 29.86 111 GLN B C 1
ATOM 2795 O O . GLN B 2 111 ? 46.530 17.622 38.580 1.00 28.47 111 GLN B O 1
ATOM 2801 N N . HIS B 2 112 ? 45.459 18.598 40.301 1.00 31.11 112 HIS B N 1
ATOM 2802 C CA . HIS B 2 112 ? 44.367 17.632 40.253 1.00 25.42 112 HIS B CA 1
ATOM 2803 C C . HIS B 2 112 ? 43.468 17.882 39.048 1.00 22.63 112 HIS B C 1
ATOM 2804 O O . HIS B 2 112 ? 42.981 16.934 38.416 1.00 19.00 112 HIS B O 1
ATOM 2811 N N . GLY B 2 113 ? 43.243 19.154 38.714 1.00 20.23 113 GLY B N 1
ATOM 2812 C CA . GLY B 2 113 ? 42.471 19.469 37.527 1.00 22.25 113 GLY B CA 1
ATOM 2813 C C . GLY B 2 113 ? 43.092 18.899 36.268 1.00 24.77 113 GLY B C 1
ATOM 2814 O O . GLY B 2 113 ? 42.382 18.462 35.360 1.00 27.83 113 GLY B O 1
ATOM 2815 N N . VAL B 2 114 ? 44.425 18.879 36.201 1.00 23.01 114 VAL B N 1
ATOM 2816 C CA . VAL B 2 114 ? 45.093 18.384 35.002 1.00 21.76 114 VAL B CA 1
ATOM 2817 C C . VAL B 2 114 ? 44.971 16.873 34.917 1.00 24.53 114 VAL B C 1
ATOM 2818 O O . VAL B 2 114 ? 44.694 16.314 33.846 1.00 26.39 114 VAL B O 1
ATOM 2822 N N . ALA B 2 115 ? 45.149 16.189 36.049 1.00 19.55 115 ALA B N 1
ATOM 2823 C CA . ALA B 2 115 ? 45.041 14.737 36.059 1.00 20.55 115 ALA B CA 1
ATOM 2824 C C . ALA B 2 115 ? 43.628 14.297 35.693 1.00 20.96 115 ALA B C 1
ATOM 2825 O O . ALA B 2 115 ? 43.442 13.398 34.864 1.00 22.74 115 ALA B O 1
ATOM 2827 N N . THR B 2 116 ? 42.618 14.918 36.314 1.00 18.19 116 THR B N 1
ATOM 2828 C CA . THR B 2 116 ? 41.237 14.591 35.989 1.00 18.02 116 THR B CA 1
ATOM 2829 C C . THR B 2 116 ? 40.956 14.867 34.520 1.00 23.26 116 THR B C 1
ATOM 2830 O O . THR B 2 116 ? 40.372 14.028 33.824 1.00 23.93 116 THR B O 1
ATOM 2834 N N . ALA B 2 117 ? 41.378 16.040 34.027 1.00 21.36 117 ALA B N 1
ATOM 2835 C CA . ALA B 2 117 ? 41.142 16.384 32.625 1.00 19.03 117 ALA B CA 1
ATOM 2836 C C . ALA B 2 117 ? 41.853 15.411 31.698 1.00 20.67 117 ALA B C 1
ATOM 2837 O O . ALA B 2 117 ? 41.327 15.049 30.643 1.00 19.60 117 ALA B O 1
ATOM 2839 N N . THR B 2 118 ? 43.046 14.966 32.088 1.00 19.23 118 THR B N 1
ATOM 2840 C CA . THR B 2 118 ? 43.778 13.991 31.291 1.00 20.02 118 THR B CA 1
ATOM 2841 C C . THR B 2 118 ? 43.016 12.673 31.204 1.00 20.82 118 THR B C 1
ATOM 2842 O O . THR B 2 118 ? 42.844 12.113 30.116 1.00 22.79 118 THR B O 1
ATOM 2846 N N . ALA B 2 119 ? 42.541 12.168 32.343 1.00 18.84 119 ALA B N 1
ATOM 2847 C CA . ALA B 2 119 ? 41.792 10.911 32.332 1.00 22.56 119 ALA B CA 1
ATOM 2848 C C . ALA B 2 119 ? 40.490 11.042 31.556 1.00 22.53 119 ALA B C 1
ATOM 2849 O O . ALA B 2 119 ? 40.084 10.105 30.856 1.00 26.97 119 ALA B O 1
ATOM 2851 N N . CYS B 2 120 ? 39.828 12.202 31.647 1.00 24.58 120 CYS B N 1
ATOM 2852 C CA . CYS B 2 120 ? 38.552 12.373 30.948 1.00 25.83 120 CYS B CA 1
ATOM 2853 C C . CYS B 2 120 ? 38.746 12.439 29.440 1.00 26.15 120 CYS B C 1
ATOM 2854 O O . CYS B 2 120 ? 37.906 11.942 28.678 1.00 20.73 120 CYS B O 1
ATOM 2857 N N . ALA B 2 121 ? 39.834 13.062 28.989 1.00 24.86 121 ALA B N 1
ATOM 2858 C CA . ALA B 2 121 ? 40.103 13.107 27.558 1.00 24.14 121 ALA B CA 1
ATOM 2859 C C . ALA B 2 121 ? 40.338 11.696 27.012 1.00 26.05 121 ALA B C 1
ATOM 2860 O O . ALA B 2 121 ? 39.731 11.292 26.015 1.00 28.01 121 ALA B O 1
ATOM 2862 N N . TYR B 2 122 ? 41.181 10.913 27.686 1.00 25.57 122 TYR B N 1
ATOM 2863 C CA . TYR B 2 122 ? 41.460 9.560 27.211 1.00 23.29 122 TYR B CA 1
ATOM 2864 C C . TYR B 2 122 ? 40.219 8.672 27.258 1.00 24.06 122 TYR B C 1
ATOM 2865 O O . TYR B 2 122 ? 40.026 7.823 26.383 1.00 27.62 122 TYR B O 1
ATOM 2874 N N . LEU B 2 123 ? 39.371 8.837 28.272 1.00 24.38 123 LEU B N 1
ATOM 2875 C CA . LEU B 2 123 ? 38.172 8.012 28.389 1.00 21.64 123 LEU B CA 1
ATOM 2876 C C . LEU B 2 123 ? 36.952 8.606 27.691 1.00 24.28 123 LEU B C 1
ATOM 2877 O O . LEU B 2 123 ? 35.900 7.957 27.653 1.00 27.75 123 LEU B O 1
ATOM 2882 N N . GLY B 2 124 ? 37.053 9.803 27.125 1.00 27.06 124 GLY B N 1
ATOM 2883 C CA . GLY B 2 124 ? 35.915 10.369 26.410 1.00 28.00 124 GLY B CA 1
ATOM 2884 C C . GLY B 2 124 ? 34.755 10.843 27.270 1.00 27.53 124 GLY B C 1
ATOM 2885 O O . GLY B 2 124 ? 33.600 10.727 26.852 1.00 28.56 124 GLY B O 1
ATOM 2886 N N . LEU B 2 125 ? 35.039 11.397 28.452 1.00 24.77 125 LEU B N 1
ATOM 2887 C CA . LEU B 2 125 ? 34.036 11.947 29.357 1.00 22.09 125 LEU B CA 1
ATOM 2888 C C . LEU B 2 125 ? 34.083 13.467 29.330 1.00 23.72 125 LEU B C 1
ATOM 2889 O O . LEU B 2 125 ? 35.162 14.067 29.274 1.00 32.05 125 LEU B O 1
ATOM 2894 N N . ASP B 2 126 ? 32.910 14.089 29.393 1.00 23.71 126 ASP B N 1
ATOM 2895 C CA . ASP B 2 126 ? 32.852 15.523 29.639 1.00 27.17 126 ASP B CA 1
ATOM 2896 C C . ASP B 2 126 ? 33.436 15.838 31.013 1.00 27.45 126 ASP B C 1
ATOM 2897 O O . ASP B 2 126 ? 33.044 15.244 32.020 1.00 33.32 126 ASP B O 1
ATOM 2902 N N . CYS B 2 127 ? 34.362 16.786 31.052 1.00 25.82 127 CYS B N 1
ATOM 2903 C CA . CYS B 2 127 ? 35.101 17.137 32.258 1.00 24.49 127 CYS B CA 1
ATOM 2904 C C . CYS B 2 127 ? 34.883 18.610 32.584 1.00 28.24 127 CYS B C 1
ATOM 2905 O O . CYS B 2 127 ? 35.042 19.471 31.708 1.00 30.59 127 CYS B O 1
ATOM 2908 N N . VAL B 2 128 ? 34.539 18.910 33.836 1.00 25.95 128 VAL B N 1
ATOM 2909 C CA . VAL B 2 128 ? 34.274 20.284 34.262 1.00 28.18 128 VAL B CA 1
ATOM 2910 C C . VAL B 2 128 ? 35.030 20.559 35.554 1.00 29.36 128 VAL B C 1
ATOM 2911 O O . VAL B 2 128 ? 34.808 19.880 36.567 1.00 33.53 128 VAL B O 1
ATOM 2915 N N . VAL B 2 129 ? 35.891 21.570 35.533 1.00 30.36 129 VAL B N 1
ATOM 2916 C CA . VAL B 2 129 ? 36.758 21.893 36.662 1.00 28.30 129 VAL B CA 1
ATOM 2917 C C . VAL B 2 129 ? 36.416 23.295 37.150 1.00 31.79 129 VAL B C 1
ATOM 2918 O O . VAL B 2 129 ? 36.551 24.273 36.401 1.00 35.60 129 VAL B O 1
ATOM 2922 N N . TYR B 2 130 ? 35.971 23.388 38.398 1.00 30.39 130 TYR B N 1
ATOM 2923 C CA . TYR B 2 130 ? 35.728 24.667 39.048 1.00 31.81 130 TYR B CA 1
ATOM 2924 C C . TYR B 2 130 ? 37.010 25.176 39.701 1.00 30.53 130 TYR B C 1
ATOM 2925 O O . TYR B 2 130 ? 37.715 24.413 40.375 1.00 24.97 130 TYR B O 1
ATOM 2934 N N . MET B 2 131 ? 37.308 26.460 39.486 1.00 28.38 131 MET B N 1
ATOM 2935 C CA . MET B 2 131 ? 38.532 27.090 39.971 1.00 30.98 131 MET B CA 1
ATOM 2936 C C . MET B 2 131 ? 38.227 28.528 40.364 1.00 33.97 131 MET B C 1
ATOM 2937 O O . MET B 2 131 ? 37.613 29.266 39.584 1.00 33.17 131 MET B O 1
ATOM 2942 N N . GLY B 2 132 ? 38.624 28.916 41.575 1.00 34.18 132 GLY B N 1
ATOM 2943 C CA . GLY B 2 132 ? 38.441 30.299 41.985 1.00 35.65 132 GLY B CA 1
ATOM 2944 C C . GLY B 2 132 ? 39.166 31.240 41.036 1.00 38.57 132 GLY B C 1
ATOM 2945 O O . GLY B 2 132 ? 40.284 30.963 40.597 1.00 32.79 132 GLY B O 1
ATOM 2946 N N . ALA B 2 133 ? 38.511 32.365 40.708 1.00 39.73 133 ALA B N 1
ATOM 2947 C CA . ALA B 2 133 ? 39.069 33.302 39.727 1.00 37.74 133 ALA B CA 1
ATOM 2948 C C . ALA B 2 133 ? 40.477 33.765 40.110 1.00 42.63 133 ALA B C 1
ATOM 2949 O O . ALA B 2 133 ? 41.337 33.928 39.237 1.00 41.03 133 ALA B O 1
ATOM 2951 N N . LYS B 2 134 ? 40.738 33.972 41.406 1.00 42.31 134 LYS B N 1
ATOM 2952 C CA . LYS B 2 134 ? 42.083 34.358 41.827 1.00 42.16 134 LYS B CA 1
ATOM 2953 C C . LYS B 2 134 ? 43.108 33.286 41.490 1.00 41.71 134 LYS B C 1
ATOM 2954 O O . LYS B 2 134 ? 44.275 33.606 41.249 1.00 42.06 134 LYS B O 1
ATOM 2960 N N . ASP B 2 135 ? 42.708 32.012 41.502 1.00 39.77 135 ASP B N 1
ATOM 2961 C CA . ASP B 2 135 ? 43.631 30.945 41.129 1.00 42.74 135 ASP B CA 1
ATOM 2962 C C . ASP B 2 135 ? 43.787 30.845 39.616 1.00 42.35 135 ASP B C 1
ATOM 2963 O O . ASP B 2 135 ? 44.877 30.528 39.119 1.00 37.85 135 ASP B O 1
ATOM 2968 N N . VAL B 2 136 ? 42.701 31.095 38.884 1.00 36.28 136 VAL B N 1
ATOM 2969 C CA . VAL B 2 136 ? 42.768 31.161 37.433 1.00 34.17 136 VAL B CA 1
ATOM 2970 C C . VAL B 2 136 ? 43.844 32.151 37.021 1.00 38.88 136 VAL B C 1
ATOM 2971 O O . VAL B 2 136 ? 44.739 31.828 36.235 1.00 40.52 136 VAL B O 1
ATOM 2975 N N . GLU B 2 137 ? 43.806 33.357 37.599 1.00 45.46 137 GLU B N 1
ATOM 2976 C CA . GLU B 2 137 ? 44.801 34.383 37.284 1.00 45.46 137 GLU B CA 1
ATOM 2977 C C . GLU B 2 137 ? 46.213 33.935 37.664 1.00 40.81 137 GLU B C 1
ATOM 2978 O O . GLU B 2 137 ? 47.175 34.233 36.948 1.00 41.86 137 GLU B O 1
ATOM 2984 N N . ARG B 2 138 ? 46.358 33.195 38.767 1.00 35.01 138 ARG B N 1
ATOM 2985 C CA . ARG B 2 138 ? 47.680 32.755 39.201 1.00 37.11 138 ARG B CA 1
ATOM 2986 C C . ARG B 2 138 ? 48.196 31.535 38.443 1.00 37.37 138 ARG B C 1
ATOM 2987 O O . ARG B 2 138 ? 49.388 31.220 38.552 1.00 35.39 138 ARG B O 1
ATOM 2995 N N . GLN B 2 139 ? 47.337 30.809 37.732 1.00 34.93 139 GLN B N 1
ATOM 2996 C CA . GLN B 2 139 ? 47.710 29.515 37.165 1.00 32.51 139 GLN B CA 1
ATOM 2997 C C . GLN B 2 139 ? 47.325 29.431 35.695 1.00 35.02 139 GLN B C 1
ATOM 2998 O O . GLN B 2 139 ? 46.844 28.393 35.223 1.00 34.93 139 GLN B O 1
ATOM 3004 N N . LYS B 2 140 ? 47.520 30.520 34.952 1.00 31.31 140 LYS B N 1
ATOM 3005 C CA . LYS B 2 140 ? 47.145 30.507 33.543 1.00 32.36 140 LYS B CA 1
ATOM 3006 C C . LYS B 2 140 ? 47.790 29.364 32.761 1.00 34.35 140 LYS B C 1
ATOM 3007 O O . LYS B 2 140 ? 47.106 28.791 31.897 1.00 32.67 140 LYS B O 1
ATOM 3013 N N . PRO B 2 141 ? 49.038 28.952 33.013 1.00 36.80 141 PRO B N 1
ATOM 3014 C CA . PRO B 2 141 ? 49.540 27.749 32.316 1.00 33.83 141 PRO B CA 1
ATOM 3015 C C . PRO B 2 141 ? 48.709 26.488 32.551 1.00 37.92 141 PRO B C 1
ATOM 3016 O O . PRO B 2 141 ? 48.373 25.794 31.578 1.00 40.55 141 PRO B O 1
ATOM 3020 N N . ASN B 2 142 ? 48.360 26.162 33.803 1.00 30.73 142 ASN B N 1
ATOM 3021 C CA . ASN B 2 142 ? 47.533 24.976 34.032 1.00 25.89 142 ASN B CA 1
ATOM 3022 C C . ASN B 2 142 ? 46.103 25.160 33.527 1.00 25.85 142 ASN B C 1
ATOM 3023 O O . ASN B 2 142 ? 45.443 24.179 33.150 1.00 23.47 142 ASN B O 1
ATOM 3028 N N . VAL B 2 143 ? 45.595 26.389 33.531 1.00 23.71 143 VAL B N 1
ATOM 3029 C CA . VAL B 2 143 ? 44.273 26.626 32.962 1.00 27.86 143 VAL B CA 1
ATOM 3030 C C . VAL B 2 143 ? 44.290 26.341 31.465 1.00 30.23 143 VAL B C 1
ATOM 3031 O O . VAL B 2 143 ? 43.401 25.664 30.934 1.00 30.28 143 VAL B O 1
ATOM 3035 N N . GLU B 2 144 ? 45.324 26.818 30.770 1.00 27.17 144 GLU B N 1
ATOM 3036 C CA . GLU B 2 144 ? 45.433 26.563 29.343 1.00 27.57 144 GLU B CA 1
ATOM 3037 C C . GLU B 2 144 ? 45.591 25.077 29.067 1.00 27.74 144 GLU B C 1
ATOM 3038 O O . GLU B 2 144 ? 45.001 24.552 28.115 1.00 28.96 144 GLU B O 1
ATOM 3044 N N . LYS B 2 145 ? 46.352 24.378 29.909 1.00 25.07 145 LYS B N 1
ATOM 3045 C CA . LYS B 2 145 ? 46.546 22.941 29.736 1.00 22.07 145 LYS B CA 1
ATOM 3046 C C . LYS B 2 145 ? 45.223 22.188 29.886 1.00 25.55 145 LYS B C 1
ATOM 3047 O O . LYS B 2 145 ? 44.882 21.336 29.056 1.00 30.36 145 LYS B O 1
ATOM 3053 N N . MET B 2 146 ? 44.457 22.502 30.938 1.00 22.30 146 MET B N 1
ATOM 3054 C CA . MET B 2 146 ? 43.164 21.855 31.142 1.00 24.34 146 MET B CA 1
ATOM 3055 C C . MET B 2 146 ? 42.224 22.134 29.978 1.00 32.11 146 MET B C 1
ATOM 3056 O O . MET B 2 146 ? 41.473 21.250 29.551 1.00 36.26 146 MET B O 1
ATOM 3061 N N . ARG B 2 147 ? 42.242 23.361 29.456 1.00 19.09 147 ARG B N 1
ATOM 3062 C CA . ARG B 2 147 ? 41.403 23.664 28.300 1.00 35.04 147 ARG B CA 1
ATOM 3063 C C . ARG B 2 147 ? 41.879 22.925 27.046 1.00 29.22 147 ARG B C 1
ATOM 3064 O O . ARG B 2 147 ? 41.056 22.400 26.291 1.00 31.11 147 ARG B O 1
ATOM 3072 N N . PHE B 2 148 ? 43.195 22.845 26.817 1.00 29.41 148 PHE B N 1
ATOM 3073 C CA . PHE B 2 148 ? 43.693 22.043 25.697 1.00 23.76 148 PHE B CA 1
ATOM 3074 C C . PHE B 2 148 ? 43.305 20.581 25.861 1.00 24.24 148 PHE B C 1
ATOM 3075 O O . PHE B 2 148 ? 43.040 19.890 24.874 1.00 22.36 148 PHE B O 1
ATOM 3083 N N . LEU B 2 149 ? 43.301 20.078 27.100 1.00 26.83 149 LEU B N 1
ATOM 3084 C CA . LEU B 2 149 ? 42.836 18.718 27.341 1.00 23.45 149 LEU B CA 1
ATOM 3085 C C . LEU B 2 149 ? 41.321 18.576 27.193 1.00 25.11 149 LEU B C 1
ATOM 3086 O O . LEU B 2 149 ? 40.798 17.465 27.384 1.00 21.06 149 LEU B O 1
ATOM 3091 N N . GLY B 2 150 ? 40.612 19.655 26.849 1.00 24.78 150 GLY B N 1
ATOM 3092 C CA . GLY B 2 150 ? 39.192 19.591 26.590 1.00 21.68 150 GLY B CA 1
ATOM 3093 C C . GLY B 2 150 ? 38.314 19.829 27.794 1.00 24.75 150 GLY B C 1
ATOM 3094 O O . GLY B 2 150 ? 37.085 19.743 27.677 1.00 26.94 150 GLY B O 1
ATOM 3095 N N . ALA B 2 151 ? 38.893 20.124 28.947 1.00 24.64 151 ALA B N 1
ATOM 3096 C CA . ALA B 2 151 ? 38.080 20.399 30.116 1.00 25.81 151 ALA B CA 1
ATOM 3097 C C . ALA B 2 151 ? 37.445 21.777 29.993 1.00 28.86 151 ALA B C 1
ATOM 3098 O O . ALA B 2 151 ? 38.004 22.695 29.386 1.00 23.94 151 ALA B O 1
ATOM 3100 N N . GLU B 2 152 ? 36.252 21.911 30.552 1.00 29.87 152 GLU B N 1
ATOM 3101 C CA . GLU B 2 152 ? 35.681 23.224 30.795 1.00 28.55 152 GLU B CA 1
ATOM 3102 C C . GLU B 2 152 ? 36.190 23.710 32.139 1.00 25.64 152 GLU B C 1
ATOM 3103 O O . GLU B 2 152 ? 35.930 23.073 33.167 1.00 30.54 152 GLU B O 1
ATOM 3109 N N . VAL B 2 153 ? 36.932 24.812 32.134 1.00 26.97 153 VAL B N 1
ATOM 3110 C CA . VAL B 2 153 ? 37.428 25.424 33.362 1.00 29.71 153 VAL B CA 1
ATOM 3111 C C . VAL B 2 153 ? 36.488 26.561 33.721 1.00 32.11 153 VAL B C 1
ATOM 3112 O O . VAL B 2 153 ? 36.460 27.593 33.041 1.00 34.81 153 VAL B O 1
ATOM 3116 N N . VAL B 2 154 ? 35.708 26.371 34.777 1.00 32.42 154 VAL B N 1
ATOM 3117 C CA . VAL B 2 154 ? 34.779 27.391 35.243 1.00 32.56 154 VAL B CA 1
ATOM 3118 C C . VAL B 2 154 ? 35.510 28.302 36.220 1.00 39.22 154 VAL B C 1
ATOM 3119 O O . VAL B 2 154 ? 35.935 27.865 37.299 1.00 43.59 154 VAL B O 1
ATOM 3123 N N . SER B 2 155 ? 35.670 29.564 35.828 1.00 38.92 155 SER B N 1
ATOM 3124 C CA . SER B 2 155 ? 36.287 30.571 36.681 1.00 42.82 155 SER B CA 1
ATOM 3125 C C . SER B 2 155 ? 35.223 31.080 37.644 1.00 43.41 155 SER B C 1
ATOM 3126 O O . SER B 2 155 ? 34.260 31.731 37.222 1.00 41.88 155 SER B O 1
ATOM 3129 N N . VAL B 2 156 ? 35.383 30.775 38.932 1.00 41.52 156 VAL B N 1
ATOM 3130 C CA . VAL B 2 156 ? 34.386 31.123 39.939 1.00 40.56 156 VAL B CA 1
ATOM 3131 C C . VAL B 2 156 ? 34.664 32.548 40.414 1.00 44.83 156 VAL B C 1
ATOM 3132 O O . VAL B 2 156 ? 35.655 32.808 41.101 1.00 47.84 156 VAL B O 1
ATOM 3136 N N . THR B 2 157 ? 33.794 33.478 40.037 1.00 47.60 157 THR B N 1
ATOM 3137 C CA . THR B 2 157 ? 33.912 34.870 40.449 1.00 47.78 157 THR B CA 1
ATOM 3138 C C . THR B 2 157 ? 32.936 35.222 41.565 1.00 50.35 157 THR B C 1
ATOM 3139 O O . THR B 2 157 ? 32.807 36.400 41.916 1.00 49.61 157 THR B O 1
ATOM 3143 N N . LYS B 2 158 ? 32.231 34.229 42.107 1.00 54.31 158 LYS B N 1
ATOM 3144 C CA . LYS B 2 158 ? 31.327 34.430 43.231 1.00 52.21 158 LYS B CA 1
ATOM 3145 C C . LYS B 2 158 ? 32.101 34.433 44.542 1.00 46.63 158 LYS B C 1
ATOM 3146 O O . LYS B 2 158 ? 33.163 33.813 44.663 1.00 38.91 158 LYS B O 1
ATOM 3152 N N . GLY B 2 159 ? 31.552 35.136 45.530 1.00 52.85 159 GLY B N 1
ATOM 3153 C CA . GLY B 2 159 ? 32.145 35.126 46.862 1.00 52.05 159 GLY B CA 1
ATOM 3154 C C . GLY B 2 159 ? 33.509 35.791 46.864 1.00 48.77 159 GLY B C 1
ATOM 3155 O O . GLY B 2 159 ? 33.672 36.937 46.425 1.00 50.01 159 GLY B O 1
ATOM 3156 N N . SER B 2 160 ? 34.514 35.074 47.360 1.00 45.46 160 SER B N 1
ATOM 3157 C CA . SER B 2 160 ? 35.868 35.600 47.441 1.00 47.49 160 SER B CA 1
ATOM 3158 C C . SER B 2 160 ? 36.789 35.028 46.360 1.00 49.48 160 SER B C 1
ATOM 3159 O O . SER B 2 160 ? 38.011 35.214 46.431 1.00 47.69 160 SER B O 1
ATOM 3162 N N . CYS B 2 161 ? 36.225 34.319 45.375 1.00 48.41 161 CYS B N 1
ATOM 3163 C CA . CYS B 2 161 ? 36.947 33.884 44.177 1.00 46.06 161 CYS B CA 1
ATOM 3164 C C . CYS B 2 161 ? 38.151 33.001 44.508 1.00 42.45 161 CYS B C 1
ATOM 3165 O O . CYS B 2 161 ? 39.216 33.139 43.911 1.00 46.16 161 CYS B O 1
ATOM 3168 N N . GLY B 2 162 ? 37.991 32.073 45.452 1.00 40.44 162 GLY B N 1
ATOM 3169 C CA . GLY B 2 162 ? 39.095 31.191 45.795 1.00 32.81 162 GLY B CA 1
ATOM 3170 C C . GLY B 2 162 ? 38.746 29.715 45.791 1.00 33.02 162 GLY B C 1
ATOM 3171 O O . GLY B 2 162 ? 37.645 29.323 45.380 1.00 35.90 162 GLY B O 1
ATOM 3172 N N . LEU B 2 163 ? 39.683 28.879 46.248 1.00 23.96 163 LEU B N 1
ATOM 3173 C CA . LEU B 2 163 ? 39.400 27.454 46.378 1.00 29.20 163 LEU B CA 1
ATOM 3174 C C . LEU B 2 163 ? 38.094 27.203 47.132 1.00 35.35 163 LEU B C 1
ATOM 3175 O O . LEU B 2 163 ? 37.262 26.401 46.694 1.00 41.68 163 LEU B O 1
ATOM 3180 N N . LYS B 2 164 ? 37.894 27.892 48.262 1.00 36.27 164 LYS B N 1
ATOM 3181 C CA . LYS B 2 164 ? 36.676 27.702 49.056 1.00 45.43 164 LYS B CA 1
ATOM 3182 C C . LYS B 2 164 ? 35.429 27.884 48.207 1.00 45.81 164 LYS B C 1
ATOM 3183 O O . LYS B 2 164 ? 34.458 27.125 48.332 1.00 44.66 164 LYS B O 1
ATOM 3189 N N . ASP B 2 165 ? 35.437 28.893 47.338 1.00 42.87 165 ASP B N 1
ATOM 3190 C CA . ASP B 2 165 ? 34.269 29.157 46.509 1.00 42.09 165 ASP B CA 1
ATOM 3191 C C . ASP B 2 165 ? 34.141 28.143 45.371 1.00 38.91 165 ASP B C 1
ATOM 3192 O O . ASP B 2 165 ? 33.022 27.794 44.978 1.00 39.04 165 ASP B O 1
ATOM 3197 N N . ALA B 2 166 ? 35.261 27.642 44.844 1.00 35.26 166 ALA B N 1
ATOM 3198 C CA . ALA B 2 166 ? 35.170 26.604 43.823 1.00 36.75 166 ALA B CA 1
ATOM 3199 C C . ALA B 2 166 ? 34.624 25.303 44.408 1.00 38.25 166 ALA B C 1
ATOM 3200 O O . ALA B 2 166 ? 33.752 24.664 43.798 1.00 32.36 166 ALA B O 1
ATOM 3202 N N . VAL B 2 167 ? 35.125 24.900 45.589 1.00 38.33 167 VAL B N 1
ATOM 3203 C CA . VAL B 2 167 ? 34.596 23.726 46.295 1.00 36.90 167 VAL B CA 1
ATOM 3204 C C . VAL B 2 167 ? 33.086 23.823 46.442 1.00 33.50 167 VAL B C 1
ATOM 3205 O O . VAL B 2 167 ? 32.349 22.870 46.159 1.00 35.35 167 VAL B O 1
ATOM 3209 N N . ASN B 2 168 ? 32.603 24.972 46.909 1.00 32.12 168 ASN B N 1
ATOM 3210 C CA . ASN B 2 168 ? 31.164 25.147 47.034 1.00 33.77 168 ASN B CA 1
ATOM 3211 C C . ASN B 2 168 ? 30.475 25.002 45.683 1.00 31.17 168 ASN B C 1
ATOM 3212 O O . ASN B 2 168 ? 29.423 24.359 45.584 1.00 28.38 168 ASN B O 1
ATOM 3217 N N . GLN B 2 169 ? 31.051 25.587 44.625 1.00 30.09 169 GLN B N 1
ATOM 3218 C CA . GLN B 2 169 ? 30.434 25.468 43.302 1.00 36.90 169 GLN B CA 1
ATOM 3219 C C . GLN B 2 169 ? 30.445 24.027 42.802 1.00 32.09 169 GLN B C 1
ATOM 3220 O O . GLN B 2 169 ? 29.461 23.563 42.214 1.00 34.78 169 GLN B O 1
ATOM 3226 N N . ALA B 2 170 ? 31.547 23.307 43.018 1.00 26.10 170 ALA B N 1
ATOM 3227 C CA . ALA B 2 170 ? 31.640 21.936 42.529 1.00 23.85 170 ALA B CA 1
ATOM 3228 C C . ALA B 2 170 ? 30.628 21.039 43.230 1.00 29.14 170 ALA B C 1
ATOM 3229 O O . ALA B 2 170 ? 29.925 20.258 42.578 1.00 29.29 170 ALA B O 1
ATOM 3231 N N . LEU B 2 171 ? 30.533 21.147 44.564 1.00 28.49 171 LEU B N 1
ATOM 3232 C CA . LEU B 2 171 ? 29.585 20.323 45.311 1.00 28.80 171 LEU B CA 1
ATOM 3233 C C . LEU B 2 171 ? 28.152 20.678 44.951 1.00 27.75 171 LEU B C 1
ATOM 3234 O O . LEU B 2 171 ? 27.278 19.802 44.907 1.00 35.84 171 LEU B O 1
ATOM 3239 N N . GLN B 2 172 ? 27.887 21.960 44.702 1.00 23.06 172 GLN B N 1
ATOM 3240 C CA . GLN B 2 172 ? 26.555 22.345 44.263 1.00 29.47 172 GLN B CA 1
ATOM 3241 C C . GLN B 2 172 ? 26.246 21.718 42.911 1.00 37.55 172 GLN B C 1
ATOM 3242 O O . GLN B 2 172 ? 25.128 21.243 42.674 1.00 42.97 172 GLN B O 1
ATOM 3248 N N . ASP B 2 173 ? 27.245 21.662 42.028 1.00 32.96 173 ASP B N 1
ATOM 3249 C CA . ASP B 2 173 ? 27.052 21.021 40.735 1.00 32.00 173 ASP B CA 1
ATOM 3250 C C . ASP B 2 173 ? 26.741 19.537 40.917 1.00 29.71 173 ASP B C 1
ATOM 3251 O O . ASP B 2 173 ? 25.748 19.025 40.370 1.00 25.37 173 ASP B O 1
ATOM 3256 N N . TRP B 2 174 ? 27.569 18.833 41.706 1.00 22.93 174 TRP B N 1
ATOM 3257 C CA . TRP B 2 174 ? 27.350 17.405 41.911 1.00 24.69 174 TRP B CA 1
ATOM 3258 C C . TRP B 2 174 ? 25.973 17.130 42.503 1.00 30.38 174 TRP B C 1
ATOM 3259 O O . TRP B 2 174 ? 25.315 16.158 42.119 1.00 35.08 174 TRP B O 1
ATOM 3270 N N . ALA B 2 175 ? 25.524 17.959 43.454 1.00 31.17 175 ALA B N 1
ATOM 3271 C CA . ALA B 2 175 ? 24.206 17.730 44.043 1.00 37.66 175 ALA B CA 1
ATOM 3272 C C . ALA B 2 175 ? 23.112 17.806 42.981 1.00 34.09 175 ALA B C 1
ATOM 3273 O O . ALA B 2 175 ? 22.121 17.077 43.055 1.00 34.42 175 ALA B O 1
ATOM 3275 N N . THR B 2 176 ? 23.298 18.646 41.964 1.00 32.61 176 THR B N 1
ATOM 3276 C CA . THR B 2 176 ? 22.330 18.753 40.881 1.00 30.22 176 THR B CA 1
ATOM 3277 C C . THR B 2 176 ? 22.507 17.645 39.838 1.00 36.53 176 THR B C 1
ATOM 3278 O O . THR B 2 176 ? 21.516 17.136 39.300 1.00 39.76 176 THR B O 1
ATOM 3282 N N . THR B 2 177 ? 23.745 17.235 39.544 1.00 28.97 177 THR B N 1
ATOM 3283 C CA . THR B 2 177 ? 24.013 16.461 38.335 1.00 28.64 177 THR B CA 1
ATOM 3284 C C . THR B 2 177 ? 24.462 15.028 38.601 1.00 32.13 177 THR B C 1
ATOM 3285 O O . THR B 2 177 ? 24.837 14.322 37.655 1.00 39.45 177 THR B O 1
ATOM 3289 N N . HIS B 2 178 ? 24.419 14.574 39.854 1.00 29.46 178 HIS B N 1
ATOM 3290 C CA . HIS B 2 178 ? 25.080 13.324 40.221 1.00 29.12 178 HIS B CA 1
ATOM 3291 C C . HIS B 2 178 ? 24.484 12.110 39.527 1.00 28.23 178 HIS B C 1
ATOM 3292 O O . HIS B 2 178 ? 25.143 11.068 39.458 1.00 27.57 178 HIS B O 1
ATOM 3299 N N . SER B 2 179 ? 23.249 12.198 39.039 1.00 28.66 179 SER B N 1
ATOM 3300 C CA . SER B 2 179 ? 22.691 11.065 38.316 1.00 31.95 179 SER B CA 1
ATOM 3301 C C . SER B 2 179 ? 23.465 10.761 37.043 1.00 33.15 179 SER B C 1
ATOM 3302 O O . SER B 2 179 ? 23.373 9.641 36.537 1.00 34.06 179 SER B O 1
ATOM 3305 N N . PHE B 2 180 ? 24.209 11.736 36.506 1.00 31.41 180 PHE B N 1
ATOM 3306 C CA . PHE B 2 180 ? 25.023 11.524 35.321 1.00 26.91 180 PHE B CA 1
ATOM 3307 C C . PHE B 2 180 ? 26.431 12.069 35.476 1.00 30.08 180 PHE B C 1
ATOM 3308 O O . PHE B 2 180 ? 27.245 11.906 34.555 1.00 31.59 180 PHE B O 1
ATOM 3316 N N . THR B 2 181 ? 26.754 12.682 36.612 1.00 24.05 181 THR B N 1
ATOM 3317 C CA . THR B 2 181 ? 28.079 13.239 36.845 1.00 23.19 181 THR B CA 1
ATOM 3318 C C . THR B 2 181 ? 28.725 12.554 38.042 1.00 27.71 181 THR B C 1
ATOM 3319 O O . THR B 2 181 ? 28.094 12.392 39.095 1.00 29.40 181 THR B O 1
ATOM 3323 N N . HIS B 2 182 ? 29.972 12.129 37.869 1.00 26.00 182 HIS B N 1
ATOM 3324 C CA . HIS B 2 182 ? 30.791 11.691 38.985 1.00 24.36 182 HIS B CA 1
ATOM 3325 C C . HIS B 2 182 ? 31.615 12.869 39.469 1.00 24.39 182 HIS B C 1
ATOM 3326 O O . HIS B 2 182 ? 32.042 13.716 38.676 1.00 25.65 182 HIS B O 1
ATOM 3333 N N . TYR B 2 183 ? 31.809 12.925 40.774 1.00 18.62 183 TYR B N 1
ATOM 3334 C CA . TYR B 2 183 ? 32.612 13.944 41.416 1.00 19.54 183 TYR B CA 1
ATOM 3335 C C . TYR B 2 183 ? 33.948 13.304 41.753 1.00 20.07 183 TYR B C 1
ATOM 3336 O O . TYR B 2 183 ? 33.994 12.302 42.473 1.00 24.72 183 TYR B O 1
ATOM 3345 N N . CYS B 2 184 ? 35.022 13.855 41.212 1.00 21.72 184 CYS B N 1
ATOM 3346 C CA . CYS B 2 184 ? 36.344 13.246 41.304 1.00 26.21 184 CYS B CA 1
ATOM 3347 C C . CYS B 2 184 ? 37.158 13.989 42.364 1.00 25.37 184 CYS B C 1
ATOM 3348 O O . CYS B 2 184 ? 37.512 15.154 42.166 1.00 24.78 184 CYS B O 1
ATOM 3351 N N . LEU B 2 185 ? 37.446 13.315 43.488 1.00 24.04 185 LEU B N 1
ATOM 3352 C CA . LEU B 2 185 ? 38.237 13.876 44.586 1.00 23.35 185 LEU B CA 1
ATOM 3353 C C . LEU B 2 185 ? 39.693 13.469 44.447 1.00 21.19 185 LEU B C 1
ATOM 3354 O O . LEU B 2 185 ? 39.993 12.299 44.196 1.00 25.80 185 LEU B O 1
ATOM 3359 N N . GLY B 2 186 ? 40.602 14.432 44.657 1.00 26.24 186 GLY B N 1
ATOM 3360 C CA . GLY B 2 186 ? 42.005 14.237 44.337 1.00 25.35 186 GLY B CA 1
ATOM 3361 C C . GLY B 2 186 ? 42.880 13.536 45.354 1.00 31.06 186 GLY B C 1
ATOM 3362 O O . GLY B 2 186 ? 44.001 13.134 45.025 1.00 42.13 186 GLY B O 1
ATOM 3363 N N . SER B 2 187 ? 42.439 13.382 46.592 1.00 22.22 187 SER B N 1
ATOM 3364 C CA . SER B 2 187 ? 43.328 12.874 47.613 1.00 27.25 187 SER B CA 1
ATOM 3365 C C . SER B 2 187 ? 42.531 11.973 48.544 1.00 31.70 187 SER B C 1
ATOM 3366 O O . SER B 2 187 ? 41.311 11.822 48.403 1.00 31.22 187 SER B O 1
ATOM 3369 N N . ALA B 2 188 ? 43.230 11.367 49.507 1.00 27.35 188 ALA B N 1
ATOM 3370 C CA . ALA B 2 188 ? 42.608 10.427 50.434 1.00 29.71 188 ALA B CA 1
ATOM 3371 C C . ALA B 2 188 ? 41.828 11.129 51.542 1.00 30.33 188 ALA B C 1
ATOM 3372 O O . ALA B 2 188 ? 41.896 10.730 52.706 1.00 30.27 188 ALA B O 1
ATOM 3374 N N . LEU B 2 189 ? 41.120 12.198 51.186 1.00 31.47 189 LEU B N 1
ATOM 3375 C CA . LEU B 2 189 ? 40.258 13.017 52.024 1.00 34.17 189 LEU B CA 1
ATOM 3376 C C . LEU B 2 189 ? 38.815 12.806 51.603 1.00 31.98 189 LEU B C 1
ATOM 3377 O O . LEU B 2 189 ? 38.527 12.108 50.628 1.00 41.53 189 LEU B O 1
ATOM 3382 N N . GLY B 2 190 ? 37.907 13.475 52.308 1.00 22.46 190 GLY B N 1
ATOM 3383 C CA . GLY B 2 190 ? 36.529 13.529 51.897 1.00 21.39 190 GLY B CA 1
ATOM 3384 C C . GLY B 2 190 ? 35.639 12.585 52.672 1.00 26.29 190 GLY B C 1
ATOM 3385 O O . GLY B 2 190 ? 36.091 11.738 53.452 1.00 23.38 190 GLY B O 1
ATOM 3386 N N . PRO B 2 191 ? 34.339 12.727 52.475 1.00 23.79 191 PRO B N 1
ATOM 3387 C CA . PRO B 2 191 ? 33.405 11.805 53.116 1.00 22.23 191 PRO B CA 1
ATOM 3388 C C . PRO B 2 191 ? 33.577 10.409 52.542 1.00 24.05 191 PRO B C 1
ATOM 3389 O O . PRO B 2 191 ? 33.938 10.230 51.371 1.00 26.64 191 PRO B O 1
ATOM 3393 N N . LEU B 2 192 ? 33.351 9.419 53.393 1.00 25.09 192 LEU B N 1
ATOM 3394 C CA . LEU B 2 192 ? 33.198 8.051 52.923 1.00 28.63 192 LEU B CA 1
ATOM 3395 C C . LEU B 2 192 ? 32.259 8.039 51.715 1.00 23.77 192 LEU B C 1
ATOM 3396 O O . LEU B 2 192 ? 31.214 8.696 51.746 1.00 27.44 192 LEU B O 1
ATOM 3401 N N . PRO B 2 193 ? 32.579 7.300 50.640 1.00 19.96 193 PRO B N 1
ATOM 3402 C CA . PRO B 2 193 ? 33.669 6.323 50.511 1.00 20.22 193 PRO B CA 1
ATOM 3403 C C . PRO B 2 193 ? 34.945 6.802 49.817 1.00 21.26 193 PRO B C 1
ATOM 3404 O O . PRO B 2 193 ? 35.720 5.934 49.401 1.00 23.74 193 PRO B O 1
ATOM 3408 N N . TYR B 2 194 ? 35.171 8.113 49.685 1.00 18.54 194 TYR B N 1
ATOM 3409 C CA . TYR B 2 194 ? 36.322 8.572 48.908 1.00 20.62 194 TYR B CA 1
ATOM 3410 C C . TYR B 2 194 ? 37.674 8.165 49.493 1.00 23.94 194 TYR B C 1
ATOM 3411 O O . TYR B 2 194 ? 38.540 7.746 48.706 1.00 28.29 194 TYR B O 1
ATOM 3420 N N . PRO B 2 195 ? 37.934 8.237 50.812 1.00 24.14 195 PRO B N 1
ATOM 3421 C CA . PRO B 2 195 ? 39.222 7.711 51.305 1.00 26.60 195 PRO B CA 1
ATOM 3422 C C . PRO B 2 195 ? 39.470 6.260 50.924 1.00 23.09 195 PRO B C 1
ATOM 3423 O O . PRO B 2 195 ? 40.603 5.916 50.564 1.00 21.84 195 PRO B O 1
ATOM 3427 N N . ASP B 2 196 ? 38.448 5.395 50.975 1.00 16.60 196 ASP B N 1
ATOM 3428 C CA . ASP B 2 196 ? 38.640 4.025 50.505 1.00 17.45 196 ASP B CA 1
ATOM 3429 C C . ASP B 2 196 ? 38.895 3.977 48.992 1.00 23.81 196 ASP B C 1
ATOM 3430 O O . ASP B 2 196 ? 39.778 3.247 48.528 1.00 23.63 196 ASP B O 1
ATOM 3435 N N . ILE B 2 197 ? 38.127 4.739 48.205 1.00 15.27 197 ILE B N 1
ATOM 3436 C CA . ILE B 2 197 ? 38.282 4.705 46.753 1.00 20.02 197 ILE B CA 1
ATOM 3437 C C . ILE B 2 197 ? 39.683 5.156 46.342 1.00 22.23 197 ILE B C 1
ATOM 3438 O O . ILE B 2 197 ? 40.340 4.520 45.508 1.00 17.89 197 ILE B O 1
ATOM 3443 N N . VAL B 2 198 ? 40.149 6.281 46.889 1.00 24.15 198 VAL B N 1
ATOM 3444 C CA . VAL B 2 198 ? 41.447 6.804 46.466 1.00 24.55 198 VAL B CA 1
ATOM 3445 C C . VAL B 2 198 ? 42.561 5.854 46.884 1.00 28.16 198 VAL B C 1
ATOM 3446 O O . VAL B 2 198 ? 43.479 5.555 46.102 1.00 23.16 198 VAL B O 1
ATOM 3450 N N . ARG B 2 199 ? 42.489 5.358 48.125 1.00 27.20 199 ARG B N 1
ATOM 3451 C CA . ARG B 2 199 ? 43.468 4.391 48.608 1.00 23.39 199 ARG B CA 1
ATOM 3452 C C . ARG B 2 199 ? 43.502 3.151 47.727 1.00 24.93 199 ARG B C 1
ATOM 3453 O O . ARG B 2 199 ? 44.587 2.651 47.387 1.00 19.47 199 ARG B O 1
ATOM 3461 N N . PHE B 2 200 ? 42.321 2.650 47.335 1.00 15.93 200 PHE B N 1
ATOM 3462 C CA . PHE B 2 200 ? 42.261 1.464 46.484 1.00 20.61 200 PHE B CA 1
ATOM 3463 C C . PHE B 2 200 ? 43.009 1.687 45.163 1.00 25.80 200 PHE B C 1
ATOM 3464 O O . PHE B 2 200 ? 43.740 0.804 44.696 1.00 26.47 200 PHE B O 1
ATOM 3472 N N . PHE B 2 201 ? 42.848 2.868 44.551 1.00 24.34 201 PHE B N 1
ATOM 3473 C CA . PHE B 2 201 ? 43.492 3.155 43.275 1.00 19.68 201 PHE B CA 1
ATOM 3474 C C . PHE B 2 201 ? 44.966 3.522 43.416 1.00 24.75 201 PHE B C 1
ATOM 3475 O O . PHE B 2 201 ? 45.685 3.445 42.424 1.00 26.34 201 PHE B O 1
ATOM 3483 N N . GLN B 2 202 ? 45.447 3.923 44.603 1.00 18.69 202 GLN B N 1
ATOM 3484 C CA . GLN B 2 202 ? 46.884 4.160 44.755 1.00 15.99 202 GLN B CA 1
ATOM 3485 C C . GLN B 2 202 ? 47.642 2.953 45.308 1.00 17.33 202 GLN B C 1
ATOM 3486 O O . GLN B 2 202 ? 48.879 2.958 45.305 1.00 19.41 202 GLN B O 1
ATOM 3492 N N . SER B 2 203 ? 46.941 1.912 45.757 1.00 18.86 203 SER B N 1
ATOM 3493 C CA . SER B 2 203 ? 47.622 0.762 46.342 1.00 22.41 203 SER B CA 1
ATOM 3494 C C . SER B 2 203 ? 48.507 0.034 45.347 1.00 21.83 203 SER B C 1
ATOM 3495 O O . SER B 2 203 ? 49.417 -0.696 45.768 1.00 18.05 203 SER B O 1
ATOM 3498 N N . VAL B 2 204 ? 48.246 0.201 44.044 1.00 17.97 204 VAL B N 1
ATOM 3499 C CA . VAL B 2 204 ? 49.086 -0.397 43.010 1.00 17.42 204 VAL B CA 1
ATOM 3500 C C . VAL B 2 204 ? 50.557 -0.031 43.199 1.00 18.00 204 VAL B C 1
ATOM 3501 O O . VAL B 2 204 ? 51.447 -0.820 42.850 1.00 26.68 204 VAL B O 1
ATOM 3505 N N . ILE B 2 205 ? 50.838 1.149 43.767 1.00 19.04 205 ILE B N 1
ATOM 3506 C CA . ILE B 2 205 ? 52.221 1.570 43.999 1.00 18.39 205 ILE B CA 1
ATOM 3507 C C . ILE B 2 205 ? 52.955 0.564 44.877 1.00 18.16 205 ILE B C 1
ATOM 3508 O O . ILE B 2 205 ? 54.058 0.115 44.544 1.00 18.09 205 ILE B O 1
ATOM 3513 N N . SER B 2 206 ? 52.363 0.194 46.014 1.00 21.27 206 SER B N 1
ATOM 3514 C CA . SER B 2 206 ? 53.096 -0.688 46.917 1.00 15.98 206 SER B CA 1
ATOM 3515 C C . SER B 2 206 ? 53.036 -2.140 46.457 1.00 19.03 206 SER B C 1
ATOM 3516 O O . SER B 2 206 ? 53.968 -2.901 46.724 1.00 23.37 206 SER B O 1
ATOM 3519 N N . ALA B 2 207 ? 51.982 -2.539 45.744 1.00 13.07 207 ALA B N 1
ATOM 3520 C CA . ALA B 2 207 ? 51.987 -3.859 45.115 1.00 19.64 207 ALA B CA 1
ATOM 3521 C C . ALA B 2 207 ? 53.175 -4.006 44.172 1.00 19.53 207 ALA B C 1
ATOM 3522 O O . ALA B 2 207 ? 53.846 -5.047 44.154 1.00 17.74 207 ALA B O 1
ATOM 3524 N N . GLU B 2 208 ? 53.460 -2.964 43.390 1.00 16.55 208 GLU B N 1
ATOM 3525 C CA . GLU B 2 208 ? 54.618 -2.986 42.511 1.00 14.73 208 GLU B CA 1
ATOM 3526 C C . GLU B 2 208 ? 55.923 -2.990 43.309 1.00 21.37 208 GLU B C 1
ATOM 3527 O O . GLU B 2 208 ? 56.842 -3.771 43.012 1.00 19.39 208 GLU B O 1
ATOM 3533 N N . VAL B 2 209 ? 56.032 -2.104 44.309 1.00 17.32 209 VAL B N 1
ATOM 3534 C CA . VAL B 2 209 ? 57.256 -2.028 45.109 1.00 22.70 209 VAL B CA 1
ATOM 3535 C C . VAL B 2 209 ? 57.567 -3.376 45.740 1.00 23.11 209 VAL B C 1
ATOM 3536 O O . VAL B 2 209 ? 58.724 -3.823 45.738 1.00 27.57 209 VAL B O 1
ATOM 3540 N N . LYS B 2 210 ? 56.541 -4.050 46.273 1.00 19.34 210 LYS B N 1
ATOM 3541 C CA . LYS B 2 210 ? 56.743 -5.355 46.901 1.00 27.09 210 LYS B CA 1
ATOM 3542 C C . LYS B 2 210 ? 57.406 -6.332 45.932 1.00 29.90 210 LYS B C 1
ATOM 3543 O O . LYS B 2 210 ? 58.388 -6.994 46.280 1.00 32.68 210 LYS B O 1
ATOM 3549 N N . GLU B 2 211 ? 56.907 -6.404 44.693 1.00 27.10 211 GLU B N 1
ATOM 3550 C CA . GLU B 2 211 ? 57.542 -7.247 43.680 1.00 28.72 211 GLU B CA 1
ATOM 3551 C C . GLU B 2 211 ? 58.942 -6.754 43.334 1.00 26.05 211 GLU B C 1
ATOM 3552 O O . GLU B 2 211 ? 59.888 -7.549 43.233 1.00 26.65 211 GLU B O 1
ATOM 3558 N N . GLN B 2 212 ? 59.096 -5.445 43.134 1.00 14.45 212 GLN B N 1
ATOM 3559 C CA . GLN B 2 212 ? 60.382 -4.947 42.661 1.00 14.10 212 GLN B CA 1
ATOM 3560 C C . GLN B 2 212 ? 61.471 -5.059 43.733 1.00 25.43 212 GLN B C 1
ATOM 3561 O O . GLN B 2 212 ? 62.604 -5.446 43.422 1.00 31.22 212 GLN B O 1
ATOM 3567 N N . ILE B 2 213 ? 61.157 -4.749 45.000 1.00 19.27 213 ILE B N 1
ATOM 3568 C CA . ILE B 2 213 ? 62.208 -4.794 46.024 1.00 21.61 213 ILE B CA 1
ATOM 3569 C C . ILE B 2 213 ? 62.577 -6.237 46.342 1.00 23.43 213 ILE B C 1
ATOM 3570 O O . ILE B 2 213 ? 63.745 -6.539 46.641 1.00 20.43 213 ILE B O 1
ATOM 3575 N N . HIS B 2 214 ? 61.616 -7.161 46.240 1.00 19.65 214 HIS B N 1
ATOM 3576 C CA . HIS B 2 214 ? 61.972 -8.568 46.381 1.00 26.57 214 HIS B CA 1
ATOM 3577 C C . HIS B 2 214 ? 62.841 -9.043 45.234 1.00 29.77 214 HIS B C 1
ATOM 3578 O O . HIS B 2 214 ? 63.701 -9.907 45.435 1.00 35.35 214 HIS B O 1
ATOM 3585 N N . ALA B 2 215 ? 62.665 -8.466 44.041 1.00 28.50 215 ALA B N 1
ATOM 3586 C CA . ALA B 2 215 ? 63.471 -8.884 42.900 1.00 22.31 215 ALA B CA 1
ATOM 3587 C C . ALA B 2 215 ? 64.929 -8.449 43.051 1.00 24.46 215 ALA B C 1
ATOM 3588 O O . ALA B 2 215 ? 65.836 -9.217 42.722 1.00 28.13 215 ALA B O 1
ATOM 3590 N N . VAL B 2 216 ? 65.188 -7.238 43.554 1.00 26.91 216 VAL B N 1
ATOM 3591 C CA . VAL B 2 216 ? 66.579 -6.791 43.670 1.00 31.00 216 VAL B CA 1
ATOM 3592 C C . VAL B 2 216 ? 67.237 -7.151 44.994 1.00 33.64 216 VAL B C 1
ATOM 3593 O O . VAL B 2 216 ? 68.471 -7.242 45.049 1.00 41.08 216 VAL B O 1
ATOM 3597 N N . ALA B 2 217 ? 66.465 -7.338 46.061 1.00 30.84 217 ALA B N 1
ATOM 3598 C CA . ALA B 2 217 ? 67.047 -7.509 47.383 1.00 23.57 217 ALA B CA 1
ATOM 3599 C C . ALA B 2 217 ? 66.565 -8.744 48.126 1.00 27.45 217 ALA B C 1
ATOM 3600 O O . ALA B 2 217 ? 67.126 -9.059 49.175 1.00 37.56 217 ALA B O 1
ATOM 3602 N N . GLY B 2 218 ? 65.534 -9.430 47.648 1.00 25.33 218 GLY B N 1
ATOM 3603 C CA . GLY B 2 218 ? 65.070 -10.622 48.325 1.00 22.26 218 GLY B CA 1
ATOM 3604 C C . GLY B 2 218 ? 64.374 -10.412 49.652 1.00 32.43 218 GLY B C 1
ATOM 3605 O O . GLY B 2 218 ? 64.140 -11.392 50.363 1.00 31.62 218 GLY B O 1
ATOM 3606 N N . ARG B 2 219 ? 64.013 -9.180 50.012 1.00 33.07 219 ARG B N 1
ATOM 3607 C CA . ARG B 2 219 ? 63.323 -8.964 51.281 1.00 28.82 219 ARG B CA 1
ATOM 3608 C C . ARG B 2 219 ? 62.596 -7.630 51.248 1.00 29.04 219 ARG B C 1
ATOM 3609 O O . ARG B 2 219 ? 62.842 -6.781 50.390 1.00 35.31 219 ARG B O 1
ATOM 3617 N N . ASP B 2 220 ? 61.684 -7.462 52.199 1.00 31.46 220 ASP B N 1
ATOM 3618 C CA . ASP B 2 220 ? 60.979 -6.206 52.346 1.00 27.56 220 ASP B CA 1
ATOM 3619 C C . ASP B 2 220 ? 61.960 -5.113 52.766 1.00 23.50 220 ASP B C 1
ATOM 3620 O O . ASP B 2 220 ? 63.021 -5.396 53.332 1.00 24.11 220 ASP B O 1
ATOM 3625 N N . PRO B 2 221 ? 61.644 -3.857 52.470 1.00 19.94 221 PRO B N 1
ATOM 3626 C CA . PRO B 2 221 ? 62.505 -2.756 52.917 1.00 18.75 221 PRO B CA 1
ATOM 3627 C C . PRO B 2 221 ? 62.452 -2.607 54.431 1.00 23.35 221 PRO B C 1
ATOM 3628 O O . PRO B 2 221 ? 61.574 -3.139 55.113 1.00 26.11 221 PRO B O 1
ATOM 3632 N N . ASP B 2 222 ? 63.407 -1.848 54.961 1.00 17.20 222 ASP B N 1
ATOM 3633 C CA . ASP B 2 222 ? 63.345 -1.492 56.370 1.00 15.37 222 ASP B CA 1
ATOM 3634 C C . ASP B 2 222 ? 62.560 -0.213 56.616 1.00 21.58 222 ASP B C 1
ATOM 3635 O O . ASP B 2 222 ? 61.960 -0.071 57.684 1.00 28.98 222 ASP B O 1
ATOM 3640 N N . ILE B 2 223 ? 62.525 0.711 55.655 1.00 19.92 223 ILE B N 1
ATOM 3641 C CA . ILE B 2 223 ? 61.908 2.019 55.849 1.00 22.29 223 ILE B CA 1
ATOM 3642 C C . ILE B 2 223 ? 61.230 2.468 54.557 1.00 22.48 223 ILE B C 1
ATOM 3643 O O . ILE B 2 223 ? 61.824 2.382 53.476 1.00 22.93 223 ILE B O 1
ATOM 3648 N N . LEU B 2 224 ? 59.990 2.945 54.673 1.00 24.12 224 LEU B N 1
ATOM 3649 C CA . LEU B 2 224 ? 59.271 3.624 53.599 1.00 19.35 224 LEU B CA 1
ATOM 3650 C C . LEU B 2 224 ? 59.026 5.070 54.005 1.00 24.70 224 LEU B C 1
ATOM 3651 O O . LEU B 2 224 ? 58.516 5.329 55.102 1.00 25.75 224 LEU B O 1
ATOM 3656 N N . ILE B 2 225 ? 59.389 6.007 53.134 1.00 20.82 225 ILE B N 1
ATOM 3657 C CA . ILE B 2 225 ? 59.220 7.435 53.391 1.00 17.11 225 ILE B CA 1
ATOM 3658 C C . ILE B 2 225 ? 58.414 8.027 52.246 1.00 17.49 225 ILE B C 1
ATOM 3659 O O . ILE B 2 225 ? 58.755 7.819 51.076 1.00 26.51 225 ILE B O 1
ATOM 3664 N N . ALA B 2 226 ? 57.358 8.770 52.574 1.00 13.67 226 ALA B N 1
ATOM 3665 C CA . ALA B 2 226 ? 56.558 9.439 51.554 1.00 12.37 226 ALA B CA 1
ATOM 3666 C C . ALA B 2 226 ? 56.087 10.773 52.102 1.00 12.81 226 ALA B C 1
ATOM 3667 O O . ALA B 2 226 ? 55.912 10.925 53.316 1.00 15.96 226 ALA B O 1
ATOM 3669 N N . CYS B 2 227 ? 55.916 11.753 51.207 1.00 14.06 227 CYS B N 1
ATOM 3670 C CA . CYS B 2 227 ? 55.361 13.036 51.635 1.00 17.66 227 CYS B CA 1
ATOM 3671 C C . CYS B 2 227 ? 53.851 12.918 51.821 1.00 18.40 227 CYS B C 1
ATOM 3672 O O . CYS B 2 227 ? 53.222 11.959 51.369 1.00 21.51 227 CYS B O 1
ATOM 3675 N N . ILE B 2 228 ? 53.273 13.895 52.519 1.00 20.52 228 ILE B N 1
ATOM 3676 C CA . ILE B 2 228 ? 51.857 13.869 52.897 1.00 20.41 228 ILE B CA 1
ATOM 3677 C C . ILE B 2 228 ? 51.256 15.242 52.615 1.00 20.41 228 ILE B C 1
ATOM 3678 O O . ILE B 2 228 ? 51.470 16.193 53.376 1.00 22.53 228 ILE B O 1
ATOM 3683 N N . GLY B 2 229 ? 50.499 15.351 51.525 1.00 22.97 229 GLY B N 1
ATOM 3684 C CA . GLY B 2 229 ? 49.693 16.526 51.262 1.00 20.41 229 GLY B CA 1
ATOM 3685 C C . GLY B 2 229 ? 48.303 16.278 51.803 1.00 27.19 229 GLY B C 1
ATOM 3686 O O . GLY B 2 229 ? 47.936 16.834 52.837 1.00 35.84 229 GLY B O 1
ATOM 3687 N N . GLY B 2 230 ? 47.531 15.423 51.132 1.00 22.87 230 GLY B N 1
ATOM 3688 C CA . GLY B 2 230 ? 46.295 14.933 51.710 1.00 21.58 230 GLY B CA 1
ATOM 3689 C C . GLY B 2 230 ? 46.436 13.490 52.152 1.00 26.86 230 GLY B C 1
ATOM 3690 O O . GLY B 2 230 ? 45.650 12.985 52.960 1.00 26.77 230 GLY B O 1
ATOM 3691 N N . GLY B 2 231 ? 47.431 12.802 51.600 1.00 26.46 231 GLY B N 1
ATOM 3692 C CA . GLY B 2 231 ? 47.747 11.445 52.013 1.00 19.86 231 GLY B CA 1
ATOM 3693 C C . GLY B 2 231 ? 47.653 10.391 50.929 1.00 17.60 231 GLY B C 1
ATOM 3694 O O . GLY B 2 231 ? 47.865 9.207 51.239 1.00 16.25 231 GLY B O 1
ATOM 3695 N N . SER B 2 232 ? 47.370 10.726 49.660 1.00 19.32 232 SER B N 1
ATOM 3696 C CA . SER B 2 232 ? 47.014 9.650 48.737 1.00 20.06 232 SER B CA 1
ATOM 3697 C C . SER B 2 232 ? 48.243 8.876 48.268 1.00 19.39 232 SER B C 1
ATOM 3698 O O . SER B 2 232 ? 48.208 7.639 48.252 1.00 20.49 232 SER B O 1
ATOM 3701 N N . ASN B 2 233 ? 49.352 9.546 47.921 1.00 14.62 233 ASN B N 1
ATOM 3702 C CA . ASN B 2 233 ? 50.491 8.751 47.443 1.00 18.88 233 ASN B CA 1
ATOM 3703 C C . ASN B 2 233 ? 51.084 7.933 48.582 1.00 16.65 233 ASN B C 1
ATOM 3704 O O . ASN B 2 233 ? 51.482 6.783 48.378 1.00 16.49 233 ASN B O 1
ATOM 3709 N N . ALA B 2 234 ? 51.087 8.479 49.802 1.00 16.72 234 ALA B N 1
ATOM 3710 C CA . ALA B 2 234 ? 51.677 7.761 50.931 1.00 16.94 234 ALA B CA 1
ATOM 3711 C C . ALA B 2 234 ? 50.860 6.522 51.301 1.00 18.38 234 ALA B C 1
ATOM 3712 O O . ALA B 2 234 ? 51.432 5.447 51.527 1.00 18.92 234 ALA B O 1
ATOM 3714 N N . ILE B 2 235 ? 49.524 6.642 51.363 1.00 18.39 235 ILE B N 1
ATOM 3715 C CA . ILE B 2 235 ? 48.722 5.484 51.763 1.00 18.69 235 ILE B CA 1
ATOM 3716 C C . ILE B 2 235 ? 48.815 4.378 50.710 1.00 17.66 235 ILE B C 1
ATOM 3717 O O . ILE B 2 235 ? 48.783 3.190 51.051 1.00 19.61 235 ILE B O 1
ATOM 3722 N N . GLY B 2 236 ? 48.982 4.727 49.430 1.00 12.62 236 GLY B N 1
ATOM 3723 C CA . GLY B 2 236 ? 49.083 3.688 48.415 1.00 16.06 236 GLY B CA 1
ATOM 3724 C C . GLY B 2 236 ? 50.453 3.035 48.409 1.00 21.19 236 GLY B C 1
ATOM 3725 O O . GLY B 2 236 ? 50.602 1.822 48.198 1.00 17.21 236 GLY B O 1
ATOM 3726 N N . PHE B 2 237 ? 51.464 3.870 48.655 1.00 19.53 237 PHE B N 1
ATOM 3727 C CA . PHE B 2 237 ? 52.842 3.425 48.842 1.00 18.71 237 PHE B CA 1
ATOM 3728 C C . PHE B 2 237 ? 53.004 2.585 50.115 1.00 24.85 237 PHE B C 1
ATOM 3729 O O . PHE B 2 237 ? 53.800 1.640 50.134 1.00 23.01 237 PHE B O 1
ATOM 3737 N N . PHE B 2 238 ? 52.256 2.895 51.181 1.00 22.07 238 PHE B N 1
ATOM 3738 C CA . PHE B 2 238 ? 52.381 2.118 52.419 1.00 17.91 238 PHE B CA 1
ATOM 3739 C C . PHE B 2 238 ? 51.604 0.801 52.371 1.00 21.23 238 PHE B C 1
ATOM 3740 O O . PHE B 2 238 ? 51.971 -0.165 53.061 1.00 18.40 238 PHE B O 1
ATOM 3748 N N . HIS B 2 239 ? 50.552 0.740 51.551 1.00 20.37 239 HIS B N 1
ATOM 3749 C CA . HIS B 2 239 ? 49.404 -0.123 51.827 1.00 21.42 239 HIS B CA 1
ATOM 3750 C C . HIS B 2 239 ? 49.788 -1.585 52.036 1.00 20.94 239 HIS B C 1
ATOM 3751 O O . HIS B 2 239 ? 49.458 -2.174 53.071 1.00 27.99 239 HIS B O 1
ATOM 3758 N N . HIS B 2 240 ? 50.485 -2.194 51.068 1.00 17.61 240 HIS B N 1
ATOM 3759 C CA . HIS B 2 240 ? 50.793 -3.623 51.147 1.00 18.81 240 HIS B CA 1
ATOM 3760 C C . HIS B 2 240 ? 51.925 -3.955 52.114 1.00 20.14 240 HIS B C 1
ATOM 3761 O O . HIS B 2 240 ? 52.175 -5.140 52.354 1.00 17.81 240 HIS B O 1
ATOM 3768 N N . PHE B 2 241 ? 52.593 -2.962 52.698 1.00 20.40 241 PHE B N 1
ATOM 3769 C CA . PHE B 2 241 ? 53.559 -3.233 53.747 1.00 18.98 241 PHE B CA 1
ATOM 3770 C C . PHE B 2 241 ? 53.013 -2.975 55.145 1.00 19.79 241 PHE B C 1
ATOM 3771 O O . PHE B 2 241 ? 53.661 -3.366 56.117 1.00 21.17 241 PHE B O 1
ATOM 3779 N N . ILE B 2 242 ? 51.850 -2.344 55.276 1.00 20.10 242 ILE B N 1
ATOM 3780 C CA . ILE B 2 242 ? 51.296 -2.029 56.597 1.00 19.84 242 ILE B CA 1
ATOM 3781 C C . ILE B 2 242 ? 51.263 -3.253 57.521 1.00 24.65 242 ILE B C 1
ATOM 3782 O O . ILE B 2 242 ? 51.650 -3.139 58.697 1.00 21.59 242 ILE B O 1
ATOM 3787 N N . PRO B 2 243 ? 50.855 -4.443 57.064 1.00 23.78 243 PRO B N 1
ATOM 3788 C CA . PRO B 2 243 ? 50.826 -5.593 57.987 1.00 28.23 243 PRO B CA 1
ATOM 3789 C C . PRO B 2 243 ? 52.203 -6.140 58.386 1.00 26.35 243 PRO B C 1
ATOM 3790 O O . PRO B 2 243 ? 52.251 -7.034 59.250 1.00 23.80 243 PRO B O 1
ATOM 3794 N N . ASN B 2 244 ? 53.314 -5.645 57.816 1.00 22.47 244 ASN B N 1
ATOM 3795 C CA . ASN B 2 244 ? 54.645 -6.131 58.186 1.00 23.93 244 ASN B CA 1
ATOM 3796 C C . ASN B 2 244 ? 55.225 -5.242 59.282 1.00 28.61 244 ASN B C 1
ATOM 3797 O O . ASN B 2 244 ? 55.639 -4.108 58.983 1.00 25.59 244 ASN B O 1
ATOM 3802 N N . PRO B 2 245 ? 55.320 -5.713 60.533 1.00 27.64 245 PRO B N 1
ATOM 3803 C CA . PRO B 2 245 ? 55.804 -4.836 61.614 1.00 24.62 245 PRO B CA 1
ATOM 3804 C C . PRO B 2 245 ? 57.287 -4.503 61.516 1.00 24.59 245 PRO B C 1
ATOM 3805 O O . PRO B 2 245 ? 57.737 -3.589 62.219 1.00 21.24 245 PRO B O 1
ATOM 3809 N N . LYS B 2 246 ? 58.053 -5.205 60.675 1.00 28.00 246 LYS B N 1
ATOM 3810 C CA . LYS B 2 246 ? 59.463 -4.895 60.469 1.00 25.72 246 LYS B CA 1
ATOM 3811 C C . LYS B 2 246 ? 59.694 -3.757 59.476 1.00 24.20 246 LYS B C 1
ATOM 3812 O O . LYS B 2 246 ? 60.843 -3.327 59.319 1.00 28.52 246 LYS B O 1
ATOM 3818 N N . VAL B 2 247 ? 58.649 -3.272 58.803 1.00 16.68 247 VAL B N 1
ATOM 3819 C CA . VAL B 2 247 ? 58.736 -2.146 57.873 1.00 14.77 247 VAL B CA 1
ATOM 3820 C C . VAL B 2 247 ? 58.294 -0.877 58.602 1.00 24.12 247 VAL B C 1
ATOM 3821 O O . VAL B 2 247 ? 57.130 -0.762 59.016 1.00 17.77 247 VAL B O 1
ATOM 3825 N N . GLN B 2 248 ? 59.211 0.080 58.772 1.00 19.29 248 GLN B N 1
ATOM 3826 C CA . GLN B 2 248 ? 58.800 1.368 59.311 1.00 19.21 248 GLN B CA 1
ATOM 3827 C C . GLN B 2 248 ? 58.167 2.220 58.225 1.00 17.20 248 GLN B C 1
ATOM 3828 O O . GLN B 2 248 ? 58.594 2.212 57.073 1.00 18.30 248 GLN B O 1
ATOM 3834 N N . LEU B 2 249 ? 57.180 3.004 58.636 1.00 18.06 249 LEU B N 1
ATOM 3835 C CA . LEU B 2 249 ? 56.376 3.845 57.769 1.00 16.30 249 LEU B CA 1
ATOM 3836 C C . LEU B 2 249 ? 56.548 5.274 58.241 1.00 17.57 249 LEU B C 1
ATOM 3837 O O . LEU B 2 249 ? 56.192 5.597 59.379 1.00 27.61 249 LEU B O 1
ATOM 3842 N N . ILE B 2 250 ? 57.081 6.130 57.374 1.00 21.82 250 ILE B N 1
ATOM 3843 C CA . ILE B 2 250 ? 57.315 7.529 57.699 1.00 15.54 250 ILE B CA 1
ATOM 3844 C C . ILE B 2 250 ? 56.559 8.400 56.704 1.00 21.55 250 ILE B C 1
ATOM 3845 O O . ILE B 2 250 ? 56.713 8.245 55.486 1.00 20.08 250 ILE B O 1
ATOM 3850 N N . GLY B 2 251 ? 55.730 9.299 57.224 1.00 18.04 251 GLY B N 1
ATOM 3851 C CA . GLY B 2 251 ? 55.065 10.304 56.424 1.00 17.29 251 GLY B CA 1
ATOM 3852 C C . GLY B 2 251 ? 55.620 11.665 56.807 1.00 22.61 251 GLY B C 1
ATOM 3853 O O . GLY B 2 251 ? 55.782 11.966 57.993 1.00 25.11 251 GLY B O 1
ATOM 3854 N N . VAL B 2 252 ? 55.930 12.467 55.794 1.00 16.62 252 VAL B N 1
ATOM 3855 C CA . VAL B 2 252 ? 56.631 13.728 55.992 1.00 17.36 252 VAL B CA 1
ATOM 3856 C C . VAL B 2 252 ? 55.725 14.849 55.503 1.00 18.87 252 VAL B C 1
ATOM 3857 O O . VAL B 2 252 ? 55.303 14.852 54.340 1.00 16.11 252 VAL B O 1
ATOM 3861 N N . GLU B 2 253 ? 55.397 15.773 56.392 1.00 17.47 253 GLU B N 1
ATOM 3862 C CA . GLU B 2 253 ? 54.490 16.860 56.061 1.00 19.53 253 GLU B CA 1
ATOM 3863 C C . GLU B 2 253 ? 55.302 18.102 55.728 1.00 20.82 253 GLU B C 1
ATOM 3864 O O . GLU B 2 253 ? 56.507 18.169 55.985 1.00 23.87 253 GLU B O 1
ATOM 3870 N N . GLY B 2 254 ? 54.626 19.094 55.154 1.00 17.79 254 GLY B N 1
ATOM 3871 C CA . GLY B 2 254 ? 55.269 20.356 54.843 1.00 17.57 254 GLY B CA 1
ATOM 3872 C C . GLY B 2 254 ? 55.473 21.206 56.079 1.00 21.37 254 GLY B C 1
ATOM 3873 O O . GLY B 2 254 ? 54.502 21.645 56.712 1.00 19.69 254 GLY B O 1
ATOM 3874 N N . GLY B 2 255 ? 56.736 21.439 56.437 1.00 23.49 255 GLY B N 1
ATOM 3875 C CA . GLY B 2 255 ? 57.091 22.137 57.655 1.00 24.31 255 GLY B CA 1
ATOM 3876 C C . GLY B 2 255 ? 57.243 23.621 57.493 1.00 24.17 255 GLY B C 1
ATOM 3877 O O . GLY B 2 255 ? 57.426 24.332 58.493 1.00 24.44 255 GLY B O 1
ATOM 3878 N N . GLY B 2 256 ? 57.175 24.100 56.249 1.00 20.70 256 GLY B N 1
ATOM 3879 C CA . GLY B 2 256 ? 57.223 25.528 55.979 1.00 19.42 256 GLY B CA 1
ATOM 3880 C C . GLY B 2 256 ? 58.419 26.190 56.628 1.00 21.18 256 GLY B C 1
ATOM 3881 O O . GLY B 2 256 ? 59.569 25.771 56.447 1.00 21.61 256 GLY B O 1
ATOM 3882 N N . LEU B 2 257 ? 58.148 27.239 57.402 1.00 20.75 257 LEU B N 1
ATOM 3883 C CA . LEU B 2 257 ? 59.177 27.954 58.137 1.00 23.28 257 LEU B CA 1
ATOM 3884 C C . LEU B 2 257 ? 59.403 27.383 59.525 1.00 23.76 257 LEU B C 1
ATOM 3885 O O . LEU B 2 257 ? 59.978 28.069 60.376 1.00 33.41 257 LEU B O 1
ATOM 3890 N N . GLY B 2 258 ? 58.941 26.167 59.786 1.00 25.16 258 GLY B N 1
ATOM 3891 C CA . GLY B 2 258 ? 59.087 25.573 61.098 1.00 25.07 258 GLY B CA 1
ATOM 3892 C C . GLY B 2 258 ? 57.878 25.811 61.990 1.00 26.57 258 GLY B C 1
ATOM 3893 O O . GLY B 2 258 ? 57.091 26.740 61.799 1.00 28.12 258 GLY B O 1
ATOM 3894 N N . ILE B 2 259 ? 57.751 24.947 63.002 1.00 27.05 259 ILE B N 1
ATOM 3895 C CA . ILE B 2 259 ? 56.571 24.957 63.864 1.00 26.83 259 ILE B CA 1
ATOM 3896 C C . ILE B 2 259 ? 56.481 26.263 64.650 1.00 30.84 259 ILE B C 1
ATOM 3897 O O . ILE B 2 259 ? 55.400 26.849 64.792 1.00 34.62 259 ILE B O 1
ATOM 3902 N N . SER B 2 260 ? 57.614 26.757 65.151 1.00 30.07 260 SER B N 1
ATOM 3903 C CA . SER B 2 260 ? 57.589 27.959 65.985 1.00 35.92 260 SER B CA 1
ATOM 3904 C C . SER B 2 260 ? 57.028 29.177 65.238 1.00 35.17 260 SER B C 1
ATOM 3905 O O . SER B 2 260 ? 56.379 30.035 65.843 1.00 36.75 260 SER B O 1
ATOM 3908 N N . SER B 2 261 ? 57.237 29.259 63.927 1.00 30.90 261 SER B N 1
ATOM 3909 C CA . SER B 2 261 ? 56.760 30.406 63.165 1.00 27.30 261 SER B CA 1
ATOM 3910 C C . SER B 2 261 ? 55.256 30.379 62.928 1.00 28.40 261 SER B C 1
ATOM 3911 O O . SER B 2 261 ? 54.694 31.399 62.511 1.00 35.72 261 SER B O 1
ATOM 3914 N N . GLY B 2 262 ? 54.603 29.235 63.128 1.00 24.29 262 GLY B N 1
ATOM 3915 C CA . GLY B 2 262 ? 53.216 29.082 62.736 1.00 29.38 262 GLY B CA 1
ATOM 3916 C C . GLY B 2 262 ? 52.956 28.998 61.241 1.00 37.08 262 GLY B C 1
ATOM 3917 O O . GLY B 2 262 ? 51.797 28.839 60.841 1.00 40.80 262 GLY B O 1
ATOM 3918 N N . LYS B 2 263 ? 53.982 29.080 60.395 1.00 33.82 263 LYS B N 1
ATOM 3919 C CA . LYS B 2 263 ? 53.798 29.037 58.945 1.00 29.11 263 LYS B CA 1
ATOM 3920 C C . LYS B 2 263 ? 54.218 27.655 58.456 1.00 26.83 263 LYS B C 1
ATOM 3921 O O . LYS B 2 263 ? 55.365 27.438 58.054 1.00 31.26 263 LYS B O 1
ATOM 3927 N N . HIS B 2 264 ? 53.279 26.716 58.478 1.00 23.85 264 HIS B N 1
ATOM 3928 C CA . HIS B 2 264 ? 53.570 25.347 58.071 1.00 28.48 264 HIS B CA 1
ATOM 3929 C C . HIS B 2 264 ? 52.258 24.659 57.703 1.00 26.51 264 HIS B C 1
ATOM 3930 O O . HIS B 2 264 ? 51.188 25.270 57.738 1.00 27.00 264 HIS B O 1
ATOM 3937 N N . ALA B 2 265 ? 52.347 23.374 57.356 1.00 20.41 265 ALA B N 1
ATOM 3938 C CA . ALA B 2 265 ? 51.186 22.541 57.044 1.00 24.23 265 ALA B CA 1
ATOM 3939 C C . ALA B 2 265 ? 51.272 21.201 57.765 1.00 26.54 265 ALA B C 1
ATOM 3940 O O . ALA B 2 265 ? 50.866 20.152 57.235 1.00 22.30 265 ALA B O 1
ATOM 3942 N N . ALA B 2 266 ? 51.812 21.205 58.984 1.00 18.98 266 ALA B N 1
ATOM 3943 C CA . ALA B 2 266 ? 52.114 19.955 59.679 1.00 21.80 266 ALA B CA 1
ATOM 3944 C C . ALA B 2 266 ? 50.957 19.621 60.623 1.00 24.23 266 ALA B C 1
ATOM 3945 O O . ALA B 2 266 ? 51.007 19.874 61.830 1.00 24.04 266 ALA B O 1
ATOM 3947 N N . ARG B 2 267 ? 49.899 19.031 60.049 1.00 19.78 267 ARG B N 1
ATOM 3948 C CA . ARG B 2 267 ? 48.715 18.666 60.832 1.00 22.67 267 ARG B CA 1
ATOM 3949 C C . ARG B 2 267 ? 49.084 17.887 62.093 1.00 25.51 267 ARG B C 1
ATOM 3950 O O . ARG B 2 267 ? 48.568 18.157 63.188 1.00 22.35 267 ARG B O 1
ATOM 3958 N N . PHE B 2 268 ? 49.963 16.898 61.958 1.00 26.73 268 PHE B N 1
ATOM 3959 C CA . PHE B 2 268 ? 50.262 16.067 63.112 1.00 26.27 268 PHE B CA 1
ATOM 3960 C C . PHE B 2 268 ? 51.214 16.727 64.091 1.00 28.39 268 PHE B C 1
ATOM 3961 O O . PHE B 2 268 ? 51.306 16.266 65.229 1.00 33.21 268 PHE B O 1
ATOM 3969 N N . ALA B 2 269 ? 51.909 17.794 63.700 1.00 22.09 269 ALA B N 1
ATOM 3970 C CA . ALA B 2 269 ? 52.753 18.473 64.678 1.00 24.29 269 ALA B CA 1
ATOM 3971 C C . ALA B 2 269 ? 51.913 19.259 65.689 1.00 25.27 269 ALA B C 1
ATOM 3972 O O . ALA B 2 269 ? 52.119 19.149 66.901 1.00 26.12 269 ALA B O 1
ATOM 3974 N N . THR B 2 270 ? 50.959 20.058 65.214 1.00 22.54 270 THR B N 1
ATOM 3975 C CA . THR B 2 270 ? 50.219 20.959 66.086 1.00 25.74 270 THR B CA 1
ATOM 3976 C C . THR B 2 270 ? 48.706 20.852 65.954 1.00 28.77 270 THR B C 1
ATOM 3977 O O . THR B 2 270 ? 47.996 21.448 66.769 1.00 28.08 270 THR B O 1
ATOM 3981 N N . GLY B 2 271 ? 48.188 20.136 64.964 1.00 23.86 271 GLY B N 1
ATOM 3982 C CA . GLY B 2 271 ? 46.757 20.040 64.805 1.00 20.66 271 GLY B CA 1
ATOM 3983 C C . GLY B 2 271 ? 46.134 19.040 65.758 1.00 22.71 271 GLY B C 1
ATOM 3984 O O . GLY B 2 271 ? 46.797 18.417 66.591 1.00 23.95 271 GLY B O 1
ATOM 3985 N N . ARG B 2 272 ? 44.819 18.886 65.616 1.00 18.76 272 ARG B N 1
ATOM 3986 C CA . ARG B 2 272 ? 44.044 17.966 66.434 1.00 27.46 272 ARG B CA 1
ATOM 3987 C C . ARG B 2 272 ? 42.772 17.616 65.671 1.00 25.07 272 ARG B C 1
ATOM 3988 O O . ARG B 2 272 ? 42.437 18.284 64.682 1.00 28.28 272 ARG B O 1
ATOM 3996 N N . PRO B 2 273 ? 42.060 16.564 66.088 1.00 24.72 273 PRO B N 1
ATOM 3997 C CA . PRO B 2 273 ? 40.894 16.105 65.311 1.00 24.84 273 PRO B CA 1
ATOM 3998 C C . PRO B 2 273 ? 39.803 17.164 65.179 1.00 29.46 273 PRO B C 1
ATOM 3999 O O . PRO B 2 273 ? 39.527 17.932 66.104 1.00 29.13 273 PRO B O 1
ATOM 4003 N N . GLY B 2 274 ? 39.180 17.190 64.004 1.00 24.83 274 GLY B N 1
ATOM 4004 C CA . GLY B 2 274 ? 38.059 18.074 63.755 1.00 20.11 274 GLY B CA 1
ATOM 4005 C C . GLY B 2 274 ? 37.341 17.630 62.502 1.00 27.13 274 GLY B C 1
ATOM 4006 O O . GLY B 2 274 ? 37.837 16.801 61.732 1.00 28.90 274 GLY B O 1
ATOM 4007 N N . VAL B 2 275 ? 36.152 18.190 62.314 1.00 24.87 275 VAL B N 1
ATOM 4008 C CA . VAL B 2 275 ? 35.291 17.844 61.198 1.00 24.42 275 VAL B CA 1
ATOM 4009 C C . VAL B 2 275 ? 35.376 18.965 60.181 1.00 27.00 275 VAL B C 1
ATOM 4010 O O . VAL B 2 275 ? 35.158 20.136 60.518 1.00 26.70 275 VAL B O 1
ATOM 4014 N N . PHE B 2 276 ? 35.705 18.603 58.941 1.00 22.80 276 PHE B N 1
ATOM 4015 C CA . PHE B 2 276 ? 35.998 19.578 57.900 1.00 28.50 276 PHE B CA 1
ATOM 4016 C C . PHE B 2 276 ? 35.832 18.889 56.552 1.00 27.95 276 PHE B C 1
ATOM 4017 O O . PHE B 2 276 ? 36.333 17.780 56.364 1.00 24.34 276 PHE B O 1
ATOM 4025 N N . HIS B 2 277 ? 35.093 19.522 55.644 1.00 18.80 277 HIS B N 1
ATOM 4026 C CA . HIS B 2 277 ? 34.840 18.984 54.300 1.00 29.58 277 HIS B CA 1
ATOM 4027 C C . HIS B 2 277 ? 34.289 17.563 54.344 1.00 24.34 277 HIS B C 1
ATOM 4028 O O . HIS B 2 277 ? 34.638 16.720 53.517 1.00 21.81 277 HIS B O 1
ATOM 4035 N N . GLY B 2 278 ? 33.451 17.283 55.338 1.00 22.36 278 GLY B N 1
ATOM 4036 C CA . GLY B 2 278 ? 32.700 16.046 55.371 1.00 22.48 278 GLY B CA 1
ATOM 4037 C C . GLY B 2 278 ? 33.352 14.876 56.078 1.00 23.61 278 GLY B C 1
ATOM 4038 O O . GLY B 2 278 ? 32.794 13.771 56.040 1.00 29.82 278 GLY B O 1
ATOM 4039 N N . PHE B 2 279 ? 34.501 15.070 56.726 1.00 18.17 279 PHE B N 1
ATOM 4040 C CA . PHE B 2 279 ? 35.183 13.958 57.377 1.00 22.78 279 PHE B CA 1
ATOM 4041 C C . PHE B 2 279 ? 35.894 14.471 58.616 1.00 25.98 279 PHE B C 1
ATOM 4042 O O . PHE B 2 279 ? 36.126 15.672 58.775 1.00 29.25 279 PHE B O 1
ATOM 4050 N N . TYR B 2 280 ? 36.251 13.526 59.483 1.00 26.52 280 TYR B N 1
ATOM 4051 C CA . TYR B 2 280 ? 36.851 13.775 60.786 1.00 17.76 280 TYR B CA 1
ATOM 4052 C C . TYR B 2 280 ? 38.292 13.265 60.781 1.00 31.92 280 TYR B C 1
ATOM 4053 O O . TYR B 2 280 ? 38.530 12.075 60.533 1.00 27.26 280 TYR B O 1
ATOM 4062 N N . SER B 2 281 ? 39.247 14.155 61.050 1.00 16.97 281 SER B N 1
ATOM 4063 C CA . SER B 2 281 ? 40.669 13.821 60.964 1.00 16.43 281 SER B CA 1
ATOM 4064 C C . SER B 2 281 ? 41.461 14.964 61.592 1.00 18.04 281 SER B C 1
ATOM 4065 O O . SER B 2 281 ? 40.885 15.947 62.074 1.00 18.78 281 SER B O 1
ATOM 4068 N N . TYR B 2 282 ? 42.789 14.819 61.620 1.00 21.15 282 TYR B N 1
ATOM 4069 C CA . TYR B 2 282 ? 43.628 15.864 62.208 1.00 21.07 282 TYR B CA 1
ATOM 4070 C C . TYR B 2 282 ? 43.552 17.133 61.368 1.00 27.46 282 TYR B C 1
ATOM 4071 O O . TYR B 2 282 ? 43.481 17.084 60.133 1.00 26.23 282 TYR B O 1
ATOM 4080 N N . LEU B 2 283 ? 43.533 18.275 62.045 1.00 26.86 283 LEU B N 1
ATOM 4081 C CA . LEU B 2 283 ? 43.160 19.513 61.385 1.00 25.96 283 LEU B CA 1
ATOM 4082 C C . LEU B 2 283 ? 43.870 20.684 62.050 1.00 27.23 283 LEU B C 1
ATOM 4083 O O . LEU B 2 283 ? 43.945 20.764 63.277 1.00 26.77 283 LEU B O 1
ATOM 4088 N N . LEU B 2 284 ? 44.402 21.582 61.233 1.00 27.90 284 LEU B N 1
ATOM 4089 C CA . LEU B 2 284 ? 45.044 22.783 61.745 1.00 24.65 284 LEU B CA 1
ATOM 4090 C C . LEU B 2 284 ? 43.953 23.809 62.007 1.00 21.55 284 LEU B C 1
ATOM 4091 O O . LEU B 2 284 ? 43.388 24.380 61.069 1.00 24.21 284 LEU B O 1
ATOM 4096 N N . GLN B 2 285 ? 43.656 24.037 63.278 1.00 20.42 285 GLN B N 1
ATOM 4097 C CA . GLN B 2 285 ? 42.490 24.808 63.682 1.00 29.43 285 GLN B CA 1
ATOM 4098 C C . GLN B 2 285 ? 42.811 25.528 64.986 1.00 29.00 285 GLN B C 1
ATOM 4099 O O . GLN B 2 285 ? 43.651 25.071 65.766 1.00 32.32 285 GLN B O 1
ATOM 4105 N N . ASP B 2 286 ? 42.132 26.645 65.232 1.00 27.33 286 ASP B N 1
ATOM 4106 C CA . ASP B 2 286 ? 42.403 27.412 66.440 1.00 28.81 286 ASP B CA 1
ATOM 4107 C C . ASP B 2 286 ? 41.545 26.884 67.594 1.00 29.57 286 ASP B C 1
ATOM 4108 O O . ASP B 2 286 ? 40.926 25.823 67.497 1.00 32.99 286 ASP B O 1
ATOM 4113 N N . ASP B 2 287 ? 41.485 27.636 68.697 1.00 34.00 287 ASP B N 1
ATOM 4114 C CA . ASP B 2 287 ? 40.743 27.178 69.868 1.00 39.55 287 ASP B CA 1
ATOM 4115 C C . ASP B 2 287 ? 39.257 27.034 69.575 1.00 33.23 287 ASP B C 1
ATOM 4116 O O . ASP B 2 287 ? 38.596 26.163 70.154 1.00 33.90 287 ASP B O 1
ATOM 4121 N N . ASP B 2 288 ? 38.717 27.871 68.695 1.00 27.99 288 ASP B N 1
ATOM 4122 C CA . ASP B 2 288 ? 37.296 27.842 68.386 1.00 29.13 288 ASP B CA 1
ATOM 4123 C C . ASP B 2 288 ? 36.950 26.837 67.313 1.00 31.47 288 ASP B C 1
ATOM 4124 O O . ASP B 2 288 ? 35.767 26.677 66.996 1.00 36.40 288 ASP B O 1
ATOM 4129 N N . GLY B 2 289 ? 37.943 26.154 66.755 1.00 29.12 289 GLY B N 1
ATOM 4130 C CA . GLY B 2 289 ? 37.692 25.234 65.671 1.00 27.51 289 GLY B CA 1
ATOM 4131 C C . GLY B 2 289 ? 37.646 25.861 64.298 1.00 24.10 289 GLY B C 1
ATOM 4132 O O . GLY B 2 289 ? 37.204 25.199 63.352 1.00 25.17 289 GLY B O 1
ATOM 4133 N N . GLN B 2 290 ? 38.067 27.115 64.154 1.00 24.51 290 GLN B N 1
ATOM 4134 C CA . GLN B 2 290 ? 38.222 27.707 62.830 1.00 27.00 290 GLN B CA 1
ATOM 4135 C C . GLN B 2 290 ? 39.512 27.201 62.209 1.00 24.10 290 GLN B C 1
ATOM 4136 O O . GLN B 2 290 ? 40.546 27.122 62.880 1.00 22.73 290 GLN B O 1
ATOM 4142 N N . VAL B 2 291 ? 39.443 26.848 60.924 1.00 26.13 291 VAL B N 1
ATOM 4143 C CA . VAL B 2 291 ? 40.589 26.264 60.239 1.00 22.83 291 VAL B CA 1
ATOM 4144 C C . VAL B 2 291 ? 41.658 27.331 60.036 1.00 25.08 291 VAL B C 1
ATOM 4145 O O . VAL B 2 291 ? 41.358 28.487 59.710 1.00 24.14 291 VAL B O 1
ATOM 4149 N N . LEU B 2 292 ? 42.913 26.953 60.259 1.00 29.42 292 LEU B N 1
ATOM 4150 C CA . LEU B 2 292 ? 44.024 27.893 60.207 1.00 32.52 292 LEU B CA 1
ATOM 4151 C C . LEU B 2 292 ? 44.611 27.990 58.803 1.00 32.37 292 LEU B C 1
ATOM 4152 O O . LEU B 2 292 ? 44.562 27.042 58.014 1.00 31.25 292 LEU B O 1
ATOM 4157 N N . GLN B 2 293 ? 45.176 29.157 58.508 1.00 34.11 293 GLN B N 1
ATOM 4158 C CA . GLN B 2 293 ? 45.963 29.354 57.297 1.00 36.06 293 GLN B CA 1
ATOM 4159 C C . GLN B 2 293 ? 47.236 28.505 57.334 1.00 28.79 293 GLN B C 1
ATOM 4160 O O . GLN B 2 293 ? 47.867 28.348 58.380 1.00 31.00 293 GLN B O 1
ATOM 4166 N N . THR B 2 294 ? 47.621 27.957 56.187 1.00 25.20 294 THR B N 1
ATOM 4167 C CA . THR B 2 294 ? 48.797 27.104 56.093 1.00 24.07 294 THR B CA 1
ATOM 4168 C C . THR B 2 294 ? 49.837 27.712 55.156 1.00 28.19 294 THR B C 1
ATOM 4169 O O . THR B 2 294 ? 49.570 28.627 54.369 1.00 31.19 294 THR B O 1
ATOM 4173 N N . HIS B 2 295 ? 51.047 27.182 55.249 1.00 25.11 295 HIS B N 1
ATOM 4174 C CA . HIS B 2 295 ? 52.112 27.595 54.354 1.00 27.37 295 HIS B CA 1
ATOM 4175 C C . HIS B 2 295 ? 53.009 26.405 54.060 1.00 30.39 295 HIS B C 1
ATOM 4176 O O . HIS B 2 295 ? 53.326 25.618 54.957 1.00 27.44 295 HIS B O 1
ATOM 4183 N N . SER B 2 296 ? 53.425 26.297 52.801 1.00 29.37 296 SER B N 1
ATOM 4184 C CA . SER B 2 296 ? 54.497 25.397 52.409 1.00 25.27 296 SER B CA 1
ATOM 4185 C C . SER B 2 296 ? 55.097 25.907 51.107 1.00 29.65 296 SER B C 1
ATOM 4186 O O . SER B 2 296 ? 54.376 26.420 50.248 1.00 30.82 296 SER B O 1
ATOM 4189 N N . ILE B 2 297 ? 56.414 25.756 50.960 1.00 25.25 297 ILE B N 1
ATOM 4190 C CA . ILE B 2 297 ? 57.030 26.081 49.683 1.00 24.61 297 ILE B CA 1
ATOM 4191 C C . ILE B 2 297 ? 56.346 25.303 48.568 1.00 28.40 297 ILE B C 1
ATOM 4192 O O . ILE B 2 297 ? 56.270 25.768 47.426 1.00 32.83 297 ILE B O 1
ATOM 4197 N N . SER B 2 298 ? 55.805 24.134 48.877 1.00 24.22 298 SER B N 1
ATOM 4198 C CA . SER B 2 298 ? 55.187 23.282 47.877 1.00 23.82 298 SER B CA 1
ATOM 4199 C C . SER B 2 298 ? 53.666 23.330 47.996 1.00 28.50 298 SER B C 1
ATOM 4200 O O . SER B 2 298 ? 53.105 22.905 49.014 1.00 31.44 298 SER B O 1
ATOM 4203 N N . ALA B 2 299 ? 52.995 23.785 46.933 1.00 23.63 299 ALA B N 1
ATOM 4204 C CA . ALA B 2 299 ? 51.545 23.967 47.013 1.00 26.99 299 ALA B CA 1
ATOM 4205 C C . ALA B 2 299 ? 50.783 22.647 47.171 1.00 25.32 299 ALA B C 1
ATOM 4206 O O . ALA B 2 299 ? 49.690 22.639 47.746 1.00 30.28 299 ALA B O 1
ATOM 4208 N N . GLY B 2 300 ? 51.322 21.528 46.677 1.00 18.97 300 GLY B N 1
ATOM 4209 C CA . GLY B 2 300 ? 50.697 20.232 46.918 1.00 19.67 300 GLY B CA 1
ATOM 4210 C C . GLY B 2 300 ? 50.654 19.785 48.383 1.00 26.74 300 GLY B C 1
ATOM 4211 O O . GLY B 2 300 ? 49.896 18.866 48.714 1.00 28.63 300 GLY B O 1
ATOM 4212 N N . LEU B 2 301 ? 51.454 20.393 49.266 1.00 24.23 301 LEU B N 1
ATOM 4213 C CA . LEU B 2 301 ? 51.398 20.057 50.690 1.00 27.23 301 LEU B CA 1
ATOM 4214 C C . LEU B 2 301 ? 50.650 21.098 51.512 1.00 29.43 301 LEU B C 1
ATOM 4215 O O . LEU B 2 301 ? 50.417 20.885 52.702 1.00 27.72 301 LEU B O 1
ATOM 4220 N N . ASP B 2 302 ? 50.239 22.198 50.898 1.00 32.79 302 ASP B N 1
ATOM 4221 C CA . ASP B 2 302 ? 49.772 23.373 51.627 1.00 31.28 302 ASP B CA 1
ATOM 4222 C C . ASP B 2 302 ? 48.280 23.240 51.946 1.00 24.16 302 ASP B C 1
ATOM 4223 O O . ASP B 2 302 ? 47.433 23.955 51.424 1.00 30.96 302 ASP B O 1
ATOM 4228 N N . TYR B 2 303 ? 47.968 22.305 52.836 1.00 21.79 303 TYR B N 1
ATOM 4229 C CA . TYR B 2 303 ? 46.595 22.032 53.237 1.00 27.57 303 TYR B CA 1
ATOM 4230 C C . TYR B 2 303 ? 46.469 21.931 54.751 1.00 30.59 303 TYR B C 1
ATOM 4231 O O . TYR B 2 303 ? 47.406 21.514 55.442 1.00 30.25 303 TYR B O 1
ATOM 4240 N N . PRO B 2 304 ? 45.313 22.314 55.296 1.00 30.50 304 PRO B N 1
ATOM 4241 C CA . PRO B 2 304 ? 45.100 22.219 56.746 1.00 24.62 304 PRO B CA 1
ATOM 4242 C C . PRO B 2 304 ? 44.560 20.873 57.195 1.00 27.76 304 PRO B C 1
ATOM 4243 O O . PRO B 2 304 ? 44.441 20.627 58.414 1.00 22.08 304 PRO B O 1
ATOM 4247 N N . SER B 2 305 ? 44.249 20.012 56.231 1.00 27.20 305 SER B N 1
ATOM 4248 C CA . SER B 2 305 ? 43.601 18.728 56.434 1.00 30.01 305 SER B CA 1
ATOM 4249 C C . SER B 2 305 ? 44.560 17.597 56.095 1.00 25.50 305 SER B C 1
ATOM 4250 O O . SER B 2 305 ? 45.582 17.794 55.427 1.00 32.06 305 SER B O 1
ATOM 4253 N N . VAL B 2 306 ? 44.209 16.394 56.552 1.00 19.84 306 VAL B N 1
ATOM 4254 C CA . VAL B 2 306 ? 44.959 15.184 56.224 1.00 17.36 306 VAL B CA 1
ATOM 4255 C C . VAL B 2 306 ? 43.994 14.008 56.277 1.00 16.12 306 VAL B C 1
ATOM 4256 O O . VAL B 2 306 ? 43.005 14.031 57.015 1.00 15.16 306 VAL B O 1
ATOM 4260 N N . GLY B 2 307 ? 44.271 12.985 55.470 1.00 19.36 307 GLY B N 1
ATOM 4261 C CA . GLY B 2 307 ? 43.345 11.893 55.291 1.00 21.10 307 GLY B CA 1
ATOM 4262 C C . GLY B 2 307 ? 43.160 11.081 56.556 1.00 21.75 307 GLY B C 1
ATOM 4263 O O . GLY B 2 307 ? 44.098 10.889 57.331 1.00 26.34 307 GLY B O 1
ATOM 4264 N N . PRO B 2 308 ? 41.944 10.582 56.785 1.00 19.37 308 PRO B N 1
ATOM 4265 C CA . PRO B 2 308 ? 41.663 9.886 58.055 1.00 22.80 308 PRO B CA 1
ATOM 4266 C C . PRO B 2 308 ? 42.447 8.597 58.245 1.00 21.24 308 PRO B C 1
ATOM 4267 O O . PRO B 2 308 ? 42.639 8.189 59.398 1.00 21.85 308 PRO B O 1
ATOM 4271 N N . ASP B 2 309 ? 42.905 7.941 57.174 1.00 15.03 309 ASP B N 1
ATOM 4272 C CA . ASP B 2 309 ? 43.678 6.717 57.367 1.00 14.39 309 ASP B CA 1
ATOM 4273 C C . ASP B 2 309 ? 45.025 7.021 58.009 1.00 21.03 309 ASP B C 1
ATOM 4274 O O . ASP B 2 309 ? 45.535 6.219 58.797 1.00 20.42 309 ASP B O 1
ATOM 4279 N N . HIS B 2 310 ? 45.603 8.181 57.711 1.00 16.18 310 HIS B N 1
ATOM 4280 C CA . HIS B 2 310 ? 46.825 8.557 58.406 1.00 20.85 310 HIS B CA 1
ATOM 4281 C C . HIS B 2 310 ? 46.538 8.944 59.850 1.00 27.40 310 HIS B C 1
ATOM 4282 O O . HIS B 2 310 ? 47.342 8.640 60.739 1.00 24.46 310 HIS B O 1
ATOM 4289 N N . ALA B 2 311 ? 45.387 9.579 60.115 1.00 14.60 311 ALA B N 1
ATOM 4290 C CA . ALA B 2 311 ? 45.038 9.871 61.503 1.00 28.10 311 ALA B CA 1
ATOM 4291 C C . ALA B 2 311 ? 44.985 8.587 62.322 1.00 24.29 311 ALA B C 1
ATOM 4292 O O . ALA B 2 311 ? 45.543 8.521 63.421 1.00 20.47 311 ALA B O 1
ATOM 4294 N N . GLU B 2 312 ? 44.364 7.538 61.776 1.00 21.33 312 GLU B N 1
ATOM 4295 C CA . GLU B 2 312 ? 44.325 6.262 62.481 1.00 23.42 312 GLU B CA 1
ATOM 4296 C C . GLU B 2 312 ? 45.730 5.754 62.778 1.00 22.96 312 GLU B C 1
ATOM 4297 O O . GLU B 2 312 ? 46.025 5.339 63.904 1.00 15.67 312 GLU B O 1
ATOM 4303 N N . MET B 2 313 ? 46.619 5.785 61.781 1.00 22.25 313 MET B N 1
ATOM 4304 C CA . MET B 2 313 ? 47.950 5.229 62.005 1.00 22.06 313 MET B CA 1
ATOM 4305 C C . MET B 2 313 ? 48.822 6.128 62.875 1.00 24.19 313 MET B C 1
ATOM 4306 O O . MET B 2 313 ? 49.799 5.651 63.460 1.00 25.65 313 MET B O 1
ATOM 4311 N N . HIS B 2 314 ? 48.498 7.414 62.969 1.00 21.07 314 HIS B N 1
ATOM 4312 C CA . HIS B 2 314 ? 49.232 8.278 63.876 1.00 23.43 314 HIS B CA 1
ATOM 4313 C C . HIS B 2 314 ? 48.900 7.936 65.325 1.00 21.55 314 HIS B C 1
ATOM 4314 O O . HIS B 2 314 ? 49.794 7.801 66.162 1.00 19.18 314 HIS B O 1
ATOM 4321 N N . GLU B 2 315 ? 47.627 7.727 65.620 1.00 19.52 315 GLU B N 1
ATOM 4322 C CA . GLU B 2 315 ? 47.231 7.457 66.989 1.00 21.66 315 GLU B CA 1
ATOM 4323 C C . GLU B 2 315 ? 47.465 6.007 67.377 1.00 24.47 315 GLU B C 1
ATOM 4324 O O . GLU B 2 315 ? 47.685 5.715 68.561 1.00 21.86 315 GLU B O 1
ATOM 4330 N N . SER B 2 316 ? 47.441 5.095 66.405 1.00 17.70 316 SER B N 1
ATOM 4331 C CA . SER B 2 316 ? 47.761 3.702 66.683 1.00 17.87 316 SER B CA 1
ATOM 4332 C C . SER B 2 316 ? 49.252 3.482 66.893 1.00 23.55 316 SER B C 1
ATOM 4333 O O . SER B 2 316 ? 49.637 2.423 67.407 1.00 20.45 316 SER B O 1
ATOM 4336 N N . GLY B 2 317 ? 50.094 4.431 66.469 1.00 17.10 317 GLY B N 1
ATOM 4337 C CA . GLY B 2 317 ? 51.527 4.270 66.574 1.00 16.04 317 GLY B CA 1
ATOM 4338 C C . GLY B 2 317 ? 52.137 3.464 65.452 1.00 24.11 317 GLY B C 1
ATOM 4339 O O . GLY B 2 317 ? 53.342 3.180 65.491 1.00 21.94 317 GLY B O 1
ATOM 4340 N N . ARG B 2 318 ? 51.341 3.109 64.437 1.00 22.52 318 ARG B N 1
ATOM 4341 C CA . ARG B 2 318 ? 51.834 2.266 63.353 1.00 24.74 318 ARG B CA 1
ATOM 4342 C C . ARG B 2 318 ? 52.828 3.013 62.468 1.00 25.09 318 ARG B C 1
ATOM 4343 O O . ARG B 2 318 ? 53.803 2.416 61.992 1.00 18.63 318 ARG B O 1
ATOM 4351 N N . ALA B 2 319 ? 52.598 4.314 62.230 1.00 26.03 319 ALA B N 1
ATOM 4352 C CA . ALA B 2 319 ? 53.449 5.117 61.357 1.00 19.48 319 ALA B CA 1
ATOM 4353 C C . ALA B 2 319 ? 53.939 6.377 62.063 1.00 17.65 319 ALA B C 1
ATOM 4354 O O . ALA B 2 319 ? 53.251 6.947 62.909 1.00 21.15 319 ALA B O 1
ATOM 4356 N N . PHE B 2 320 ? 55.128 6.827 61.671 1.00 18.30 320 PHE B N 1
ATOM 4357 C CA . PHE B 2 320 ? 55.746 8.043 62.193 1.00 18.07 320 PHE B CA 1
ATOM 4358 C C . PHE B 2 320 ? 55.467 9.204 61.239 1.00 20.69 320 PHE B C 1
ATOM 4359 O O . PHE B 2 320 ? 55.891 9.170 60.079 1.00 23.56 320 PHE B O 1
ATOM 4367 N N . TYR B 2 321 ? 54.790 10.239 61.729 1.00 20.63 321 TYR B N 1
ATOM 4368 C CA . TYR B 2 321 ? 54.524 11.441 60.944 1.00 20.29 321 TYR B CA 1
ATOM 4369 C C . TYR B 2 321 ? 55.435 12.577 61.411 1.00 22.91 321 TYR B C 1
ATOM 4370 O O . TYR B 2 321 ? 55.420 12.954 62.588 1.00 24.33 321 TYR B O 1
ATOM 4379 N N . THR B 2 322 ? 56.262 13.087 60.504 1.00 19.17 322 THR B N 1
ATOM 4380 C CA . THR B 2 322 ? 57.214 14.134 60.852 1.00 20.18 322 THR B CA 1
ATOM 4381 C C . THR B 2 322 ? 57.068 15.257 59.829 1.00 18.64 322 THR B C 1
ATOM 4382 O O . THR B 2 322 ? 56.083 15.345 59.085 1.00 22.46 322 THR B O 1
ATOM 4386 N N . LEU B 2 323 ? 58.054 16.146 59.765 1.00 23.36 323 LEU B N 1
ATOM 4387 C CA . LEU B 2 323 ? 57.980 17.237 58.802 1.00 24.06 323 LEU B CA 1
ATOM 4388 C C . LEU B 2 323 ? 59.369 17.570 58.279 1.00 23.17 323 LEU B C 1
ATOM 4389 O O . LEU B 2 323 ? 60.390 17.120 58.806 1.00 20.12 323 LEU B O 1
ATOM 4394 N N . ALA B 2 324 ? 59.385 18.370 57.220 1.00 20.83 324 ALA B N 1
ATOM 4395 C CA . ALA B 2 324 ? 60.599 18.982 56.712 1.00 19.36 324 ALA B CA 1
ATOM 4396 C C . ALA B 2 324 ? 60.266 20.421 56.386 1.00 20.65 324 ALA B C 1
ATOM 4397 O O . ALA B 2 324 ? 59.207 20.694 55.817 1.00 27.12 324 ALA B O 1
ATOM 4399 N N . THR B 2 325 ? 61.159 21.334 56.758 1.00 17.25 325 THR B N 1
ATOM 4400 C CA . THR B 2 325 ? 60.996 22.733 56.404 1.00 20.34 325 THR B CA 1
ATOM 4401 C C . THR B 2 325 ? 61.219 22.948 54.904 1.00 24.91 325 THR B C 1
ATOM 4402 O O . THR B 2 325 ? 61.844 22.130 54.208 1.00 19.86 325 THR B O 1
ATOM 4406 N N . ASP B 2 326 ? 60.692 24.074 54.410 1.00 17.31 326 ASP B N 1
ATOM 4407 C CA . ASP B 2 326 ? 60.960 24.523 53.045 1.00 25.32 326 ASP B CA 1
ATOM 4408 C C . ASP B 2 326 ? 62.422 24.333 52.664 1.00 27.58 326 ASP B C 1
ATOM 4409 O O . ASP B 2 326 ? 62.744 23.776 51.606 1.00 25.46 326 ASP B O 1
ATOM 4414 N N . GLU B 2 327 ? 63.323 24.804 53.529 1.00 27.05 327 GLU B N 1
ATOM 4415 C CA . GLU B 2 327 ? 64.734 24.858 53.173 1.00 28.08 327 GLU B CA 1
ATOM 4416 C C . GLU B 2 327 ? 65.368 23.476 53.189 1.00 23.41 327 GLU B C 1
ATOM 4417 O O . GLU B 2 327 ? 66.263 23.208 52.389 1.00 22.23 327 GLU B O 1
ATOM 4423 N N . GLU B 2 328 ? 64.916 22.581 54.068 1.00 22.35 328 GLU B N 1
ATOM 4424 C CA . GLU B 2 328 ? 65.370 21.199 53.968 1.00 23.56 328 GLU B CA 1
ATOM 4425 C C . GLU B 2 328 ? 64.875 20.569 52.670 1.00 25.89 328 GLU B C 1
ATOM 4426 O O . GLU B 2 328 ? 65.603 19.794 52.031 1.00 21.35 328 GLU B O 1
ATOM 4432 N N . ALA B 2 329 ? 63.630 20.883 52.275 1.00 18.40 329 ALA B N 1
ATOM 4433 C CA . ALA B 2 329 ? 63.094 20.357 51.030 1.00 19.61 329 ALA B CA 1
ATOM 4434 C C . ALA B 2 329 ? 63.866 20.907 49.837 1.00 23.26 329 ALA B C 1
ATOM 4435 O O . ALA B 2 329 ? 64.200 20.160 48.906 1.00 17.57 329 ALA B O 1
ATOM 4437 N N . LEU B 2 330 ? 64.186 22.203 49.864 1.00 21.16 330 LEU B N 1
ATOM 4438 C CA . LEU B 2 330 ? 64.945 22.804 48.773 1.00 23.18 330 LEU B CA 1
ATOM 4439 C C . LEU B 2 330 ? 66.326 22.171 48.640 1.00 24.77 330 LEU B C 1
ATOM 4440 O O . LEU B 2 330 ? 66.788 21.893 47.524 1.00 29.65 330 LEU B O 1
ATOM 4445 N N . ARG B 2 331 ? 66.993 21.918 49.768 1.00 23.01 331 ARG B N 1
ATOM 4446 C CA . ARG B 2 331 ? 68.326 21.325 49.717 1.00 25.47 331 ARG B CA 1
ATOM 4447 C C . ARG B 2 331 ? 68.280 19.907 49.163 1.00 27.61 331 ARG B C 1
ATOM 4448 O O . ARG B 2 331 ? 69.135 19.521 48.359 1.00 22.70 331 ARG B O 1
ATOM 4456 N N . ALA B 2 332 ? 67.293 19.115 49.584 1.00 16.32 332 ALA B N 1
ATOM 4457 C CA . ALA B 2 332 ? 67.187 17.748 49.089 1.00 21.85 332 ALA B CA 1
ATOM 4458 C C . ALA B 2 332 ? 66.904 17.735 47.599 1.00 21.35 332 ALA B C 1
ATOM 4459 O O . ALA B 2 332 ? 67.463 16.914 46.861 1.00 21.00 332 ALA B O 1
ATOM 4461 N N . PHE B 2 333 ? 66.026 18.633 47.148 1.00 21.38 333 PHE B N 1
ATOM 4462 C CA . PHE B 2 333 ? 65.791 18.825 45.726 1.00 16.38 333 PHE B CA 1
ATOM 4463 C C . PHE B 2 333 ? 67.103 18.924 44.955 1.00 17.15 333 PHE B C 1
ATOM 4464 O O . PHE B 2 333 ? 67.343 18.166 44.009 1.00 15.63 333 PHE B O 1
ATOM 4472 N N . PHE B 2 334 ? 67.957 19.876 45.330 1.00 22.50 334 PHE B N 1
ATOM 4473 C CA . PHE B 2 334 ? 69.203 20.058 44.586 1.00 25.97 334 PHE B CA 1
ATOM 4474 C C . PHE B 2 334 ? 70.126 18.856 44.721 1.00 28.32 334 PHE B C 1
ATOM 4475 O O . PHE B 2 334 ? 70.834 18.515 43.766 1.00 30.47 334 PHE B O 1
ATOM 4483 N N . LEU B 2 335 ? 70.128 18.201 45.884 1.00 17.22 335 LEU B N 1
ATOM 4484 C CA . LEU B 2 335 ? 71.009 17.054 46.063 1.00 18.03 335 LEU B CA 1
ATOM 4485 C C . LEU B 2 335 ? 70.624 15.919 45.123 1.00 18.24 335 LEU B C 1
ATOM 4486 O O . LEU B 2 335 ? 71.501 15.280 44.532 1.00 17.73 335 LEU B O 1
ATOM 4491 N N . LEU B 2 336 ? 69.323 15.642 44.981 1.00 15.58 336 LEU B N 1
ATOM 4492 C CA . LEU B 2 336 ? 68.910 14.546 44.107 1.00 19.94 336 LEU B CA 1
ATOM 4493 C C . LEU B 2 336 ? 69.154 14.903 42.649 1.00 21.35 336 LEU B C 1
ATOM 4494 O O . LEU B 2 336 ? 69.674 14.084 41.881 1.00 25.33 336 LEU B O 1
ATOM 4499 N N . THR B 2 337 ? 68.814 16.132 42.260 1.00 24.66 337 THR B N 1
ATOM 4500 C CA . THR B 2 337 ? 69.008 16.564 40.879 1.00 23.01 337 THR B CA 1
ATOM 4501 C C . THR B 2 337 ? 70.461 16.425 40.455 1.00 24.15 337 THR B C 1
ATOM 4502 O O . THR B 2 337 ? 70.757 15.854 39.399 1.00 24.71 337 THR B O 1
ATOM 4506 N N . ARG B 2 338 ? 71.386 16.928 41.279 1.00 21.54 338 ARG B N 1
ATOM 4507 C CA . ARG B 2 338 ? 72.790 16.920 40.881 1.00 25.10 338 ARG B CA 1
ATOM 4508 C C . ARG B 2 338 ? 73.393 15.517 40.913 1.00 24.30 338 ARG B C 1
ATOM 4509 O O . ARG B 2 338 ? 74.273 15.216 40.097 1.00 23.28 338 ARG B O 1
ATOM 4517 N N . ASN B 2 339 ? 72.955 14.649 41.840 1.00 17.92 339 ASN B N 1
ATOM 4518 C CA . ASN B 2 339 ? 73.630 13.360 41.998 1.00 19.77 339 ASN B CA 1
ATOM 4519 C C . ASN B 2 339 ? 73.020 12.233 41.175 1.00 22.35 339 ASN B C 1
ATOM 4520 O O . ASN B 2 339 ? 73.727 11.271 40.841 1.00 19.24 339 ASN B O 1
ATOM 4525 N N . GLU B 2 340 ? 71.737 12.321 40.829 1.00 16.49 340 GLU B N 1
ATOM 4526 C CA . GLU B 2 340 ? 71.093 11.290 40.033 1.00 18.34 340 GLU B CA 1
ATOM 4527 C C . GLU B 2 340 ? 70.493 11.794 38.728 1.00 24.11 340 GLU B C 1
ATOM 4528 O O . GLU B 2 340 ? 70.038 10.971 37.923 1.00 20.35 340 GLU B O 1
ATOM 4534 N N . GLY B 2 341 ? 70.488 13.106 38.484 1.00 22.47 341 GLY B N 1
ATOM 4535 C CA . GLY B 2 341 ? 69.810 13.610 37.309 1.00 21.64 341 GLY B CA 1
ATOM 4536 C C . GLY B 2 341 ? 68.313 13.403 37.315 1.00 20.35 341 GLY B C 1
ATOM 4537 O O . GLY B 2 341 ? 67.680 13.418 36.249 1.00 19.64 341 GLY B O 1
ATOM 4538 N N . ILE B 2 342 ? 67.728 13.200 38.492 1.00 19.69 342 ILE B N 1
ATOM 4539 C CA . ILE B 2 342 ? 66.284 13.075 38.667 1.00 19.63 342 ILE B CA 1
ATOM 4540 C C . ILE B 2 342 ? 65.788 14.348 39.335 1.00 22.85 342 ILE B C 1
ATOM 4541 O O . ILE B 2 342 ? 66.222 14.678 40.448 1.00 25.48 342 ILE B O 1
ATOM 4546 N N . ILE B 2 343 ? 64.888 15.066 38.659 1.00 17.26 343 ILE B N 1
ATOM 4547 C CA . ILE B 2 343 ? 64.371 16.336 39.164 1.00 19.09 343 ILE B CA 1
ATOM 4548 C C . ILE B 2 343 ? 63.074 16.084 39.928 1.00 24.93 343 ILE B C 1
ATOM 4549 O O . ILE B 2 343 ? 62.005 15.962 39.308 1.00 26.61 343 ILE B O 1
ATOM 4554 N N . PRO B 2 344 ? 63.105 16.013 41.256 1.00 20.82 344 PRO B N 1
ATOM 4555 C CA . PRO B 2 344 ? 61.900 15.640 42.000 1.00 17.92 344 PRO B CA 1
ATOM 4556 C C . PRO B 2 344 ? 60.989 16.833 42.228 1.00 15.11 344 PRO B C 1
ATOM 4557 O O . PRO B 2 344 ? 61.429 17.981 42.305 1.00 18.99 344 PRO B O 1
ATOM 4561 N N . ALA B 2 345 ? 59.699 16.545 42.356 1.00 18.52 345 ALA B N 1
ATOM 4562 C CA . ALA B 2 345 ? 58.763 17.562 42.823 1.00 19.27 345 ALA B CA 1
ATOM 4563 C C . ALA B 2 345 ? 59.135 18.035 44.233 1.00 22.48 345 ALA B C 1
ATOM 4564 O O . ALA B 2 345 ? 59.669 17.273 45.051 1.00 22.16 345 ALA B O 1
ATOM 4566 N N . LEU B 2 346 ? 58.862 19.322 44.501 1.00 20.18 346 LEU B N 1
ATOM 4567 C CA . LEU B 2 346 ? 59.083 19.877 45.830 1.00 19.40 346 LEU B CA 1
ATOM 4568 C C . LEU B 2 346 ? 58.281 19.132 46.887 1.00 22.65 346 LEU B C 1
ATOM 4569 O O . LEU B 2 346 ? 58.728 19.025 48.034 1.00 26.96 346 LEU B O 1
ATOM 4574 N N . GLU B 2 347 ? 57.108 18.598 46.522 1.00 16.57 347 GLU B N 1
ATOM 4575 C CA . GLU B 2 347 ? 56.362 17.732 47.438 1.00 13.34 347 GLU B CA 1
ATOM 4576 C C . GLU B 2 347 ? 57.217 16.554 47.897 1.00 22.06 347 GLU B C 1
ATOM 4577 O O . GLU B 2 347 ? 57.496 16.402 49.090 1.00 16.33 347 GLU B O 1
ATOM 4583 N N . SER B 2 348 ? 57.635 15.703 46.953 1.00 18.70 348 SER B N 1
ATOM 4584 C CA . SER B 2 348 ? 58.481 14.559 47.279 1.00 19.20 348 SER B CA 1
ATOM 4585 C C . SER B 2 348 ? 59.800 14.988 47.901 1.00 19.53 348 SER B C 1
ATOM 4586 O O . SER B 2 348 ? 60.393 14.230 48.678 1.00 22.63 348 SER B O 1
ATOM 4589 N N . SER B 2 349 ? 60.283 16.188 47.582 1.00 17.56 349 SER B N 1
ATOM 4590 C CA . SER B 2 349 ? 61.526 16.635 48.199 1.00 20.05 349 SER B CA 1
ATOM 4591 C C . SER B 2 349 ? 61.424 1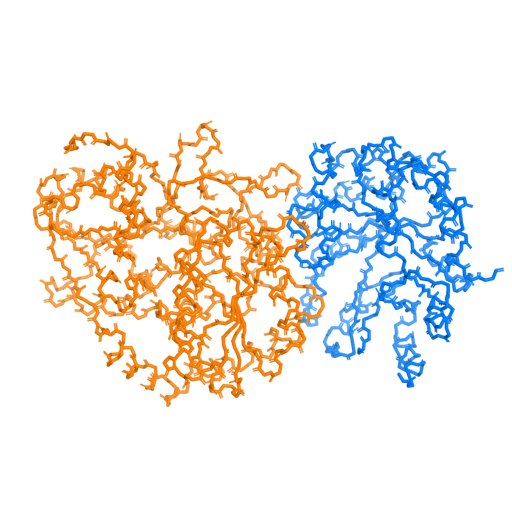6.684 49.718 1.00 20.76 349 SER B C 1
ATOM 4592 O O . SER B 2 349 ? 62.456 16.654 50.396 1.00 23.09 349 SER B O 1
ATOM 4595 N N . HIS B 2 350 ? 60.207 16.741 50.271 1.00 18.60 350 HIS B N 1
ATOM 4596 C CA . HIS B 2 350 ? 60.060 16.671 51.720 1.00 19.77 350 HIS B CA 1
ATOM 4597 C C . HIS B 2 350 ? 60.394 15.277 52.231 1.00 19.48 350 HIS B C 1
ATOM 4598 O O . HIS B 2 350 ? 61.123 15.137 53.213 1.00 17.48 350 HIS B O 1
ATOM 4605 N N . ALA B 2 351 ? 59.910 14.235 51.547 1.00 16.77 351 ALA B N 1
ATOM 4606 C CA . ALA B 2 351 ? 60.335 12.875 51.859 1.00 13.87 351 ALA B CA 1
ATOM 4607 C C . ALA B 2 351 ? 61.852 12.729 51.750 1.00 21.45 351 ALA B C 1
ATOM 4608 O O . ALA B 2 351 ? 62.511 12.234 52.678 1.00 21.12 351 ALA B O 1
ATOM 4610 N N . LEU B 2 352 ? 62.426 13.154 50.614 1.00 21.77 352 LEU B N 1
ATOM 4611 C CA . LEU B 2 352 ? 63.882 13.117 50.446 1.00 19.05 352 LEU B CA 1
ATOM 4612 C C . LEU B 2 352 ? 64.589 13.830 51.587 1.00 16.98 352 LEU B C 1
ATOM 4613 O O . LEU B 2 352 ? 65.607 13.346 52.097 1.00 17.01 352 LEU B O 1
ATOM 4618 N N . ALA B 2 353 ? 64.055 14.977 52.015 1.00 14.62 353 ALA B N 1
ATOM 4619 C CA . ALA B 2 353 ? 64.737 15.759 53.042 1.00 20.85 353 ALA B CA 1
ATOM 4620 C C . ALA B 2 353 ? 64.814 14.989 54.354 1.00 23.54 353 ALA B C 1
ATOM 4621 O O . ALA B 2 353 ? 65.834 15.033 55.061 1.00 16.87 353 ALA B O 1
ATOM 4623 N N . HIS B 2 354 ? 63.742 14.276 54.702 1.00 21.62 354 HIS B N 1
ATOM 4624 C CA . HIS B 2 354 ? 63.770 13.522 55.943 1.00 24.18 354 HIS B CA 1
ATOM 4625 C C . HIS B 2 354 ? 64.833 12.433 55.885 1.00 26.18 354 HIS B C 1
ATOM 4626 O O . HIS B 2 354 ? 65.516 12.163 56.881 1.00 27.08 354 HIS B O 1
ATOM 4633 N N . LEU B 2 355 ? 65.009 11.820 54.714 1.00 22.49 355 LEU B N 1
ATOM 4634 C CA . LEU B 2 355 ? 66.054 10.819 54.553 1.00 23.69 355 LEU B CA 1
ATOM 4635 C C . LEU B 2 355 ? 67.429 11.452 54.690 1.00 27.97 355 LEU B C 1
ATOM 4636 O O . LEU B 2 355 ? 68.312 10.901 55.363 1.00 27.98 355 LEU B O 1
ATOM 4641 N N . VAL B 2 356 ? 67.616 12.628 54.084 1.00 23.26 356 VAL B N 1
ATOM 4642 C CA . VAL B 2 356 ? 68.877 13.351 54.217 1.00 22.27 356 VAL B CA 1
ATOM 4643 C C . VAL B 2 356 ? 69.230 13.559 55.693 1.00 20.15 356 VAL B C 1
ATOM 4644 O O . VAL B 2 356 ? 70.391 13.418 56.095 1.00 20.50 356 VAL B O 1
ATOM 4648 N N . SER B 2 357 ? 68.244 13.861 56.532 1.00 20.89 357 SER B N 1
ATOM 4649 C CA . SER B 2 357 ? 68.621 14.194 57.902 1.00 27.22 357 SER B CA 1
ATOM 4650 C C . SER B 2 357 ? 68.813 12.964 58.787 1.00 27.11 357 SER B C 1
ATOM 4651 O O . SER B 2 357 ? 69.542 13.054 59.774 1.00 25.76 357 SER B O 1
ATOM 4654 N N . ILE B 2 358 ? 68.212 11.814 58.459 1.00 29.76 358 ILE B N 1
ATOM 4655 C CA . ILE B 2 358 ? 68.464 10.606 59.247 1.00 24.02 358 ILE B CA 1
ATOM 4656 C C . ILE B 2 358 ? 69.517 9.700 58.642 1.00 22.40 358 ILE B C 1
ATOM 4657 O O . ILE B 2 358 ? 69.989 8.783 59.335 1.00 24.96 358 ILE B O 1
ATOM 4662 N N . ALA B 2 359 ? 69.915 9.925 57.392 1.00 20.10 359 ALA B N 1
ATOM 4663 C CA . ALA B 2 359 ? 70.746 8.947 56.691 1.00 22.38 359 ALA B CA 1
ATOM 4664 C C . ALA B 2 359 ? 71.995 8.538 57.462 1.00 22.75 359 ALA B C 1
ATOM 4665 O O . ALA B 2 359 ? 72.257 7.331 57.552 1.00 27.86 359 ALA B O 1
ATOM 4667 N N . PRO B 2 360 ? 72.794 9.448 58.034 1.00 20.79 360 PRO B N 1
ATOM 4668 C CA . PRO B 2 360 ? 74.066 9.001 58.640 1.00 23.64 360 PRO B CA 1
ATOM 4669 C C . PRO B 2 360 ? 73.883 8.088 59.835 1.00 28.08 360 PRO B C 1
ATOM 4670 O O . PRO B 2 360 ? 74.787 7.298 60.137 1.00 34.42 360 PRO B O 1
ATOM 4674 N N . SER B 2 361 ? 72.747 8.156 60.515 1.00 23.65 361 SER B N 1
ATOM 4675 C CA . SER B 2 361 ? 72.486 7.259 61.633 1.00 23.76 361 SER B CA 1
ATOM 4676 C C . SER B 2 361 ? 71.977 5.887 61.201 1.00 27.11 361 SER B C 1
ATOM 4677 O O . SER B 2 361 ? 71.944 4.973 62.026 1.00 32.42 361 SER B O 1
ATOM 4680 N N . LEU B 2 362 ? 71.562 5.717 59.961 1.00 33.02 362 LEU B N 1
ATOM 4681 C CA . LEU B 2 362 ? 71.071 4.392 59.608 1.00 35.13 362 LEU B CA 1
ATOM 4682 C C . LEU B 2 362 ? 72.245 3.449 59.358 1.00 36.28 362 LEU B C 1
ATOM 4683 O O . LEU B 2 362 ? 73.219 3.832 58.706 1.00 30.67 362 LEU B O 1
ATOM 4688 N N . PRO B 2 363 ? 72.196 2.226 59.874 1.00 35.14 363 PRO B N 1
ATOM 4689 C CA . PRO B 2 363 ? 73.220 1.242 59.497 1.00 37.78 363 PRO B CA 1
ATOM 4690 C C . PRO B 2 363 ? 73.209 0.997 57.990 1.00 38.22 363 PRO B C 1
ATOM 4691 O O . PRO B 2 363 ? 72.154 0.938 57.352 1.00 39.64 363 PRO B O 1
ATOM 4695 N N . LYS B 2 364 ? 74.408 0.839 57.427 1.00 34.02 364 LYS B N 1
ATOM 4696 C CA . LYS B 2 364 ? 74.569 0.837 55.978 1.00 35.09 364 LYS B CA 1
ATOM 4697 C C . LYS B 2 364 ? 73.836 -0.310 55.279 1.00 30.89 364 LYS B C 1
ATOM 4698 O O . LYS B 2 364 ? 73.495 -0.181 54.097 1.00 31.67 364 LYS B O 1
ATOM 4704 N N . GLU B 2 365 ? 73.548 -1.408 55.972 1.00 26.92 365 GLU B N 1
ATOM 4705 C CA . GLU B 2 365 ? 72.843 -2.516 55.337 1.00 34.12 365 GLU B CA 1
ATOM 4706 C C . GLU B 2 365 ? 71.342 -2.265 55.182 1.00 31.85 365 GLU B C 1
ATOM 4707 O O . GLU B 2 365 ? 70.680 -3.011 54.444 1.00 30.67 365 GLU B O 1
ATOM 4713 N N . GLN B 2 366 ? 70.797 -1.225 55.821 1.00 21.85 366 GLN B N 1
ATOM 4714 C CA . GLN B 2 366 ? 69.364 -0.961 55.748 1.00 21.99 366 GLN B CA 1
ATOM 4715 C C . GLN B 2 366 ? 68.939 -0.554 54.343 1.00 25.46 366 GLN B C 1
ATOM 4716 O O . GLN B 2 366 ? 69.719 0.007 53.562 1.00 28.74 366 GLN B O 1
ATOM 4722 N N . ILE B 2 367 ? 67.679 -0.844 54.030 1.00 21.21 367 ILE B N 1
ATOM 4723 C CA . ILE B 2 367 ? 67.088 -0.548 52.731 1.00 19.18 367 ILE B CA 1
ATOM 4724 C C . ILE B 2 367 ? 65.989 0.483 52.940 1.00 23.50 367 ILE B C 1
ATOM 4725 O O . ILE B 2 367 ? 65.009 0.228 53.659 1.00 21.85 367 ILE B O 1
ATOM 4730 N N . VAL B 2 368 ? 66.149 1.644 52.322 1.00 20.57 368 VAL B N 1
ATOM 4731 C CA . VAL B 2 368 ? 65.179 2.720 52.417 1.00 19.01 368 VAL B CA 1
ATOM 4732 C C . VAL B 2 368 ? 64.598 2.945 51.034 1.00 22.83 368 VAL B C 1
ATOM 4733 O O . VAL B 2 368 ? 65.337 3.123 50.059 1.00 22.48 368 VAL B O 1
ATOM 4737 N N . ILE B 2 369 ? 63.277 2.956 50.953 1.00 21.94 369 ILE B N 1
ATOM 4738 C CA . ILE B 2 369 ? 62.583 3.339 49.742 1.00 21.13 369 ILE B CA 1
ATOM 4739 C C . ILE B 2 369 ? 61.851 4.640 50.021 1.00 23.73 369 ILE B C 1
ATOM 4740 O O . ILE B 2 369 ? 61.116 4.750 51.013 1.00 25.78 369 ILE B O 1
ATOM 4745 N N . VAL B 2 370 ? 62.118 5.645 49.193 1.00 19.48 370 VAL B N 1
ATOM 4746 C CA . VAL B 2 370 ? 61.374 6.897 49.183 1.00 20.20 370 VAL B CA 1
ATOM 4747 C C . VAL B 2 370 ? 60.424 6.849 48.001 1.00 20.67 370 VAL B C 1
ATOM 4748 O O . VAL B 2 370 ? 60.790 6.343 46.934 1.00 21.07 370 VAL B O 1
ATOM 4752 N N . ASN B 2 371 ? 59.206 7.348 48.178 1.00 13.99 371 ASN B N 1
ATOM 4753 C CA . ASN B 2 371 ? 58.240 7.398 47.080 1.00 25.90 371 ASN B CA 1
ATOM 4754 C C . ASN B 2 371 ? 58.409 8.720 46.344 1.00 19.16 371 ASN B C 1
ATOM 4755 O O . ASN B 2 371 ? 58.128 9.789 46.894 1.00 20.67 371 ASN B O 1
ATOM 4760 N N . LEU B 2 372 ? 58.889 8.653 45.111 1.00 18.72 372 LEU B N 1
ATOM 4761 C CA . LEU B 2 372 ? 59.123 9.865 44.335 1.00 21.11 372 LEU B CA 1
ATOM 4762 C C . LEU B 2 372 ? 57.803 10.210 43.650 1.00 24.46 372 LEU B C 1
ATOM 4763 O O . LEU B 2 372 ? 57.539 9.864 42.496 1.00 16.18 372 LEU B O 1
ATOM 4768 N N . SER B 2 373 ? 56.947 10.896 44.409 1.00 19.34 373 SER B N 1
ATOM 4769 C CA . SER B 2 373 ? 55.558 11.023 44.006 1.00 17.07 373 SER B CA 1
ATOM 4770 C C . SER B 2 373 ? 55.412 11.785 42.690 1.00 21.56 373 SER B C 1
ATOM 4771 O O . SER B 2 373 ? 54.438 11.553 41.962 1.00 20.38 373 SER B O 1
ATOM 4774 N N . GLY B 2 374 ? 56.375 12.651 42.337 1.00 18.51 374 GLY B N 1
ATOM 4775 C CA . GLY B 2 374 ? 56.289 13.330 41.043 1.00 18.79 374 GLY B CA 1
ATOM 4776 C C . GLY B 2 374 ? 57.570 14.034 40.633 1.00 22.19 374 GLY B C 1
ATOM 4777 O O . GLY B 2 374 ? 58.476 14.258 41.446 1.00 19.56 374 GLY B O 1
ATOM 4778 N N . ARG B 2 375 ? 57.632 14.390 39.341 1.00 18.48 375 ARG B N 1
ATOM 4779 C CA . ARG B 2 375 ? 58.771 15.154 38.839 1.00 18.59 375 ARG B CA 1
ATOM 4780 C C . ARG B 2 375 ? 58.598 16.650 39.136 1.00 19.34 375 ARG B C 1
ATOM 4781 O O . ARG B 2 375 ? 57.491 17.152 39.332 1.00 20.88 375 ARG B O 1
ATOM 4789 N N . GLY B 2 376 ? 59.726 17.365 39.148 1.00 15.84 376 GLY B N 1
ATOM 4790 C CA . GLY B 2 376 ? 59.763 18.750 39.568 1.00 21.39 376 GLY B CA 1
ATOM 4791 C C . GLY B 2 376 ? 59.947 19.802 38.500 1.00 22.86 376 GLY B C 1
ATOM 4792 O O . GLY B 2 376 ? 60.197 20.965 38.846 1.00 24.35 376 GLY B O 1
ATOM 4793 N N . ASP B 2 377 ? 59.835 19.452 37.213 1.00 17.52 377 ASP B N 1
ATOM 4794 C CA . ASP B 2 377 ? 59.874 20.460 36.158 1.00 19.64 377 ASP B CA 1
ATOM 4795 C C . ASP B 2 377 ? 58.917 21.611 36.440 1.00 24.73 377 ASP B C 1
ATOM 4796 O O . ASP B 2 377 ? 59.263 22.780 36.233 1.00 32.14 377 ASP B O 1
ATOM 4801 N N . LYS B 2 378 ? 57.707 21.298 36.913 1.00 22.80 378 LYS B N 1
ATOM 4802 C CA . LYS B 2 378 ? 56.729 22.322 37.278 1.00 23.21 378 LYS B CA 1
ATOM 4803 C C . LYS B 2 378 ? 57.236 23.255 38.378 1.00 25.06 378 LYS B C 1
ATOM 4804 O O . LYS B 2 378 ? 56.708 24.358 38.530 1.00 24.43 378 LYS B O 1
ATOM 4810 N N . ASP B 2 379 ? 58.232 22.844 39.161 1.00 22.24 379 ASP B N 1
ATOM 4811 C CA . ASP B 2 379 ? 58.720 23.683 40.239 1.00 19.53 379 ASP B CA 1
ATOM 4812 C C . ASP B 2 379 ? 59.931 24.513 39.846 1.00 24.77 379 ASP B C 1
ATOM 4813 O O . ASP B 2 379 ? 60.344 25.384 40.619 1.00 30.30 379 ASP B O 1
ATOM 4818 N N . LEU B 2 380 ? 60.483 24.287 38.659 1.00 20.18 380 LEU B N 1
ATOM 4819 C CA . LEU B 2 380 ? 61.694 24.999 38.268 1.00 25.06 380 LEU B CA 1
ATOM 4820 C C . LEU B 2 380 ? 61.526 26.513 38.230 1.00 22.30 380 LEU B C 1
ATOM 4821 O O . LEU B 2 380 ? 62.433 27.210 38.714 1.00 30.09 380 LEU B O 1
ATOM 4826 N N . PRO B 2 381 ? 60.452 27.092 37.685 1.00 30.37 381 PRO B N 1
ATOM 4827 C CA . PRO B 2 381 ? 60.394 28.567 37.674 1.00 24.37 381 PRO B CA 1
ATOM 4828 C C . PRO B 2 381 ? 60.458 29.173 39.065 1.00 31.54 381 PRO B C 1
ATOM 4829 O O . PRO B 2 381 ? 61.147 30.180 39.271 1.00 37.42 381 PRO B O 1
ATOM 4833 N N . GLN B 2 382 ? 59.786 28.557 40.038 1.00 30.46 382 GLN B N 1
ATOM 4834 C CA . GLN B 2 382 ? 59.797 29.066 41.406 1.00 29.47 382 GLN B CA 1
ATOM 4835 C C . GLN B 2 382 ? 61.166 28.879 42.059 1.00 32.62 382 GLN B C 1
ATOM 4836 O O . GLN B 2 382 ? 61.674 29.786 42.733 1.00 25.73 382 GLN B O 1
ATOM 4842 N N . ILE B 2 383 ? 61.780 27.713 41.865 1.00 23.31 383 ILE B N 1
ATOM 4843 C CA . ILE B 2 383 ? 63.095 27.460 42.438 1.00 31.48 383 ILE B CA 1
ATOM 4844 C C . ILE B 2 383 ? 64.154 28.367 41.809 1.00 31.58 383 ILE B C 1
ATOM 4845 O O . ILE B 2 383 ? 65.058 28.858 42.492 1.00 33.22 383 ILE B O 1
ATOM 4850 N N . ILE B 2 384 ? 64.066 28.603 40.503 1.00 30.74 384 ILE B N 1
ATOM 4851 C CA . ILE B 2 384 ? 65.029 29.489 39.861 1.00 32.04 384 ILE B CA 1
ATOM 4852 C C . ILE B 2 384 ? 64.909 30.895 40.431 1.00 35.50 384 ILE B C 1
ATOM 4853 O O . ILE B 2 384 ? 65.915 31.605 40.553 1.00 39.05 384 ILE B O 1
ATOM 4858 N N . ARG B 2 385 ? 63.688 31.309 40.819 1.00 27.83 385 ARG B N 1
ATOM 4859 C CA . ARG B 2 385 ? 63.485 32.641 41.397 1.00 33.49 385 ARG B CA 1
ATOM 4860 C C . ARG B 2 385 ? 64.125 32.776 42.773 1.00 36.50 385 ARG B C 1
ATOM 4861 O O . ARG B 2 385 ? 64.497 33.884 43.169 1.00 39.97 385 ARG B O 1
ATOM 4869 N N . ARG B 2 386 ? 64.243 31.672 43.519 1.00 34.38 386 ARG B N 1
ATOM 4870 C CA . ARG B 2 386 ? 64.912 31.705 44.815 1.00 41.74 386 ARG B CA 1
ATOM 4871 C C . ARG B 2 386 ? 66.386 32.076 44.707 1.00 47.86 386 ARG B C 1
ATOM 4872 O O . ARG B 2 386 ? 66.965 32.536 45.696 1.00 56.64 386 ARG B O 1
ATOM 4880 N N . ASN B 2 387 ? 67.005 31.863 43.544 1.00 45.56 387 ASN B N 1
ATOM 4881 C CA . ASN B 2 387 ? 68.406 32.222 43.293 1.00 44.28 387 ASN B CA 1
ATOM 4882 C C . ASN B 2 387 ? 69.353 31.577 44.307 1.00 46.72 387 ASN B C 1
ATOM 4883 O O . ASN B 2 387 ? 70.326 32.191 44.756 1.00 47.33 387 ASN B O 1
ATOM 4888 N N . ARG B 2 388 ? 69.074 30.329 44.665 1.00 42.38 388 ARG B N 1
ATOM 4889 C CA . ARG B 2 388 ? 69.938 29.621 45.593 1.00 44.48 388 ARG B CA 1
ATOM 4890 C C . ARG B 2 388 ? 71.319 29.391 44.983 1.00 48.76 388 ARG B C 1
ATOM 4891 O O . ARG B 2 388 ? 71.476 29.259 43.763 1.00 50.20 388 ARG B O 1
ATOM 4899 N N . GLY B 2 389 ? 72.329 29.362 45.854 1.00 45.74 389 GLY B N 1
ATOM 4900 C CA . GLY B 2 389 ? 73.638 28.852 45.506 1.00 35.52 389 GLY B CA 1
ATOM 4901 C C . GLY B 2 389 ? 73.676 27.334 45.601 1.00 37.67 389 GLY B C 1
ATOM 4902 O O . GLY B 2 389 ? 72.656 26.647 45.707 1.00 40.05 389 GLY B O 1
ATOM 4903 N N . ILE B 2 390 ? 74.886 26.809 45.550 1.00 38.05 390 ILE B N 1
ATOM 4904 C CA . ILE B 2 390 ? 75.073 25.365 45.527 1.00 40.04 390 ILE B CA 1
ATOM 4905 C C . ILE B 2 390 ? 74.842 24.791 46.921 1.00 38.67 390 ILE B C 1
ATOM 4906 O O . ILE B 2 390 ? 75.276 25.356 47.938 1.00 35.59 390 ILE B O 1
ATOM 4911 N N . TYR B 2 391 ? 74.139 23.667 46.970 1.00 33.37 391 TYR B N 1
ATOM 4912 C CA . TYR B 2 391 ? 73.965 22.918 48.197 1.00 33.52 391 TYR B CA 1
ATOM 4913 C C . TYR B 2 391 ? 74.916 21.733 48.237 1.00 35.75 391 TYR B C 1
ATOM 4914 O O . TYR B 2 391 ? 75.306 21.191 47.203 1.00 37.45 391 TYR B O 1
ATOM 4923 N N . GLU B 2 392 ? 75.273 21.332 49.454 1.00 42.00 392 GLU B N 1
ATOM 4924 C CA . GLU B 2 392 ? 76.009 20.099 49.705 1.00 40.44 392 GLU B CA 1
ATOM 4925 C C . GLU B 2 392 ? 75.297 19.352 50.818 1.00 33.64 392 GLU B C 1
ATOM 4926 O O . GLU B 2 392 ? 75.669 18.233 51.143 1.00 37.15 392 GLU B O 1
#

Secondary structure (DSSP, 8-state):
--HHHHTTSSSEEEEEEETTTT-HHHHHHHHHHHHHTT-SEEEEE---S--TTS-HHHHHHHHHHHHTT--HHHHHHHHHHHHTT-SSS-EEEEE-HHHHHTS-HHHHHHHHHHT--EEEETT-PPPSSSS---HHHHHHHHHTPEE--EEETT--HHHHHHHHHH--S-EEEE----HHHHHHHHHHHHTS-EEEEEEP-SHHHHHHHHTTSSEEEE-SHHHHHHHH---THHHHHHHHHHS--/---SS-SB-----GGGHHHHHHHHHHHHHHTT-HHHHHHHHHHIIIII-PSPPEEE-HHHHHHTT-SEEEEE-GGGSGGGB--HHHHHHHHHHHHTT--EEEEE-SSSHHHHHHHHHHHHHT-EEEEEEEHHHHHHTHHHHHHHHHTT-EEEEE-STTSSHHHHHHHHHHHHHHHTTTEEE---SS-SSTTHHHHHHHHHTHHHHHHHHHHHHHHSS--SEEEEE-SSSHHHHHHHGGGTT-TTSEEEEEEE-TT-GGGT----HHHH-EEEEETTEEEEE-B-TT-PBPP---SSGGG--SB--HHHHHHHHHTSSEEEEE-HHHHHHHHHHHHHHHS--B-HHHHHHHHHHHHHGGGS-TT-EEEEE--BB-GGGHHHHHHHT-----

Solvent-accessible surface area: 24230 Å² total

B-factor: mean 36.94, std 20.13, range [11.46, 163.71]

Nearest PDB structures (foldseek):
  6v82-assembly1_A-2  TM=1.004E+00  e=1.049E-51  Chlamydia trachomatis D/UW-3/CX
  5ey5-assembly1_A  TM=8.795E-01  e=1.656E-20  synthetic construct
  2ekc-assembly1_A  TM=8.934E-01  e=1.058E-19  Aquifex aeolicus VF5
  5kzm-assembly1_A  TM=8.980E-01  e=2.595E-19  Francisella tularensis subsp. tularensis SCHU S4
  7l5h-assembly1_A-2  TM=8.842E-01  e=9.970E-18  Salmonella enterica subsp. enterica serovar Typhimurium str. LT2

Radius of gyration: 26.21 Å; Cα contacts (8 Å, |Δi|>4): 1378; chains: 2; bounding box: 77×62×54 Å